Protein 3OBE (pdb70)

Foldseek 3Di:
DDQPQDPDPPDDQFEEAECVLQPVVPVVDLVLLLLLVVLRYAEYEYEAQDQVVRFGDGVPDTHALVVVQCSVVSNHAHAHYEDDDPDQDLDPVCVVLLVSLLSNLVRVLSNVYQEEYADDHDDAALVSLLSVLVSQLSSQVNNVVSNHGYEYEYALQLQDFHYHVVDDPDVDGDRSVVSSLVNHDLNRYYAYECARCVVVHHVLVCVVRLSHHQEYEQEDQFAGPPDDPVLSVLVSCVVSHHPYYHYHGDDDPPPDHSSVSSSNNSVCLSNPPSRD/DDPPDDAFEEAACVLQPVVPVVDLVSLLLLVVLRYAEYAYEAQDQVPLWGDDPPDPDTHALLRVQVSVVSNHAHAHYEDDDPDQDLDPVCVVLLVSLLSNLVRVLSNVYQEEYADDHDDAALVSLLSVLVSQLSSLVNNVVSNHAYEYEYALQLQDFHYHPPDDDDPDDDPPDDDDGDRSVVSSLVNHDLNRYYAYECARCVVVHHVLVCVVRLSHHQEYEQEDQFAGPPDDDVLSVLVSCVVSHRNYYHYHGDDDPVPDRSSVSSSNNSVCLSPDPSGD

Sequence (556 aa):
IPATDAVSSSATAGKKGLQTYSLGQELLQDPNGLNNRLAKAGYTDLEIFGYREDTGKFGDYTTFIASKDYKKVDDAGLLRISSSHLTPSSSLREEYTKENPKFDEFWKKATDIHAELGVSCVQPSLPRIENEEDDAKVVSEIFNRAGEEITKKAGILWGYHNHSNEFKRRVLKAGEKPEPKGTYIEELFLKNTDPDKVFELDVYWAVGQQQDPVEWENNYPNRFKKLLHIKDRRWIIGDDSGNFPNIFKKAYEIGILGYYVELEEGDKKGRTQFEGVEKSAAYLQAAPFVKVSSSATAGKKGLQTYSLGQELLQDPNNGLNRLAKAGYTDLEIFGYREDTGKFGDYNNTTFIASKDYKKKVDDAGLRISSSHLTPSLREYTKENPKFDEEFWKKATDIHAEELGVSCVQPSLPRIENEDDAKVVSEIFNRAGEEITKKAGILWGYHNHSSNEFKRRVLKAGEEKPEQNPNPWAPPKGTYIEELFLKNTDDPDKVFELDVYWAVGQQQDPVEWENYPNRFKKLLHIKDRRWIIGDDSGNFPNIFKKAYEIGILGYYVELEGDKKGRTQFEGVEKSAAYLQAAPFVK

Solvent-accessible surface area: 26553 Å² total

InterPro domains:
  IPR013022 Xylose isomerase-like, TIM barrel domain [PF01261] (68-324)
  IPR036237 Xylose isomerase-like superfamily [SSF51658] (40-325)
  IPR050312 IolE/XylA/MocC-like [PTHR12110] (46-324)

B-factor: mean 24.01, std 10.83, range [9.94, 76.0]

Secondary structure (DSSP, 8-state):
---SS---TTPPPP--EEGGGGTHHHHT--HHHHHHHHHT--EEEE--B-TTT--B------B-HHHHH--TTTT-EEEEE----S-----TT--HHHHHHHHHHHHHHHHT----B--PPP-SSHHHHHHHHHHHHHHHHHHHTTT----BB--SGGGSEEPPTTPPP---SEEHHHHHHHHS-TTT--EEEHHHH-----TTT---STTT--EEEE--SSSTT----HHHHHHHHHHHT--EEEE--PPPSSS--HHHHHHHHHHHHHH-TT--/--TTSPPP--EEGGGGTHHHHT--HHHHHHHHTT--EEEE--B-TTTS-B--------B-HHHHH--GGGT-EEEEE----S-----TT--HHHHHHHHHHHHHHHHT----B--PPP-SSHHHHHHHHHHHHHHHHHHHTTT----BB--SGGGSEEPPTTPPPPSS--SSSPPPSEEHHHHHHHHS-TTT--EEEHHHH-----TTT---STTT--EEEE--SSSTT----HHHHHHHHHHHT--EEEE-----TT---HHHHHHHHHHHHHH-TT--

Nearest PDB structures (foldseek):
  3obe-assembly1_A  TM=1.004E+00  e=2.234E-53  Parabacteroides distasonis ATCC 8503
  3obe-assembly2_B  TM=9.961E-01  e=3.592E-49  Parabacteroides distasonis ATCC 8503
  3l23-assembly1_A  TM=9.224E-01  e=1.368E-28  Parabacteroides distasonis ATCC 8503
  8tcs-assembly1_A  TM=8.722E-01  e=1.666E-21  Alistipes
  3ru8-assembly1_X  TM=3.475E-01  e=4.742E-02  unclassified

Radius of gyration: 27.21 Å; Cα contacts (8 Å, |Δi|>4): 1031; chains: 2; bounding box: 60×56×78 Å

CATH classification: 3.20.20.150

Organism: Parabacteroides distasonis (strain ATCC 8503 / DSM 20701 / CIP 104284 / JCM 5825 / NCTC 11152) (NCBI:txid435591)

Structure (mmCIF, N/CA/C/O backbone):
data_3OBE
#
_entry.id   3OBE
#
_cell.length_a   45.745
_cell.length_b   48.690
_cell.length_c   79.880
_cell.angle_alpha   77.800
_cell.angle_beta   74.670
_cell.angle_gamma   68.900
#
_symmetry.space_group_name_H-M   'P 1'
#
loop_
_entity.id
_entity.type
_entity.pdbx_description
1 polymer 'Sugar phosphate isomerase/epimerase'
2 non-polymer 'PHOSPHATE ION'
3 non-polymer ETHANOL
4 water water
#
loop_
_atom_site.group_PDB
_atom_site.id
_atom_site.type_symbol
_atom_site.label_atom_id
_atom_site.label_alt_id
_atom_site.label_comp_id
_atom_site.label_asym_id
_atom_site.label_entity_id
_atom_site.label_seq_id
_atom_site.pdbx_PDB_ins_code
_atom_site.Cartn_x
_atom_site.Cartn_y
_atom_site.Cartn_z
_atom_site.occupancy
_atom_site.B_iso_or_equiv
_atom_site.auth_seq_id
_atom_site.auth_comp_id
_atom_site.auth_asym_id
_atom_site.auth_atom_id
_atom_site.pdbx_PDB_model_num
ATOM 1 N N . ILE A 1 8 ? 35.755 32.099 0.477 1.00 61.49 33 ILE A N 1
ATOM 2 C CA . ILE A 1 8 ? 36.909 31.478 1.199 1.00 60.28 33 ILE A CA 1
ATOM 3 C C . ILE A 1 8 ? 36.640 31.407 2.715 1.00 59.82 33 ILE A C 1
ATOM 4 O O . ILE A 1 8 ? 37.116 32.270 3.472 1.00 59.07 33 ILE A O 1
ATOM 6 N N . PRO A 1 9 ? 35.898 30.361 3.160 1.00 60.02 34 PRO A N 1
ATOM 7 C CA . PRO A 1 9 ? 35.465 30.129 4.562 1.00 59.75 34 PRO A CA 1
ATOM 8 C C . PRO A 1 9 ? 36.545 30.249 5.643 1.00 58.43 34 PRO A C 1
ATOM 9 O O . PRO A 1 9 ? 37.668 29.757 5.456 1.00 57.52 34 PRO A O 1
ATOM 13 N N . ALA A 1 10 ? 36.204 30.902 6.758 1.00 57.77 35 ALA A N 1
ATOM 14 C CA . ALA A 1 10 ? 37.041 30.852 7.952 1.00 56.50 35 ALA A CA 1
ATOM 15 C C . ALA A 1 10 ? 36.854 29.463 8.547 1.00 56.21 35 ALA A C 1
ATOM 16 O O . ALA A 1 10 ? 35.756 28.895 8.503 1.00 57.51 35 ALA A O 1
ATOM 18 N N . THR A 1 11 ? 37.927 28.905 9.091 1.00 54.80 36 THR A N 1
ATOM 19 C CA . THR A 1 11 ? 37.889 27.539 9.604 1.00 53.91 36 THR A CA 1
ATOM 20 C C . THR A 1 11 ? 37.387 27.487 11.074 1.00 53.16 36 THR A C 1
ATOM 21 O O . THR A 1 11 ? 36.845 26.456 11.513 1.00 54.35 36 THR A O 1
ATOM 25 N N . ASP A 1 12 ? 37.517 28.600 11.811 1.00 50.87 37 ASP A N 1
ATOM 26 C CA . ASP A 1 12 ? 37.042 28.699 13.227 1.00 49.45 37 ASP A CA 1
ATOM 27 C C . ASP A 1 12 ? 35.611 29.257 13.432 1.00 48.96 37 ASP A C 1
ATOM 28 O O . ASP A 1 12 ? 35.152 29.363 14.579 1.00 49.48 37 ASP A O 1
ATOM 33 N N . ALA A 1 13 ? 34.919 29.611 12.342 1.00 46.63 38 ALA A N 1
ATOM 34 C CA . ALA A 1 13 ? 33.523 30.059 12.414 1.00 45.64 38 ALA A CA 1
ATOM 35 C C . ALA A 1 13 ? 32.787 29.690 11.130 1.00 43.71 38 ALA A C 1
ATOM 36 O O . ALA A 1 13 ? 33.360 29.791 10.028 1.00 42.59 38 ALA A O 1
ATOM 38 N N . VAL A 1 14 ? 31.525 29.262 11.278 1.00 41.75 39 VAL A N 1
ATOM 39 C CA . VAL A 1 14 ? 30.711 28.826 10.139 1.00 39.44 39 VAL A CA 1
ATOM 40 C C . VAL A 1 14 ? 30.151 30.002 9.317 1.00 36.89 39 VAL A C 1
ATOM 41 O O . VAL A 1 14 ? 29.833 29.832 8.114 1.00 38.40 39 VAL A O 1
ATOM 45 N N . SER A 1 15 ? 30.050 31.191 9.927 1.00 31.64 40 SER A N 1
ATOM 46 C CA . SER A 1 15 ? 29.402 32.349 9.260 1.00 27.96 40 SER A CA 1
ATOM 47 C C . SER A 1 15 ? 30.062 32.742 7.932 1.00 24.87 40 SER A C 1
ATOM 48 O O . SER A 1 15 ? 31.297 32.833 7.883 1.00 22.36 40 SER A O 1
ATOM 51 N N . SER A 1 16 ? 29.234 33.037 6.928 1.00 25.29 41 SER A N 1
ATOM 52 C CA A SER A 1 16 ? 29.778 33.436 5.629 0.70 25.35 41 SER A CA 1
ATOM 53 C CA B SER A 1 16 ? 29.697 33.478 5.599 0.30 25.55 41 SER A CA 1
ATOM 54 C C . SER A 1 16 ? 30.306 34.894 5.609 1.00 25.93 41 SER A C 1
ATOM 55 O O . SER A 1 16 ? 30.855 35.360 4.588 1.00 25.79 41 SER A O 1
ATOM 60 N N . ALA A 1 17 ? 30.174 35.590 6.744 1.00 24.11 42 ALA A N 1
ATOM 61 C CA . ALA A 1 17 ? 30.750 36.908 6.896 1.00 22.12 42 ALA A CA 1
ATOM 62 C C . ALA A 1 17 ? 32.036 36.958 7.645 1.00 21.59 42 ALA A C 1
ATOM 63 O O . ALA A 1 17 ? 32.629 38.015 7.700 1.00 21.71 42 ALA A O 1
ATOM 65 N N . THR A 1 18 ? 32.548 35.831 8.165 1.00 20.93 43 THR A N 1
ATOM 66 C CA . THR A 1 18 ? 33.740 35.835 8.973 1.00 21.02 43 THR A CA 1
ATOM 67 C C . THR A 1 18 ? 34.966 35.753 8.111 1.00 22.19 43 THR A C 1
ATOM 68 O O . THR A 1 18 ? 35.109 34.766 7.410 1.00 23.84 43 THR A O 1
ATOM 72 N N . ALA A 1 19 ? 35.804 36.792 8.156 1.00 21.18 44 ALA A N 1
ATOM 73 C CA . ALA A 1 19 ? 37.122 36.815 7.492 1.00 22.14 44 ALA A CA 1
ATOM 74 C C . ALA A 1 19 ? 38.024 35.769 8.075 1.00 22.49 44 ALA A C 1
ATOM 75 O O . ALA A 1 19 ? 38.040 35.518 9.308 1.00 21.69 44 ALA A O 1
ATOM 77 N N . GLY A 1 20 ? 38.833 35.154 7.208 1.00 23.33 45 GLY A N 1
ATOM 78 C CA . GLY A 1 20 ? 39.903 34.305 7.732 1.00 22.00 45 GLY A CA 1
ATOM 79 C C . GLY A 1 20 ? 40.828 35.127 8.576 1.00 21.36 45 GLY A C 1
ATOM 80 O O . GLY A 1 20 ? 41.056 36.302 8.298 1.00 21.45 45 GLY A O 1
ATOM 81 N N . LYS A 1 21 ? 41.422 34.512 9.588 1.00 20.68 46 LYS A N 1
ATOM 82 C CA . LYS A 1 21 ? 42.499 35.136 10.340 1.00 21.64 46 LYS A CA 1
ATOM 83 C C . LYS A 1 21 ? 43.693 35.342 9.428 1.00 21.42 46 LYS A C 1
ATOM 84 O O . LYS A 1 21 ? 44.001 34.491 8.599 1.00 22.94 46 LYS A O 1
ATOM 90 N N . LYS A 1 22 ? 44.368 36.466 9.588 1.00 20.89 47 LYS A N 1
ATOM 91 C CA . LYS A 1 22 ? 45.536 36.743 8.776 1.00 21.03 47 LYS A CA 1
ATOM 92 C C . LYS A 1 22 ? 46.696 35.958 9.384 1.00 19.46 47 LYS A C 1
ATOM 93 O O . LYS A 1 22 ? 46.948 35.980 10.607 1.00 18.51 47 LYS A O 1
ATOM 107 N N . GLY A 1 24 ? 50.676 34.242 8.286 1.00 14.66 49 GLY A N 1
ATOM 108 C CA . GLY A 1 24 ? 51.741 34.040 7.328 1.00 13.57 49 GLY A CA 1
ATOM 109 C C . GLY A 1 24 ? 52.546 32.769 7.489 1.00 12.89 49 GLY A C 1
ATOM 110 O O . GLY A 1 24 ? 52.553 32.123 8.559 1.00 13.02 49 GLY A O 1
ATOM 111 N N . LEU A 1 25 ? 53.252 32.445 6.415 1.00 12.49 50 LEU A N 1
ATOM 112 C CA . LEU A 1 25 ? 54.156 31.289 6.381 1.00 12.53 50 LEU A CA 1
ATOM 113 C C . LEU A 1 25 ? 55.437 31.686 5.702 1.00 12.76 50 LEU A C 1
ATOM 114 O O . LEU A 1 25 ? 55.398 32.242 4.589 1.00 13.55 50 LEU A O 1
ATOM 119 N N . GLN A 1 26 ? 56.574 31.339 6.312 1.00 11.74 51 GLN A N 1
ATOM 120 C CA . GLN A 1 26 ? 57.863 31.392 5.622 1.00 11.99 51 GLN A CA 1
ATOM 121 C C . GLN A 1 26 ? 58.006 30.147 4.760 1.00 12.38 51 GLN A C 1
ATOM 122 O O . GLN A 1 26 ? 58.024 29.029 5.248 1.00 13.26 51 GLN A O 1
ATOM 128 N N . THR A 1 27 ? 58.055 30.327 3.445 1.00 14.29 52 THR A N 1
ATOM 129 C CA . THR A 1 27 ? 57.944 29.224 2.551 1.00 13.64 52 THR A CA 1
ATOM 130 C C . THR A 1 27 ? 59.162 28.272 2.489 1.00 12.91 52 THR A C 1
ATOM 131 O O . THR A 1 27 ? 59.075 27.134 1.946 1.00 13.98 52 THR A O 1
ATOM 135 N N . TYR A 1 28 ? 60.276 28.727 3.047 1.00 13.89 53 TYR A N 1
ATOM 136 C CA . TYR A 1 28 ? 61.415 27.868 3.242 1.00 14.40 53 TYR A CA 1
ATOM 137 C C . TYR A 1 28 ? 61.023 26.617 4.064 1.00 14.73 53 TYR A C 1
ATOM 138 O O . TYR A 1 28 ? 61.614 25.556 3.884 1.00 14.58 53 TYR A O 1
ATOM 147 N N . SER A 1 29 ? 59.965 26.736 4.868 1.00 14.28 54 SER A N 1
ATOM 148 C CA . SER A 1 29 ? 59.428 25.599 5.633 1.00 15.11 54 SER A CA 1
ATOM 149 C C . SER A 1 29 ? 59.075 24.393 4.788 1.00 16.36 54 SER A C 1
ATOM 150 O O . SER A 1 29 ? 59.103 23.288 5.302 1.00 16.52 54 SER A O 1
ATOM 153 N N . LEU A 1 30 ? 58.700 24.600 3.524 1.00 16.22 55 LEU A N 1
ATOM 154 C CA . LEU A 1 30 ? 58.129 23.537 2.722 1.00 18.10 55 LEU A CA 1
ATOM 155 C C . LEU A 1 30 ? 59.184 22.934 1.804 1.00 21.66 55 LEU A C 1
ATOM 156 O O . LEU A 1 30 ? 58.978 21.862 1.250 1.00 21.51 55 LEU A O 1
ATOM 161 N N . GLY A 1 31 ? 60.314 23.646 1.683 1.00 24.94 56 GLY A N 1
ATOM 162 C CA . GLY A 1 31 ? 61.322 23.443 0.632 1.00 27.63 56 GLY A CA 1
ATOM 163 C C . GLY A 1 31 ? 60.767 23.003 -0.690 1.00 27.66 56 GLY A C 1
ATOM 164 O O . GLY A 1 31 ? 59.897 23.672 -1.326 1.00 28.94 56 GLY A O 1
ATOM 165 N N . GLN A 1 32 ? 61.184 21.800 -1.066 1.00 30.67 57 GLN A N 1
ATOM 166 C CA . GLN A 1 32 ? 60.888 21.272 -2.382 1.00 30.90 57 GLN A CA 1
ATOM 167 C C . GLN A 1 32 ? 59.438 20.843 -2.486 1.00 29.06 57 GLN A C 1
ATOM 168 O O . GLN A 1 32 ? 58.936 20.691 -3.586 1.00 28.15 57 GLN A O 1
ATOM 174 N N . GLU A 1 33 ? 58.743 20.665 -1.350 1.00 25.37 58 GLU A N 1
ATOM 175 C CA . GLU A 1 33 ? 57.363 20.168 -1.443 1.00 25.63 58 GLU A CA 1
ATOM 176 C C . GLU A 1 33 ? 56.465 21.189 -2.126 1.00 25.33 58 GLU A C 1
ATOM 177 O O . GLU A 1 33 ? 55.529 20.799 -2.831 1.00 25.20 58 GLU A O 1
ATOM 183 N N . LEU A 1 34 ? 56.773 22.468 -1.945 1.00 25.20 59 LEU A N 1
ATOM 184 C CA . LEU A 1 34 ? 56.015 23.553 -2.587 1.00 27.75 59 LEU A CA 1
ATOM 185 C C . LEU A 1 34 ? 56.533 23.778 -4.017 1.00 30.77 59 LEU A C 1
ATOM 186 O O . LEU A 1 34 ? 55.753 23.793 -4.954 1.00 31.37 59 LEU A O 1
ATOM 191 N N . LEU A 1 35 ? 57.851 23.891 -4.157 1.00 33.25 60 LEU A N 1
ATOM 192 C CA . LEU A 1 35 ? 58.489 24.232 -5.431 1.00 37.02 60 LEU A CA 1
ATOM 193 C C . LEU A 1 35 ? 58.154 23.263 -6.545 1.00 39.60 60 LEU A C 1
ATOM 194 O O . LEU A 1 35 ? 58.011 23.677 -7.695 1.00 41.80 60 LEU A O 1
ATOM 199 N N . GLN A 1 36 ? 57.974 21.988 -6.209 1.00 41.13 61 GLN A N 1
ATOM 200 C CA . GLN A 1 36 ? 57.687 20.953 -7.201 1.00 43.31 61 GLN A CA 1
ATOM 201 C C . GLN A 1 36 ? 56.255 20.988 -7.751 1.00 43.77 61 GLN A C 1
ATOM 202 O O . GLN A 1 36 ? 55.973 20.338 -8.767 1.00 44.38 61 GLN A O 1
ATOM 208 N N . ASP A 1 37 ? 55.335 21.674 -7.078 1.00 42.11 62 ASP A N 1
ATOM 209 C CA . ASP A 1 37 ? 53.954 21.811 -7.598 1.00 42.95 62 ASP A CA 1
ATOM 210 C C . ASP A 1 37 ? 53.306 23.041 -6.994 1.00 41.36 62 ASP A C 1
ATOM 211 O O . ASP A 1 37 ? 52.494 22.945 -6.056 1.00 39.63 62 ASP A O 1
ATOM 224 N N . PRO A 1 39 ? 51.264 25.759 -8.036 1.00 40.35 64 PRO A N 1
ATOM 225 C CA . PRO A 1 39 ? 49.823 26.052 -8.049 1.00 39.17 64 PRO A CA 1
ATOM 226 C C . PRO A 1 39 ? 49.040 25.235 -7.048 1.00 37.80 64 PRO A C 1
ATOM 227 O O . PRO A 1 39 ? 48.222 25.767 -6.280 1.00 36.88 64 PRO A O 1
ATOM 231 N N . ASN A 1 40 ? 49.258 23.928 -7.048 1.00 36.14 65 ASN A N 1
ATOM 232 C CA . ASN A 1 40 ? 48.505 23.095 -6.144 1.00 34.83 65 ASN A CA 1
ATOM 233 C C . ASN A 1 40 ? 48.930 23.311 -4.697 1.00 30.60 65 ASN A C 1
ATOM 234 O O . ASN A 1 40 ? 48.099 23.322 -3.802 1.00 29.36 65 ASN A O 1
ATOM 239 N N . GLY A 1 41 ? 50.220 23.519 -4.492 1.00 28.78 66 GLY A N 1
ATOM 240 C CA . GLY A 1 41 ? 50.746 23.744 -3.132 1.00 26.77 66 GLY A CA 1
ATOM 241 C C . GLY A 1 41 ? 50.192 25.029 -2.537 1.00 25.47 66 GLY A C 1
ATOM 242 O O . GLY A 1 41 ? 49.821 25.097 -1.349 1.00 23.46 66 GLY A O 1
ATOM 243 N N . LEU A 1 42 ? 50.181 26.075 -3.353 1.00 25.10 67 LEU A N 1
ATOM 244 C CA . LEU A 1 42 ? 49.603 27.357 -2.943 1.00 24.41 67 LEU A CA 1
ATOM 245 C C . LEU A 1 42 ? 48.128 27.255 -2.608 1.00 24.79 67 LEU A C 1
ATOM 246 O O . LEU A 1 42 ? 47.652 27.869 -1.655 1.00 23.19 67 LEU A O 1
ATOM 251 N N A ASN A 1 43 ? 47.398 26.464 -3.377 0.50 26.21 68 ASN A N 1
ATOM 252 N N B ASN A 1 43 ? 47.380 26.475 -3.377 0.50 26.22 68 ASN A N 1
ATOM 253 C CA A ASN A 1 43 ? 45.997 26.228 -3.083 0.50 27.01 68 ASN A CA 1
ATOM 254 C CA B ASN A 1 43 ? 45.967 26.266 -3.068 0.50 27.04 68 ASN A CA 1
ATOM 255 C C A ASN A 1 43 ? 45.826 25.532 -1.736 0.50 26.42 68 ASN A C 1
ATOM 256 C C B ASN A 1 43 ? 45.805 25.520 -1.736 0.50 26.45 68 ASN A C 1
ATOM 257 O O A ASN A 1 43 ? 44.958 25.866 -0.926 0.50 26.43 68 ASN A O 1
ATOM 258 O O B ASN A 1 43 ? 44.918 25.814 -0.929 0.50 26.52 68 ASN A O 1
ATOM 267 N N . ARG A 1 44 ? 46.674 24.550 -1.493 1.00 26.24 69 ARG A N 1
ATOM 268 C CA . ARG A 1 44 ? 46.684 23.864 -0.202 1.00 25.93 69 ARG A CA 1
ATOM 269 C C . ARG A 1 44 ? 46.907 24.826 0.980 1.00 23.03 69 ARG A C 1
ATOM 270 O O . ARG A 1 44 ? 46.227 24.743 2.031 1.00 23.25 69 ARG A O 1
ATOM 278 N N . LEU A 1 45 ? 47.883 25.713 0.821 1.00 21.16 70 LEU A N 1
ATOM 279 C CA . LEU A 1 45 ? 48.164 26.701 1.857 1.00 19.93 70 LEU A CA 1
ATOM 280 C C . LEU A 1 45 ? 46.936 27.609 2.090 1.00 20.73 70 LEU A C 1
ATOM 281 O O . LEU A 1 45 ? 46.547 27.868 3.250 1.00 20.74 70 LEU A O 1
ATOM 286 N N . ALA A 1 46 ? 46.332 28.061 0.992 1.00 22.11 71 ALA A N 1
ATOM 287 C CA . ALA A 1 46 ? 45.114 28.885 1.085 1.00 22.79 71 ALA A CA 1
ATOM 288 C C . ALA A 1 46 ? 43.996 28.138 1.778 1.00 23.76 71 ALA A C 1
ATOM 289 O O . ALA A 1 46 ? 43.340 28.695 2.670 1.00 22.34 71 ALA A O 1
ATOM 291 N N . LYS A 1 47 ? 43.809 26.868 1.427 1.00 24.64 72 LYS A N 1
ATOM 292 C CA . LYS A 1 47 ? 42.768 26.035 2.069 1.00 25.73 72 LYS A CA 1
ATOM 293 C C . LYS A 1 47 ? 43.002 25.876 3.592 1.00 25.17 72 LYS A C 1
ATOM 294 O O . LYS A 1 47 ? 42.072 25.837 4.411 1.00 25.60 72 LYS A O 1
ATOM 296 N N . ALA A 1 48 ? 44.259 25.832 4.000 1.00 23.36 73 ALA A N 1
ATOM 297 C CA . ALA A 1 48 ? 44.589 25.729 5.442 1.00 22.60 73 ALA A CA 1
ATOM 298 C C . ALA A 1 48 ? 44.420 27.021 6.220 1.00 22.12 73 ALA A C 1
ATOM 299 O O . ALA A 1 48 ? 44.450 27.020 7.462 1.00 22.07 73 ALA A O 1
ATOM 301 N N . GLY A 1 49 ? 44.259 28.133 5.508 1.00 21.00 74 GLY A N 1
ATOM 302 C CA . GLY A 1 49 ? 44.046 29.412 6.148 1.00 20.41 74 GLY A CA 1
ATOM 303 C C . GLY A 1 49 ? 45.168 30.410 6.062 1.00 19.09 74 GLY A C 1
ATOM 304 O O . GLY A 1 49 ? 45.038 31.528 6.572 1.00 20.35 74 GLY A O 1
ATOM 305 N N . TYR A 1 50 ? 46.297 30.028 5.438 1.00 17.77 75 TYR A N 1
ATOM 306 C CA . TYR A 1 50 ? 47.349 31.005 5.221 1.00 15.92 75 TYR A CA 1
ATOM 307 C C . TYR A 1 50 ? 46.888 32.089 4.275 1.00 16.41 75 TYR A C 1
ATOM 308 O O . TYR A 1 50 ? 46.219 31.816 3.275 1.00 16.30 75 TYR A O 1
ATOM 317 N N . THR A 1 51 ? 47.237 33.326 4.610 1.00 16.52 76 THR A N 1
ATOM 318 C CA . THR A 1 51 ? 46.907 34.516 3.821 1.00 16.97 76 THR A CA 1
ATOM 319 C C . THR A 1 51 ? 48.173 35.195 3.225 1.00 17.16 76 THR A C 1
ATOM 320 O O . THR A 1 51 ? 48.092 35.855 2.178 1.00 16.45 76 THR A O 1
ATOM 324 N N . ASP A 1 52 ? 49.316 35.005 3.869 1.00 16.45 77 ASP A N 1
ATOM 325 C CA . ASP A 1 52 ? 50.502 35.751 3.601 1.00 16.36 77 ASP A CA 1
ATOM 326 C C . ASP A 1 52 ? 51.710 34.821 3.513 1.00 15.02 77 ASP A C 1
ATOM 327 O O . ASP A 1 52 ? 51.780 33.851 4.248 1.00 15.46 77 ASP A O 1
ATOM 332 N N . LEU A 1 53 ? 52.628 35.149 2.623 1.00 14.92 78 LEU A N 1
ATOM 333 C CA . LEU A 1 53 ? 53.899 34.437 2.495 1.00 13.97 78 LEU A CA 1
ATOM 334 C C . LEU A 1 53 ? 55.067 35.351 2.750 1.00 13.79 78 LEU A C 1
ATOM 335 O O . LEU A 1 53 ? 55.084 36.505 2.303 1.00 14.34 78 LEU A O 1
ATOM 340 N N . GLU A 1 54 ? 56.075 34.782 3.405 1.00 13.77 79 GLU A N 1
ATOM 341 C CA . GLU A 1 54 ? 57.403 35.382 3.462 1.00 13.04 79 GLU A CA 1
ATOM 342 C C . GLU A 1 54 ? 58.328 34.452 2.704 1.00 12.56 79 GLU A C 1
ATOM 343 O O . GLU A 1 54 ? 58.391 33.248 2.996 1.00 12.71 79 GLU A O 1
ATOM 349 N N . ILE A 1 55 ? 58.932 34.972 1.639 1.00 12.90 80 ILE A N 1
ATOM 350 C CA . ILE A 1 55 ? 59.712 34.125 0.736 1.00 13.35 80 ILE A CA 1
ATOM 351 C C . ILE A 1 55 ? 61.220 34.212 1.064 1.00 14.03 80 ILE A C 1
ATOM 352 O O . ILE A 1 55 ? 61.613 34.741 2.110 1.00 13.93 80 ILE A O 1
ATOM 357 N N . PHE A 1 56 ? 62.017 33.634 0.181 1.00 14.47 81 PHE A N 1
ATOM 358 C CA . PHE A 1 56 ? 63.443 33.526 0.325 1.00 14.34 81 PHE A CA 1
ATOM 359 C C . PHE A 1 56 ? 64.015 33.379 -1.079 1.00 16.85 81 PHE A C 1
ATOM 360 O O . PHE A 1 56 ? 63.294 33.184 -2.034 1.00 17.55 81 PHE A O 1
ATOM 368 N N . GLY A 1 57 ? 65.338 33.417 -1.189 1.00 17.61 82 GLY A N 1
ATOM 369 C CA . GLY A 1 57 ? 65.990 32.953 -2.410 1.00 19.79 82 GLY A CA 1
ATOM 370 C C . GLY A 1 57 ? 66.433 34.049 -3.367 1.00 20.27 82 GLY A C 1
ATOM 371 O O . GLY A 1 57 ? 66.867 33.769 -4.479 1.00 22.29 82 GLY A O 1
ATOM 372 N N . TYR A 1 58 ? 66.258 35.295 -2.978 1.00 19.42 83 TYR A N 1
ATOM 373 C CA . TYR A 1 58 ? 66.649 36.424 -3.820 1.00 19.38 83 TYR A CA 1
ATOM 374 C C . TYR A 1 58 ? 68.095 36.281 -4.235 1.00 21.50 83 TYR A C 1
ATOM 375 O O . TYR A 1 58 ? 68.924 35.982 -3.418 1.00 21.66 83 TYR A O 1
ATOM 384 N N . ARG A 1 59 ? 68.395 36.504 -5.509 1.00 23.52 84 ARG A N 1
ATOM 385 C CA . ARG A 1 59 ? 69.794 36.423 -5.982 1.00 25.06 84 ARG A CA 1
ATOM 386 C C . ARG A 1 59 ? 70.195 37.796 -6.464 1.00 24.66 84 ARG A C 1
ATOM 387 O O . ARG A 1 59 ? 69.550 38.333 -7.351 1.00 24.56 84 ARG A O 1
ATOM 391 N N . GLU A 1 60 ? 71.242 38.374 -5.880 1.00 23.73 85 GLU A N 1
ATOM 392 C CA . GLU A 1 60 ? 71.594 39.747 -6.185 1.00 25.31 85 GLU A CA 1
ATOM 393 C C . GLU A 1 60 ? 72.191 39.925 -7.576 1.00 26.98 85 GLU A C 1
ATOM 394 O O . GLU A 1 60 ? 72.157 41.013 -8.107 1.00 27.91 85 GLU A O 1
ATOM 400 N N . ASP A 1 61 ? 72.721 38.878 -8.194 1.00 30.20 86 ASP A N 1
ATOM 401 C CA . ASP A 1 61 ? 73.328 39.062 -9.535 1.00 33.29 86 ASP A CA 1
ATOM 402 C C . ASP A 1 61 ? 72.239 39.190 -10.594 1.00 34.04 86 ASP A C 1
ATOM 403 O O . ASP A 1 61 ? 72.324 40.082 -11.447 1.00 34.51 86 ASP A O 1
ATOM 408 N N . THR A 1 62 ? 71.207 38.337 -10.501 1.00 33.68 87 THR A N 1
ATOM 409 C CA . THR A 1 62 ? 70.130 38.301 -11.495 1.00 34.31 87 THR A CA 1
ATOM 410 C C . THR A 1 62 ? 68.871 39.031 -11.074 1.00 32.90 87 THR A C 1
ATOM 411 O O . THR A 1 62 ? 68.029 39.322 -11.902 1.00 32.74 87 THR A O 1
ATOM 415 N N . GLY A 1 63 ? 68.707 39.285 -9.777 1.00 30.78 88 GLY A N 1
ATOM 416 C CA . GLY A 1 63 ? 67.471 39.853 -9.296 1.00 30.53 88 GLY A CA 1
ATOM 417 C C . GLY A 1 63 ? 66.269 38.917 -9.285 1.00 30.65 88 GLY A C 1
ATOM 418 O O . GLY A 1 63 ? 65.147 39.368 -9.060 1.00 31.35 88 GLY A O 1
ATOM 419 N N . LYS A 1 64 ? 66.503 37.620 -9.483 1.00 30.49 89 LYS A N 1
ATOM 420 C CA . LYS A 1 64 ? 65.424 36.629 -9.485 1.00 30.37 89 LYS A CA 1
ATOM 421 C C . LYS A 1 64 ? 65.474 35.818 -8.191 1.00 28.52 89 LYS A C 1
ATOM 422 O O . LYS A 1 64 ? 66.368 36.031 -7.348 1.00 25.69 89 LYS A O 1
ATOM 428 N N . PHE A 1 65 ? 64.488 34.937 -8.013 1.00 27.12 90 PHE A N 1
ATOM 429 C CA . PHE A 1 65 ? 64.351 34.144 -6.806 1.00 27.02 90 PHE A CA 1
ATOM 430 C C . PHE A 1 65 ? 64.448 32.692 -7.206 1.00 29.04 90 PHE A C 1
ATOM 431 O O . PHE A 1 65 ? 63.847 32.283 -8.204 1.00 29.27 90 PHE A O 1
ATOM 439 N N . GLY A 1 66 ? 65.209 31.924 -6.458 1.00 31.31 91 GLY A N 1
ATOM 440 C CA . GLY A 1 66 ? 65.280 30.491 -6.715 1.00 34.79 91 GLY A CA 1
ATOM 441 C C . GLY A 1 66 ? 65.594 29.771 -5.432 1.00 36.42 91 GLY A C 1
ATOM 442 O O . GLY A 1 66 ? 65.955 30.380 -4.451 1.00 36.07 91 GLY A O 1
ATOM 443 N N . ASP A 1 67 ? 65.464 28.453 -5.438 1.00 40.54 92 ASP A N 1
ATOM 444 C CA . ASP A 1 67 ? 65.854 27.665 -4.267 1.00 42.75 92 ASP A CA 1
ATOM 445 C C . ASP A 1 67 ? 67.372 27.553 -4.236 1.00 45.02 92 ASP A C 1
ATOM 446 O O . ASP A 1 67 ? 68.079 28.190 -5.033 1.00 46.09 92 ASP A O 1
ATOM 451 N N . TYR A 1 68 ? 67.870 26.699 -3.351 1.00 46.94 93 TYR A N 1
ATOM 452 C CA . TYR A 1 68 ? 69.294 26.363 -3.332 1.00 48.88 93 TYR A CA 1
ATOM 453 C C . TYR A 1 68 ? 69.521 24.936 -3.843 1.00 49.82 93 TYR A C 1
ATOM 454 O O . TYR A 1 68 ? 70.569 24.343 -3.600 1.00 50.51 93 TYR A O 1
ATOM 463 N N . THR A 1 73 ? 67.862 24.976 -10.907 1.00 56.55 98 THR A N 1
ATOM 464 C CA . THR A 1 73 ? 68.307 25.516 -12.197 1.00 57.59 98 THR A CA 1
ATOM 465 C C . THR A 1 73 ? 67.528 26.769 -12.613 1.00 56.70 98 THR A C 1
ATOM 466 O O . THR A 1 73 ? 68.105 27.735 -13.125 1.00 56.62 98 THR A O 1
ATOM 470 N N . THR A 1 74 ? 66.212 26.733 -12.387 1.00 55.67 99 THR A N 1
ATOM 471 C CA . THR A 1 74 ? 65.297 27.786 -12.827 1.00 54.79 99 THR A CA 1
ATOM 472 C C . THR A 1 74 ? 65.030 28.821 -11.722 1.00 51.98 99 THR A C 1
ATOM 473 O O . THR A 1 74 ? 65.021 28.521 -10.521 1.00 50.38 99 THR A O 1
ATOM 477 N N . PHE A 1 75 ? 64.804 30.046 -12.167 1.00 50.42 100 PHE A N 1
ATOM 478 C CA . PHE A 1 75 ? 64.599 31.175 -11.286 1.00 47.94 100 PHE A CA 1
ATOM 479 C C . PHE A 1 75 ? 63.343 31.886 -11.749 1.00 46.70 100 PHE A C 1
ATOM 480 O O . PHE A 1 75 ? 62.983 31.813 -12.948 1.00 47.75 100 PHE A O 1
ATOM 488 N N . ILE A 1 76 ? 62.635 32.514 -10.814 1.00 43.15 101 ILE A N 1
ATOM 489 C CA . ILE A 1 76 ? 61.393 33.214 -11.165 1.00 41.79 101 ILE A CA 1
ATOM 490 C C . ILE A 1 76 ? 61.529 34.727 -10.929 1.00 39.37 101 ILE A C 1
ATOM 491 O O . ILE A 1 76 ? 62.107 35.157 -9.902 1.00 36.60 101 ILE A O 1
ATOM 496 N N . ALA A 1 77 ? 61.038 35.499 -11.903 1.00 37.21 102 ALA A N 1
ATOM 497 C CA . ALA A 1 77 ? 60.943 36.952 -11.822 1.00 36.32 102 ALA A CA 1
ATOM 498 C C . ALA A 1 77 ? 59.818 37.329 -10.859 1.00 34.51 102 ALA A C 1
ATOM 499 O O . ALA A 1 77 ? 58.869 36.570 -10.690 1.00 34.05 102 ALA A O 1
ATOM 501 N N . SER A 1 78 ? 59.921 38.531 -10.294 1.00 33.52 103 SER A N 1
ATOM 502 C CA . SER A 1 78 ? 58.921 39.079 -9.378 1.00 32.63 103 SER A CA 1
ATOM 503 C C . SER A 1 78 ? 57.508 39.064 -9.928 1.00 33.21 103 SER A C 1
ATOM 504 O O . SER A 1 78 ? 56.580 38.674 -9.246 1.00 32.69 103 SER A O 1
ATOM 507 N N . LYS A 1 79 ? 57.335 39.546 -11.148 1.00 33.91 104 LYS A N 1
ATOM 508 C CA . LYS A 1 79 ? 55.994 39.590 -11.739 1.00 34.86 104 LYS A CA 1
ATOM 509 C C . LYS A 1 79 ? 55.342 38.194 -11.788 1.00 34.75 104 LYS A C 1
ATOM 510 O O . LYS A 1 79 ? 54.143 38.040 -11.478 1.00 34.70 104 LYS A O 1
ATOM 516 N N . ASP A 1 80 ? 56.107 37.184 -12.203 1.00 34.54 105 ASP A N 1
ATOM 517 C CA . ASP A 1 80 ? 55.553 35.819 -12.312 1.00 34.78 105 ASP A CA 1
ATOM 518 C C . ASP A 1 80 ? 55.308 35.246 -10.928 1.00 33.36 105 ASP A C 1
ATOM 519 O O . ASP A 1 80 ? 54.352 34.495 -10.718 1.00 34.23 105 ASP A O 1
ATOM 524 N N . TYR A 1 81 ? 56.192 35.578 -9.991 1.00 31.71 106 TYR A N 1
ATOM 525 C CA . TYR A 1 81 ? 56.020 35.087 -8.633 1.00 30.82 106 TYR A CA 1
ATOM 526 C C . TYR A 1 81 ? 54.723 35.675 -8.066 1.00 29.57 106 TYR A C 1
ATOM 527 O O . TYR A 1 81 ? 53.862 34.950 -7.582 1.00 29.95 106 TYR A O 1
ATOM 536 N N . LYS A 1 82 ? 54.610 37.004 -8.124 1.00 28.68 107 LYS A N 1
ATOM 537 C CA . LYS A 1 82 ? 53.436 37.701 -7.589 1.00 27.99 107 LYS A CA 1
ATOM 538 C C . LYS A 1 82 ? 52.147 37.141 -8.219 1.00 28.91 107 LYS A C 1
ATOM 539 O O . LYS A 1 82 ? 51.174 36.881 -7.523 1.00 26.80 107 LYS A O 1
ATOM 545 N N . LYS A 1 83 ? 52.162 36.916 -9.528 1.00 30.03 108 LYS A N 1
ATOM 546 C CA . LYS A 1 83 ? 50.967 36.382 -10.219 1.00 31.90 108 LYS A CA 1
ATOM 547 C C . LYS A 1 83 ? 50.490 35.035 -9.674 1.00 30.41 108 LYS A C 1
ATOM 548 O O . LYS A 1 83 ? 49.293 34.834 -9.409 1.00 29.83 108 LYS A O 1
ATOM 567 N N . VAL A 1 85 ? 51.119 33.569 -6.740 1.00 26.19 110 VAL A N 1
ATOM 568 C CA . VAL A 1 85 ? 50.621 33.688 -5.354 1.00 24.13 110 VAL A CA 1
ATOM 569 C C . VAL A 1 85 ? 49.265 34.430 -5.304 1.00 24.52 110 VAL A C 1
ATOM 570 O O . VAL A 1 85 ? 48.327 33.994 -4.663 1.00 23.86 110 VAL A O 1
ATOM 574 N N . ASP A 1 86 ? 49.164 35.557 -5.996 1.00 24.81 111 ASP A N 1
ATOM 575 C CA . ASP A 1 86 ? 47.905 36.321 -6.054 1.00 26.26 111 ASP A CA 1
ATOM 576 C C . ASP A 1 86 ? 46.741 35.468 -6.573 1.00 27.17 111 ASP A C 1
ATOM 577 O O . ASP A 1 86 ? 45.626 35.496 -6.026 1.00 27.22 111 ASP A O 1
ATOM 582 N N . ASP A 1 87 ? 46.991 34.684 -7.613 1.00 28.25 112 ASP A N 1
ATOM 583 C CA . ASP A 1 87 ? 45.955 33.811 -8.191 1.00 29.69 112 ASP A CA 1
ATOM 584 C C . ASP A 1 87 ? 45.439 32.768 -7.180 1.00 28.99 112 ASP A C 1
ATOM 585 O O . ASP A 1 87 ? 44.262 32.368 -7.217 1.00 28.58 112 ASP A O 1
ATOM 590 N N . ALA A 1 88 ? 46.321 32.325 -6.283 1.00 27.63 113 ALA A N 1
ATOM 591 C CA . ALA A 1 88 ? 45.958 31.394 -5.230 1.00 27.34 113 ALA A CA 1
ATOM 592 C C . ALA A 1 88 ? 45.218 32.047 -4.030 1.00 26.85 113 ALA A C 1
ATOM 593 O O . ALA A 1 88 ? 44.788 31.343 -3.107 1.00 27.53 113 ALA A O 1
ATOM 595 N N . GLY A 1 89 ? 45.033 33.364 -4.053 1.00 26.19 114 GLY A N 1
ATOM 596 C CA . GLY A 1 89 ? 44.437 34.094 -2.919 1.00 25.76 114 GLY A CA 1
ATOM 597 C C . GLY A 1 89 ? 45.370 34.372 -1.750 1.00 25.07 114 GLY A C 1
ATOM 598 O O . GLY A 1 89 ? 44.920 34.528 -0.605 1.00 26.52 114 GLY A O 1
ATOM 599 N N A LEU A 1 90 ? 46.659 34.443 -2.049 0.50 23.12 115 LEU A N 1
ATOM 600 N N B LEU A 1 90 ? 46.671 34.402 -2.012 0.50 23.21 115 LEU A N 1
ATOM 601 C CA A LEU A 1 90 ? 47.674 34.704 -1.050 0.50 21.55 115 LEU A CA 1
ATOM 602 C CA B LEU A 1 90 ? 47.635 34.772 -0.983 0.50 21.71 115 LEU A CA 1
ATOM 603 C C A LEU A 1 90 ? 48.341 36.029 -1.423 0.50 20.61 115 LEU A C 1
ATOM 604 C C B LEU A 1 90 ? 48.430 35.975 -1.462 0.50 20.74 115 LEU A C 1
ATOM 605 O O A LEU A 1 90 ? 48.043 36.590 -2.462 0.50 21.80 115 LEU A O 1
ATOM 606 O O B LEU A 1 90 ? 48.364 36.363 -2.618 0.50 21.96 115 LEU A O 1
ATOM 615 N N . ARG A 1 91 ? 49.216 36.535 -0.557 1.00 19.57 116 ARG A N 1
ATOM 616 C CA . ARG A 1 91 ? 50.003 37.680 -0.859 1.00 18.89 116 ARG A CA 1
ATOM 617 C C . ARG A 1 91 ? 51.411 37.435 -0.354 1.00 16.73 116 ARG A C 1
ATOM 618 O O . ARG A 1 91 ? 51.573 37.012 0.802 1.00 16.49 116 ARG A O 1
ATOM 626 N N . ILE A 1 92 ? 52.402 37.739 -1.188 1.00 17.62 117 ILE A N 1
ATOM 627 C CA . ILE A 1 92 ? 53.812 37.806 -0.736 1.00 15.84 117 ILE A CA 1
ATOM 628 C C . ILE A 1 92 ? 54.010 39.150 -0.026 1.00 15.64 117 ILE A C 1
ATOM 629 O O . ILE A 1 92 ? 54.075 40.198 -0.698 1.00 16.86 117 ILE A O 1
ATOM 634 N N . SER A 1 93 ? 54.095 39.108 1.293 1.00 15.81 118 SER A N 1
ATOM 635 C CA . SER A 1 93 ? 54.203 40.294 2.115 1.00 14.89 118 SER A CA 1
ATOM 636 C C . SER A 1 93 ? 55.544 40.536 2.735 1.00 14.56 118 SER A C 1
ATOM 637 O O . SER A 1 93 ? 55.818 41.680 3.147 1.00 15.84 118 SER A O 1
ATOM 640 N N . SER A 1 94 ? 56.414 39.515 2.748 1.00 14.39 119 SER A N 1
ATOM 641 C CA . SER A 1 94 ? 57.745 39.655 3.225 1.00 14.56 119 SER A CA 1
ATOM 642 C C . SER A 1 94 ? 58.725 38.776 2.450 1.00 13.64 119 SER A C 1
ATOM 643 O O . SER A 1 94 ? 58.309 37.918 1.680 1.00 14.17 119 SER A O 1
ATOM 646 N N . SER A 1 95 ? 60.003 38.977 2.697 1.00 13.11 120 SER A N 1
ATOM 647 C CA . SER A 1 95 ? 61.053 38.279 2.011 1.00 13.82 120 SER A CA 1
ATOM 648 C C . SER A 1 95 ? 62.293 38.298 2.875 1.00 13.77 120 SER A C 1
ATOM 649 O O . SER A 1 95 ? 62.639 39.322 3.433 1.00 14.89 120 SER A O 1
ATOM 652 N N . HIS A 1 96 ? 62.907 37.138 3.017 1.00 13.09 121 HIS A N 1
ATOM 653 C CA . HIS A 1 96 ? 64.199 37.007 3.699 1.00 12.88 121 HIS A CA 1
ATOM 654 C C . HIS A 1 96 ? 65.345 37.070 2.681 1.00 13.31 121 HIS A C 1
ATOM 655 O O . HIS A 1 96 ? 65.368 36.278 1.688 1.00 13.73 121 HIS A O 1
ATOM 662 N N . LEU A 1 97 ? 66.315 37.964 2.913 1.00 13.67 122 LEU A N 1
ATOM 663 C CA . LEU A 1 97 ? 67.473 38.082 2.049 1.00 13.91 122 LEU A CA 1
ATOM 664 C C . LEU A 1 97 ? 68.657 38.586 2.830 1.00 13.42 122 LEU A C 1
ATOM 665 O O . LEU A 1 97 ? 68.535 39.395 3.763 1.00 12.78 122 LEU A O 1
ATOM 670 N N . THR A 1 98 ? 69.826 38.126 2.402 1.00 14.12 123 THR A N 1
ATOM 671 C CA . THR A 1 98 ? 71.097 38.464 3.038 1.00 15.26 123 THR A CA 1
ATOM 672 C C . THR A 1 98 ? 72.102 38.821 1.938 1.00 16.09 123 THR A C 1
ATOM 673 O O . THR A 1 98 ? 72.214 38.086 0.952 1.00 16.54 123 THR A O 1
ATOM 677 N N . PRO A 1 99 ? 72.831 39.963 2.071 1.00 16.18 124 PRO A N 1
ATOM 678 C CA . PRO A 1 99 ? 73.867 40.226 1.084 1.00 17.59 124 PRO A CA 1
ATOM 679 C C . PRO A 1 99 ? 74.919 39.122 0.978 1.00 18.02 124 PRO A C 1
ATOM 680 O O . PRO A 1 99 ? 75.238 38.487 1.961 1.00 16.24 124 PRO A O 1
ATOM 684 N N . SER A 1 100 ? 75.441 38.903 -0.209 1.00 17.89 125 SER A N 1
ATOM 685 C CA A SER A 1 100 ? 76.590 38.020 -0.374 0.34 19.06 125 SER A CA 1
ATOM 686 C CA B SER A 1 100 ? 76.606 38.035 -0.400 0.33 18.90 125 SER A CA 1
ATOM 687 C CA C SER A 1 100 ? 76.602 38.028 -0.387 0.33 19.03 125 SER A CA 1
ATOM 688 C C . SER A 1 100 ? 77.827 38.604 0.304 1.00 19.49 125 SER A C 1
ATOM 689 O O . SER A 1 100 ? 78.679 37.847 0.751 1.00 21.41 125 SER A O 1
ATOM 696 N N . LEU A 1 101 ? 77.917 39.930 0.377 1.00 18.57 126 LEU A N 1
ATOM 697 C CA . LEU A 1 101 ? 79.074 40.582 0.992 1.00 19.27 126 LEU A CA 1
ATOM 698 C C . LEU A 1 101 ? 79.032 40.300 2.457 1.00 18.66 126 LEU A C 1
ATOM 699 O O . LEU A 1 101 ? 78.030 40.648 3.112 1.00 17.51 126 LEU A O 1
ATOM 704 N N . ARG A 1 102 ? 80.088 39.664 2.974 1.00 18.52 127 ARG A N 1
ATOM 705 C CA . ARG A 1 102 ? 80.098 39.291 4.409 1.00 17.97 127 ARG A CA 1
ATOM 706 C C . ARG A 1 102 ? 80.893 40.221 5.340 1.00 18.24 127 ARG A C 1
ATOM 707 O O . ARG A 1 102 ? 80.852 40.077 6.576 1.00 16.51 127 ARG A O 1
ATOM 715 N N A GLU A 1 103 ? 81.576 41.192 4.747 0.50 18.80 128 GLU A N 1
ATOM 716 N N B GLU A 1 103 ? 81.599 41.177 4.773 0.50 18.87 128 GLU A N 1
ATOM 717 C CA A GLU A 1 103 ? 82.474 42.090 5.488 0.50 19.76 128 GLU A CA 1
ATOM 718 C CA B GLU A 1 103 ? 82.465 42.000 5.604 0.50 19.80 128 GLU A CA 1
ATOM 719 C C A GLU A 1 103 ? 81.753 43.345 5.939 0.50 18.65 128 GLU A C 1
ATOM 720 C C B GLU A 1 103 ? 81.786 43.303 5.951 0.50 18.63 128 GLU A C 1
ATOM 721 O O A GLU A 1 103 ? 81.629 44.307 5.167 0.50 19.64 128 GLU A O 1
ATOM 722 O O B GLU A 1 103 ? 81.691 44.216 5.121 0.50 19.76 128 GLU A O 1
ATOM 733 N N . TYR A 1 104 ? 81.254 43.350 7.173 1.00 17.53 129 TYR A N 1
ATOM 734 C CA . TYR A 1 104 ? 80.502 44.471 7.675 1.00 17.30 129 TYR A CA 1
ATOM 735 C C . TYR A 1 104 ? 81.415 45.567 8.259 1.00 18.77 129 TYR A C 1
ATOM 736 O O . TYR A 1 104 ? 81.651 45.644 9.475 1.00 19.44 129 TYR A O 1
ATOM 745 N N . THR A 1 105 ? 81.951 46.378 7.360 1.00 18.91 130 THR A N 1
ATOM 746 C CA . THR A 1 105 ? 82.902 47.443 7.696 1.00 20.11 130 THR A CA 1
ATOM 747 C C . THR A 1 105 ? 82.391 48.785 7.235 1.00 21.46 130 THR A C 1
ATOM 748 O O . THR A 1 105 ? 81.581 48.892 6.313 1.00 21.93 130 THR A O 1
ATOM 752 N N . LYS A 1 106 ? 82.865 49.844 7.875 1.00 23.40 131 LYS A N 1
ATOM 753 C CA . LYS A 1 106 ? 82.496 51.210 7.456 1.00 24.03 131 LYS A CA 1
ATOM 754 C C . LYS A 1 106 ? 82.834 51.440 5.978 1.00 24.24 131 LYS A C 1
ATOM 755 O O . LYS A 1 106 ? 82.078 52.061 5.224 1.00 24.44 131 LYS A O 1
ATOM 760 N N . GLU A 1 107 ? 83.969 50.919 5.552 1.00 24.37 132 GLU A N 1
ATOM 761 C CA . GLU A 1 107 ? 84.427 51.113 4.190 1.00 26.38 132 GLU A CA 1
ATOM 762 C C . GLU A 1 107 ? 83.479 50.515 3.149 1.00 24.86 132 GLU A C 1
ATOM 763 O O . GLU A 1 107 ? 83.438 51.007 1.999 1.00 24.81 132 GLU A O 1
ATOM 769 N N . ASN A 1 108 ? 82.800 49.423 3.541 1.00 22.60 133 ASN A N 1
ATOM 770 C CA . ASN A 1 108 ? 81.898 48.680 2.670 1.00 21.83 133 ASN A CA 1
ATOM 771 C C . ASN A 1 108 ? 80.480 49.203 2.695 1.00 20.91 133 ASN A C 1
ATOM 772 O O . ASN A 1 108 ? 79.641 48.652 2.023 1.00 21.12 133 ASN A O 1
ATOM 790 N N . PRO A 1 110 ? 78.970 51.711 1.286 1.00 23.83 135 PRO A N 1
ATOM 791 C CA . PRO A 1 110 ? 78.384 51.941 -0.050 1.00 24.83 135 PRO A CA 1
ATOM 792 C C . PRO A 1 110 ? 78.035 50.654 -0.821 1.00 25.03 135 PRO A C 1
ATOM 793 O O . PRO A 1 110 ? 77.054 50.653 -1.575 1.00 24.82 135 PRO A O 1
ATOM 797 N N . LYS A 1 111 ? 78.831 49.594 -0.679 1.00 24.03 136 LYS A N 1
ATOM 798 C CA . LYS A 1 111 ? 78.515 48.317 -1.333 1.00 24.10 136 LYS A CA 1
ATOM 799 C C . LYS A 1 111 ? 77.202 47.699 -0.795 1.00 21.82 136 LYS A C 1
ATOM 800 O O . LYS A 1 111 ? 76.397 47.131 -1.549 1.00 21.03 136 LYS A O 1
ATOM 806 N N . PHE A 1 112 ? 77.001 47.765 0.522 1.00 19.35 137 PHE A N 1
ATOM 807 C CA . PHE A 1 112 ? 75.775 47.272 1.099 1.00 18.53 137 PHE A CA 1
ATOM 808 C C . PHE A 1 112 ? 74.601 48.106 0.607 1.00 18.99 137 PHE A C 1
ATOM 809 O O . PHE A 1 112 ? 73.508 47.568 0.338 1.00 18.20 137 PHE A O 1
ATOM 817 N N . ASP A 1 113 ? 74.814 49.426 0.485 1.00 19.11 138 ASP A N 1
ATOM 818 C CA . ASP A 1 113 ? 73.760 50.271 -0.061 1.00 19.67 138 ASP A CA 1
ATOM 819 C C . ASP A 1 113 ? 73.375 49.777 -1.450 1.00 20.91 138 ASP A C 1
ATOM 820 O O . ASP A 1 113 ? 72.184 49.756 -1.795 1.00 20.14 138 ASP A O 1
ATOM 825 N N . GLU A 1 114 ? 74.361 49.424 -2.284 1.00 21.15 139 GLU A N 1
ATOM 826 C CA . GLU A 1 114 ? 74.037 48.976 -3.670 1.00 23.09 139 GLU A CA 1
ATOM 827 C C . GLU A 1 114 ? 73.197 47.716 -3.665 1.00 21.41 139 GLU A C 1
ATOM 828 O O . GLU A 1 114 ? 72.218 47.623 -4.412 1.00 22.46 139 GLU A O 1
ATOM 834 N N . PHE A 1 115 ? 73.533 46.780 -2.778 1.00 20.18 140 PHE A N 1
ATOM 835 C CA . PHE A 1 115 ? 72.754 45.566 -2.611 1.00 18.01 140 PHE A CA 1
ATOM 836 C C . PHE A 1 115 ? 71.320 45.930 -2.274 1.00 17.75 140 PHE A C 1
ATOM 837 O O . PHE A 1 115 ? 70.367 45.420 -2.886 1.00 17.75 140 PHE A O 1
ATOM 845 N N . TRP A 1 116 ? 71.162 46.762 -1.248 1.00 16.49 141 TRP A N 1
ATOM 846 C CA . TRP A 1 116 ? 69.805 47.056 -0.751 1.00 16.18 141 TRP A CA 1
ATOM 847 C C . TRP A 1 116 ? 68.988 47.888 -1.735 1.00 17.14 141 TRP A C 1
ATOM 848 O O . TRP A 1 116 ? 67.777 47.725 -1.814 1.00 19.43 141 TRP A O 1
ATOM 859 N N . LYS A 1 117 ? 69.650 48.785 -2.480 1.00 19.22 142 LYS A N 1
ATOM 860 C CA . LYS A 1 117 ? 68.944 49.593 -3.491 1.00 19.69 142 LYS A CA 1
ATOM 861 C C . LYS A 1 117 ? 68.373 48.669 -4.580 1.00 20.67 142 LYS A C 1
ATOM 862 O O . LYS A 1 117 ? 67.185 48.746 -4.953 1.00 18.47 142 LYS A O 1
ATOM 868 N N . LYS A 1 118 ? 69.203 47.785 -5.110 1.00 20.04 143 LYS A N 1
ATOM 869 C CA . LYS A 1 118 ? 68.727 46.916 -6.166 1.00 21.11 143 LYS A CA 1
ATOM 870 C C . LYS A 1 118 ? 67.652 45.975 -5.666 1.00 19.44 143 LYS A C 1
ATOM 871 O O . LYS A 1 118 ? 66.592 45.773 -6.333 1.00 19.22 143 LYS A O 1
ATOM 877 N N . ALA A 1 119 ? 67.880 45.416 -4.471 1.00 18.04 144 ALA A N 1
ATOM 878 C CA . ALA A 1 119 ? 66.912 44.507 -3.890 1.00 16.70 144 ALA A CA 1
ATOM 879 C C . ALA A 1 119 ? 65.573 45.211 -3.669 1.00 17.39 144 ALA A C 1
ATOM 880 O O . ALA A 1 119 ? 64.538 44.598 -3.895 1.00 17.39 144 ALA A O 1
ATOM 882 N N . THR A 1 120 ? 65.600 46.487 -3.264 1.00 16.27 145 THR A N 1
ATOM 883 C CA . THR A 1 120 ? 64.356 47.229 -3.008 1.00 17.68 145 THR A CA 1
ATOM 884 C C . THR A 1 120 ? 63.580 47.409 -4.315 1.00 18.40 145 THR A C 1
ATOM 885 O O . THR A 1 120 ? 62.361 47.202 -4.346 1.00 19.60 145 THR A O 1
ATOM 889 N N . ASP A 1 121 ? 64.287 47.747 -5.390 1.00 19.55 146 ASP A N 1
ATOM 890 C CA . ASP A 1 121 ? 63.632 47.939 -6.697 1.00 20.73 146 ASP A CA 1
ATOM 891 C C . ASP A 1 121 ? 62.872 46.652 -7.095 1.00 20.08 146 ASP A C 1
ATOM 892 O O . ASP A 1 121 ? 61.730 46.678 -7.583 1.00 21.11 146 ASP A O 1
ATOM 897 N N . ILE A 1 122 ? 63.518 45.512 -6.891 1.00 18.30 147 ILE A N 1
ATOM 898 C CA . ILE A 1 122 ? 62.930 44.203 -7.254 1.00 18.56 147 ILE A CA 1
ATOM 899 C C . ILE A 1 122 ? 61.770 43.875 -6.337 1.00 17.07 147 ILE A C 1
ATOM 900 O O . ILE A 1 122 ? 60.736 43.405 -6.784 1.00 18.77 147 ILE A O 1
ATOM 905 N N . HIS A 1 123 ? 61.911 44.177 -5.051 1.00 17.42 148 HIS A N 1
ATOM 906 C CA . HIS A 1 123 ? 60.879 43.820 -4.094 1.00 16.75 148 HIS A CA 1
ATOM 907 C C . HIS A 1 123 ? 59.699 44.783 -4.174 1.00 17.96 148 HIS A C 1
ATOM 908 O O . HIS A 1 123 ? 58.561 44.397 -3.822 1.00 19.54 148 HIS A O 1
ATOM 915 N N . ALA A 1 124 ? 59.917 45.999 -4.672 1.00 17.78 149 ALA A N 1
ATOM 916 C CA . ALA A 1 124 ? 58.776 46.915 -4.929 1.00 19.02 149 ALA A CA 1
ATOM 917 C C . ALA A 1 124 ? 57.912 46.315 -6.040 1.00 21.15 149 ALA A C 1
ATOM 918 O O . ALA A 1 124 ? 56.656 46.294 -5.978 1.00 20.93 149 ALA A O 1
ATOM 920 N N . GLU A 1 125 ? 58.561 45.773 -7.060 1.00 22.61 150 GLU A N 1
ATOM 921 C CA . GLU A 1 125 ? 57.838 45.070 -8.120 1.00 25.22 150 GLU A CA 1
ATOM 922 C C . GLU A 1 125 ? 57.038 43.889 -7.560 1.00 23.93 150 GLU A C 1
ATOM 923 O O . GLU A 1 125 ? 55.903 43.635 -7.996 1.00 25.26 150 GLU A O 1
ATOM 929 N N . LEU A 1 126 ? 57.641 43.159 -6.625 1.00 23.11 151 LEU A N 1
ATOM 930 C CA . LEU A 1 126 ? 57.053 41.970 -6.017 1.00 23.02 151 LEU A CA 1
ATOM 931 C C . LEU A 1 126 ? 55.848 42.356 -5.134 1.00 23.18 151 LEU A C 1
ATOM 932 O O . LEU A 1 126 ? 54.940 41.551 -4.976 1.00 22.87 151 LEU A O 1
ATOM 937 N N . GLY A 1 127 ? 55.845 43.597 -4.613 1.00 22.62 152 GLY A N 1
ATOM 938 C CA . GLY A 1 127 ? 54.733 44.161 -3.840 1.00 21.50 152 GLY A CA 1
ATOM 939 C C . GLY A 1 127 ? 54.762 43.804 -2.371 1.00 19.88 152 GLY A C 1
ATOM 940 O O . GLY A 1 127 ? 53.734 43.863 -1.696 1.00 20.49 152 GLY A O 1
ATOM 941 N N . VAL A 1 128 ? 55.941 43.470 -1.853 1.00 18.65 153 VAL A N 1
ATOM 942 C CA . VAL A 1 128 ? 56.061 43.158 -0.415 1.00 17.79 153 VAL A CA 1
ATOM 943 C C . VAL A 1 128 ? 55.904 44.386 0.457 1.00 17.92 153 VAL A C 1
ATOM 944 O O . VAL A 1 128 ? 56.128 45.526 0.018 1.00 19.91 153 VAL A O 1
ATOM 948 N N . SER A 1 129 ? 55.517 44.164 1.698 1.00 16.71 154 SER A N 1
ATOM 949 C CA . SER A 1 129 ? 55.529 45.172 2.732 1.00 17.54 154 SER A CA 1
ATOM 950 C C . SER A 1 129 ? 56.833 45.234 3.528 1.00 16.64 154 SER A C 1
ATOM 951 O O . SER A 1 129 ? 57.155 46.292 4.068 1.00 17.68 154 SER A O 1
ATOM 954 N N . CYS A 1 130 ? 57.515 44.107 3.650 1.00 15.13 155 CYS A N 1
ATOM 955 C CA . CYS A 1 130 ? 58.690 44.000 4.467 1.00 14.47 155 CYS A CA 1
ATOM 956 C C . CYS A 1 130 ? 59.846 43.298 3.734 1.00 13.61 155 CYS A C 1
ATOM 957 O O . CYS A 1 130 ? 59.633 42.376 2.960 1.00 14.64 155 CYS A O 1
ATOM 968 N N . VAL A 1 132 ? 63.545 41.506 5.071 1.00 12.12 157 VAL A N 1
ATOM 969 C CA . VAL A 1 132 ? 64.123 41.129 6.353 1.00 10.87 157 VAL A CA 1
ATOM 970 C C . VAL A 1 132 ? 65.423 40.369 6.129 1.00 11.35 157 VAL A C 1
ATOM 971 O O . VAL A 1 132 ? 65.457 39.412 5.331 1.00 12.67 157 VAL A O 1
ATOM 975 N N . GLN A 1 133 ? 66.472 40.784 6.834 1.00 11.04 158 GLN A N 1
ATOM 976 C CA . GLN A 1 133 ? 67.709 40.051 6.897 1.00 11.13 158 GLN A CA 1
ATOM 977 C C . GLN A 1 133 ? 67.683 39.085 8.059 1.00 12.34 158 GLN A C 1
ATOM 978 O O . GLN A 1 133 ? 67.509 39.520 9.184 1.00 12.11 158 GLN A O 1
ATOM 984 N N . PRO A 1 134 ? 67.927 37.780 7.787 1.00 12.83 159 PRO A N 1
ATOM 985 C CA . PRO A 1 134 ? 67.823 36.783 8.878 1.00 12.64 159 PRO A CA 1
ATOM 986 C C . PRO A 1 134 ? 69.168 36.193 9.272 1.00 12.59 159 PRO A C 1
ATOM 987 O O . PRO A 1 134 ? 69.237 35.107 9.857 1.00 13.55 159 PRO A O 1
ATOM 991 N N . SER A 1 135 ? 70.232 36.902 8.965 1.00 11.76 160 SER A N 1
ATOM 992 C CA . SER A 1 135 ? 71.603 36.362 9.052 1.00 12.37 160 SER A CA 1
ATOM 993 C C . SER A 1 135 ? 72.460 37.320 9.872 1.00 12.31 160 SER A C 1
ATOM 994 O O . SER A 1 135 ? 72.587 38.505 9.553 1.00 12.54 160 SER A O 1
ATOM 997 N N . LEU A 1 136 ? 73.011 36.781 10.951 1.00 12.61 161 LEU A N 1
ATOM 998 C CA . LEU A 1 136 ? 73.856 37.508 11.901 1.00 12.56 161 LEU A CA 1
ATOM 999 C C . LEU A 1 136 ? 75.273 37.648 11.404 1.00 12.36 161 LEU A C 1
ATOM 1000 O O . LEU A 1 136 ? 75.930 36.632 11.154 1.00 13.59 161 LEU A O 1
ATOM 1005 N N . PRO A 1 137 ? 75.772 38.889 11.274 1.00 11.94 162 PRO A N 1
ATOM 1006 C CA . PRO A 1 137 ? 77.200 39.051 10.970 1.00 13.13 162 PRO A CA 1
ATOM 1007 C C . PRO A 1 137 ? 78.108 38.628 12.119 1.00 13.68 162 PRO A C 1
ATOM 1008 O O . PRO A 1 137 ? 77.647 38.358 13.241 1.00 15.05 162 PRO A O 1
ATOM 1012 N N . ARG A 1 138 ? 79.402 38.565 11.833 1.00 14.83 163 ARG A N 1
ATOM 1013 C CA . ARG A 1 138 ? 80.353 38.348 12.882 1.00 15.71 163 ARG A CA 1
ATOM 1014 C C . ARG A 1 138 ? 80.335 39.469 13.897 1.00 14.78 163 ARG A C 1
ATOM 1015 O O . ARG A 1 138 ? 80.656 40.591 13.567 1.00 16.81 163 ARG A O 1
ATOM 1023 N N . ILE A 1 139 ? 79.999 39.146 15.142 1.00 15.53 164 ILE A N 1
ATOM 1024 C CA . ILE A 1 139 ? 79.988 40.152 16.195 1.00 15.49 164 ILE A CA 1
ATOM 1025 C C . ILE A 1 139 ? 80.796 39.670 17.354 1.00 16.08 164 ILE A C 1
ATOM 1026 O O . ILE A 1 139 ? 80.387 38.721 18.026 1.00 16.76 164 ILE A O 1
ATOM 1031 N N . GLU A 1 140 ? 81.963 40.269 17.544 1.00 17.12 165 GLU A N 1
ATOM 1032 C CA . GLU A 1 140 ? 82.845 39.837 18.622 1.00 19.96 165 GLU A CA 1
ATOM 1033 C C . GLU A 1 140 ? 82.978 40.843 19.726 1.00 19.09 165 GLU A C 1
ATOM 1034 O O . GLU A 1 140 ? 83.412 40.496 20.824 1.00 19.84 165 GLU A O 1
ATOM 1040 N N . ASN A 1 141 ? 82.582 42.078 19.447 1.00 19.50 166 ASN A N 1
ATOM 1041 C CA . ASN A 1 141 ? 82.547 43.122 20.467 1.00 17.95 166 ASN A CA 1
ATOM 1042 C C . ASN A 1 141 ? 81.470 44.141 20.095 1.00 18.27 166 ASN A C 1
ATOM 1043 O O . ASN A 1 141 ? 80.837 44.052 19.018 1.00 16.80 166 ASN A O 1
ATOM 1048 N N A GLU A 1 142 ? 81.258 45.111 20.977 0.50 18.17 167 GLU A N 1
ATOM 1049 N N B GLU A 1 142 ? 81.284 45.117 20.958 0.50 18.00 167 GLU A N 1
ATOM 1050 C CA A GLU A 1 142 ? 80.260 46.160 20.760 0.50 18.38 167 GLU A CA 1
ATOM 1051 C CA B GLU A 1 142 ? 80.251 46.104 20.760 0.50 17.99 167 GLU A CA 1
ATOM 1052 C C A GLU A 1 142 ? 80.470 46.916 19.465 0.50 18.34 167 GLU A C 1
ATOM 1053 C C B GLU A 1 142 ? 80.470 47.011 19.539 0.50 18.24 167 GLU A C 1
ATOM 1054 O O A GLU A 1 142 ? 79.499 47.163 18.755 0.50 18.70 167 GLU A O 1
ATOM 1055 O O B GLU A 1 142 ? 79.499 47.477 18.960 0.50 18.97 167 GLU A O 1
ATOM 1066 N N . ASP A 1 143 ? 81.720 47.257 19.150 1.00 19.14 168 ASP A N 1
ATOM 1067 C CA . ASP A 1 143 ? 82.003 48.066 17.957 1.00 20.06 168 ASP A CA 1
ATOM 1068 C C . ASP A 1 143 ? 81.503 47.357 16.698 1.00 18.39 168 ASP A C 1
ATOM 1069 O O . ASP A 1 143 ? 80.922 48.001 15.831 1.00 18.19 168 ASP A O 1
ATOM 1074 N N . ASP A 1 144 ? 81.659 46.023 16.640 1.00 17.09 169 ASP A N 1
ATOM 1075 C CA . ASP A 1 144 ? 81.167 45.264 15.493 1.00 16.60 169 ASP A CA 1
ATOM 1076 C C . ASP A 1 144 ? 79.661 45.404 15.371 1.00 15.49 169 ASP A C 1
ATOM 1077 O O . ASP A 1 144 ? 79.144 45.543 14.270 1.00 15.62 169 ASP A O 1
ATOM 1082 N N . ALA A 1 145 ? 78.949 45.314 16.503 1.00 14.77 170 ALA A N 1
ATOM 1083 C CA . ALA A 1 145 ? 77.517 45.489 16.537 1.00 14.88 170 ALA A CA 1
ATOM 1084 C C . ALA A 1 145 ? 77.078 46.897 16.101 1.00 16.11 170 ALA A C 1
ATOM 1085 O O . ALA A 1 145 ? 76.075 47.042 15.448 1.00 15.82 170 ALA A O 1
ATOM 1087 N N . LYS A 1 146 ? 77.818 47.921 16.514 1.00 15.99 171 LYS A N 1
ATOM 1088 C CA . LYS A 1 146 ? 77.523 49.284 16.079 1.00 16.61 171 LYS A CA 1
ATOM 1089 C C . LYS A 1 146 ? 77.696 49.513 14.583 1.00 17.19 171 LYS A C 1
ATOM 1090 O O . LYS A 1 146 ? 76.827 50.096 13.953 1.00 18.05 171 LYS A O 1
ATOM 1096 N N . VAL A 1 147 ? 78.749 48.975 13.991 1.00 15.95 172 VAL A N 1
ATOM 1097 C CA . VAL A 1 147 ? 78.964 49.128 12.565 1.00 16.65 172 VAL A CA 1
ATOM 1098 C C . VAL A 1 147 ? 77.867 48.381 11.785 1.00 15.75 172 VAL A C 1
ATOM 1099 O O . VAL A 1 147 ? 77.338 48.901 10.764 1.00 16.55 172 VAL A O 1
ATOM 1103 N N . VAL A 1 148 ? 77.539 47.188 12.244 1.00 14.89 173 VAL A N 1
ATOM 1104 C CA . VAL A 1 148 ? 76.447 46.449 11.669 1.00 13.52 173 VAL A CA 1
ATOM 1105 C C . VAL A 1 148 ? 75.149 47.245 11.772 1.00 14.23 173 VAL A C 1
ATOM 1106 O O . VAL A 1 148 ? 74.396 47.334 10.800 1.00 14.47 173 VAL A O 1
ATOM 1110 N N . SER A 1 149 ? 74.891 47.836 12.933 1.00 14.97 174 SER A N 1
ATOM 1111 C CA . SER A 1 149 ? 73.671 48.624 13.096 1.00 14.08 174 SER A CA 1
ATOM 1112 C C . SER A 1 149 ? 73.618 49.803 12.114 1.00 15.35 174 SER A C 1
ATOM 1113 O O . SER A 1 149 ? 72.539 50.125 11.607 1.00 14.81 174 SER A O 1
ATOM 1116 N N . GLU A 1 150 ? 74.760 50.443 11.862 1.00 15.14 175 GLU A N 1
ATOM 1117 C CA . GLU A 1 150 ? 74.821 51.564 10.932 1.00 17.04 175 GLU A CA 1
ATOM 1118 C C . GLU A 1 150 ? 74.469 51.135 9.518 1.00 16.52 175 GLU A C 1
ATOM 1119 O O . GLU A 1 150 ? 73.775 51.849 8.810 1.00 16.94 175 GLU A O 1
ATOM 1125 N N . ILE A 1 151 ? 74.939 49.961 9.121 1.00 15.86 176 ILE A N 1
ATOM 1126 C CA . ILE A 1 151 ? 74.628 49.364 7.823 1.00 15.89 176 ILE A CA 1
ATOM 1127 C C . ILE A 1 151 ? 73.126 49.002 7.729 1.00 15.42 176 ILE A C 1
ATOM 1128 O O . ILE A 1 151 ? 72.485 49.261 6.717 1.00 14.93 176 ILE A O 1
ATOM 1133 N N . PHE A 1 152 ? 72.579 48.441 8.788 1.00 14.66 177 PHE A N 1
ATOM 1134 C CA . PHE A 1 152 ? 71.118 48.171 8.878 1.00 14.28 177 PHE A CA 1
ATOM 1135 C C . PHE A 1 152 ? 70.280 49.440 8.752 1.00 14.77 177 PHE A C 1
ATOM 1136 O O . PHE A 1 152 ? 69.313 49.443 8.028 1.00 15.08 177 PHE A O 1
ATOM 1144 N N . ASN A 1 153 ? 70.670 50.521 9.450 1.00 15.70 178 ASN A N 1
ATOM 1145 C CA . ASN A 1 153 ? 70.036 51.828 9.295 1.00 16.14 178 ASN A CA 1
ATOM 1146 C C . ASN A 1 153 ? 70.007 52.290 7.840 1.00 15.73 178 ASN A C 1
ATOM 1147 O O . ASN A 1 153 ? 68.964 52.678 7.335 1.00 16.03 178 ASN A O 1
ATOM 1152 N N . ARG A 1 154 ? 71.141 52.186 7.166 1.00 16.66 179 ARG A N 1
ATOM 1153 C CA . ARG A 1 154 ? 71.237 52.602 5.787 1.00 17.38 179 ARG A CA 1
ATOM 1154 C C . ARG A 1 154 ? 70.354 51.758 4.912 1.00 16.74 179 ARG A C 1
ATOM 1155 O O . ARG A 1 154 ? 69.744 52.258 4.014 1.00 18.33 179 ARG A O 1
ATOM 1163 N N . ALA A 1 155 ? 70.297 50.463 5.175 1.00 16.60 180 ALA A N 1
ATOM 1164 C CA . ALA A 1 155 ? 69.398 49.580 4.421 1.00 15.31 180 ALA A CA 1
ATOM 1165 C C . ALA A 1 155 ? 67.947 50.000 4.595 1.00 15.63 180 ALA A C 1
ATOM 1166 O O . ALA A 1 155 ? 67.169 50.058 3.620 1.00 17.25 180 ALA A O 1
ATOM 1168 N N . GLY A 1 156 ? 67.564 50.282 5.836 1.00 14.24 181 GLY A N 1
ATOM 1169 C CA . GLY A 1 156 ? 66.185 50.654 6.122 1.00 14.83 181 GLY A CA 1
ATOM 1170 C C . GLY A 1 156 ? 65.778 51.980 5.527 1.00 16.04 181 GLY A C 1
ATOM 1171 O O . GLY A 1 156 ? 64.630 52.165 5.135 1.00 16.08 181 GLY A O 1
ATOM 1172 N N A GLU A 1 157 ? 66.703 52.920 5.462 0.60 16.92 182 GLU A N 1
ATOM 1173 N N B GLU A 1 157 ? 66.709 52.911 5.458 0.40 16.89 182 GLU A N 1
ATOM 1174 C CA A GLU A 1 157 ? 66.376 54.194 4.847 0.60 17.81 182 GLU A CA 1
ATOM 1175 C CA B GLU A 1 157 ? 66.408 54.211 4.893 0.40 17.93 182 GLU A CA 1
ATOM 1176 C C A GLU A 1 157 ? 66.075 53.953 3.377 0.60 17.46 182 GLU A C 1
ATOM 1177 C C B GLU A 1 157 ? 66.226 54.090 3.364 0.40 17.70 182 GLU A C 1
ATOM 1178 O O A GLU A 1 157 ? 65.129 54.494 2.816 0.60 18.47 182 GLU A O 1
ATOM 1179 O O B GLU A 1 157 ? 65.520 54.878 2.743 0.40 18.57 182 GLU A O 1
ATOM 1190 N N . ILE A 1 158 ? 66.861 53.088 2.773 1.00 17.15 183 ILE A N 1
ATOM 1191 C CA . ILE A 1 158 ? 66.719 52.769 1.363 1.00 17.08 183 ILE A CA 1
ATOM 1192 C C . ILE A 1 158 ? 65.376 52.086 1.078 1.00 16.57 183 ILE A C 1
ATOM 1193 O O . ILE A 1 158 ? 64.699 52.463 0.126 1.00 18.50 183 ILE A O 1
ATOM 1198 N N . THR A 1 159 ? 65.002 51.088 1.894 1.00 15.38 184 THR A N 1
ATOM 1199 C CA . THR A 1 159 ? 63.772 50.388 1.653 1.00 16.30 184 THR A CA 1
ATOM 1200 C C . THR A 1 159 ? 62.573 51.325 1.869 1.00 16.79 184 THR A C 1
ATOM 1201 O O . THR A 1 159 ? 61.556 51.213 1.158 1.00 18.54 184 THR A O 1
ATOM 1205 N N . LYS A 1 160 ? 62.688 52.216 2.846 1.00 17.40 185 LYS A N 1
ATOM 1206 C CA . LYS A 1 160 ? 61.577 53.111 3.219 1.00 19.51 185 LYS A CA 1
ATOM 1207 C C . LYS A 1 160 ? 61.193 54.067 2.097 1.00 20.60 185 LYS A C 1
ATOM 1208 O O . LYS A 1 160 ? 60.049 54.514 2.017 1.00 20.86 185 LYS A O 1
ATOM 1214 N N . LYS A 1 161 ? 62.135 54.357 1.210 1.00 21.61 186 LYS A N 1
ATOM 1215 C CA . LYS A 1 161 ? 61.888 55.153 0.006 1.00 23.35 186 LYS A CA 1
ATOM 1216 C C . LYS A 1 161 ? 60.828 54.554 -0.890 1.00 23.32 186 LYS A C 1
ATOM 1217 O O . LYS A 1 161 ? 60.149 55.260 -1.596 1.00 21.79 186 LYS A O 1
ATOM 1223 N N . ALA A 1 162 ? 60.740 53.225 -0.882 1.00 21.81 187 ALA A N 1
ATOM 1224 C CA . ALA A 1 162 ? 59.755 52.467 -1.625 1.00 21.86 187 ALA A CA 1
ATOM 1225 C C . ALA A 1 162 ? 58.565 52.113 -0.757 1.00 21.77 187 ALA A C 1
ATOM 1226 O O . ALA A 1 162 ? 57.713 51.338 -1.192 1.00 22.69 187 ALA A O 1
ATOM 1228 N N . GLY A 1 163 ? 58.508 52.613 0.480 1.00 20.93 188 GLY A N 1
ATOM 1229 C CA . GLY A 1 163 ? 57.411 52.261 1.376 1.00 20.13 188 GLY A CA 1
ATOM 1230 C C . GLY A 1 163 ? 57.457 50.853 1.941 1.00 19.17 188 GLY A C 1
ATOM 1231 O O . GLY A 1 163 ? 56.433 50.315 2.308 1.00 20.44 188 GLY A O 1
ATOM 1232 N N . ILE A 1 164 ? 58.647 50.275 2.006 1.00 17.01 189 ILE A N 1
ATOM 1233 C CA . ILE A 1 164 ? 58.875 48.941 2.497 1.00 16.17 189 ILE A CA 1
ATOM 1234 C C . ILE A 1 164 ? 59.674 49.017 3.813 1.00 15.42 189 ILE A C 1
ATOM 1235 O O . ILE A 1 164 ? 60.662 49.752 3.933 1.00 16.57 189 ILE A O 1
ATOM 1240 N N . LEU A 1 165 ? 59.270 48.191 4.767 1.00 15.70 190 LEU A N 1
ATOM 1241 C CA . LEU A 1 165 ? 59.897 48.147 6.097 1.00 15.47 190 LEU A CA 1
ATOM 1242 C C . LEU A 1 165 ? 61.060 47.182 6.079 1.00 14.83 190 LEU A C 1
ATOM 1243 O O . LEU A 1 165 ? 60.870 46.001 5.790 1.00 15.59 190 LEU A O 1
ATOM 1248 N N . TRP A 1 166 ? 62.233 47.658 6.435 1.00 14.35 191 TRP A N 1
ATOM 1249 C CA . TRP A 1 166 ? 63.388 46.780 6.629 1.00 13.23 191 TRP A CA 1
ATOM 1250 C C . TRP A 1 166 ? 63.361 46.239 8.038 1.00 12.63 191 TRP A C 1
ATOM 1251 O O . TRP A 1 166 ? 63.171 46.994 8.987 1.00 14.94 191 TRP A O 1
ATOM 1262 N N . GLY A 1 167 ? 63.655 44.936 8.187 1.00 13.01 192 GLY A N 1
ATOM 1263 C CA . GLY A 1 167 ? 63.720 44.294 9.485 1.00 12.25 192 GLY A CA 1
ATOM 1264 C C . GLY A 1 167 ? 64.843 43.267 9.602 1.00 11.91 192 GLY A C 1
ATOM 1265 O O . GLY A 1 167 ? 65.416 42.863 8.599 1.00 11.98 192 GLY A O 1
ATOM 1266 N N . TYR A 1 168 ? 65.068 42.837 10.835 1.00 12.18 193 TYR A N 1
ATOM 1267 C CA . TYR A 1 168 ? 66.121 41.890 11.200 1.00 12.02 193 TYR A CA 1
ATOM 1268 C C . TYR A 1 168 ? 65.518 40.726 11.986 1.00 12.07 193 TYR A C 1
ATOM 1269 O O . TYR A 1 168 ? 64.806 40.941 12.970 1.00 11.63 193 TYR A O 1
ATOM 1278 N N . HIS A 1 169 ? 65.804 39.508 11.535 1.00 12.68 194 HIS A N 1
ATOM 1279 C CA . HIS A 1 169 ? 65.282 38.268 12.122 1.00 11.93 194 HIS A CA 1
ATOM 1280 C C . HIS A 1 169 ? 66.385 37.564 12.865 1.00 12.12 194 HIS A C 1
ATOM 1281 O O . HIS A 1 169 ? 67.436 37.228 12.276 1.00 12.91 194 HIS A O 1
ATOM 1288 N N . ASN A 1 170 ? 66.180 37.385 14.160 1.00 11.75 195 ASN A N 1
ATOM 1289 C CA . ASN A 1 170 ? 67.120 36.751 15.032 1.00 11.65 195 ASN A CA 1
ATOM 1290 C C . ASN A 1 170 ? 67.007 35.214 15.027 1.00 11.10 195 ASN A C 1
ATOM 1291 O O . ASN A 1 170 ? 65.957 34.646 14.712 1.00 12.12 195 ASN A O 1
ATOM 1296 N N . HIS A 1 171 ? 68.079 34.550 15.476 1.00 11.06 196 HIS A N 1
ATOM 1297 C CA . HIS A 1 171 ? 67.999 33.160 15.942 1.00 12.10 196 HIS A CA 1
ATOM 1298 C C . HIS A 1 171 ? 68.422 33.205 17.414 1.00 12.73 196 HIS A C 1
ATOM 1299 O O . HIS A 1 171 ? 67.878 34.029 18.131 1.00 12.23 196 HIS A O 1
ATOM 1306 N N . SER A 1 172 ? 69.356 32.376 17.867 1.00 12.98 197 SER A N 1
ATOM 1307 C CA . SER A 1 172 ? 69.686 32.346 19.307 1.00 12.41 197 SER A CA 1
ATOM 1308 C C . SER A 1 172 ? 70.953 33.110 19.637 1.00 13.73 197 SER A C 1
ATOM 1309 O O . SER A 1 172 ? 71.115 33.545 20.779 1.00 13.60 197 SER A O 1
ATOM 1312 N N . ASN A 1 173 ? 71.842 33.257 18.664 1.00 14.23 198 ASN A N 1
ATOM 1313 C CA . ASN A 1 173 ? 73.191 33.797 18.967 1.00 15.06 198 ASN A CA 1
ATOM 1314 C C . ASN A 1 173 ? 73.128 35.297 19.253 1.00 14.53 198 ASN A C 1
ATOM 1315 O O . ASN A 1 173 ? 74.070 35.850 19.841 1.00 15.79 198 ASN A O 1
ATOM 1320 N N . GLU A 1 174 ? 72.023 35.946 18.912 1.00 13.63 199 GLU A N 1
ATOM 1321 C CA . GLU A 1 174 ? 71.822 37.347 19.244 1.00 13.84 199 GLU A CA 1
ATOM 1322 C C . GLU A 1 174 ? 71.655 37.503 20.760 1.00 13.91 199 GLU A C 1
ATOM 1323 O O . GLU A 1 174 ? 71.705 38.621 21.285 1.00 13.52 199 GLU A O 1
ATOM 1329 N N . PHE A 1 175 ? 71.475 36.386 21.454 1.00 14.45 200 PHE A N 1
ATOM 1330 C CA . PHE A 1 175 ? 71.317 36.452 22.925 1.00 13.91 200 PHE A CA 1
ATOM 1331 C C . PHE A 1 175 ? 72.571 36.040 23.641 1.00 15.78 200 PHE A C 1
ATOM 1332 O O . PHE A 1 175 ? 72.583 35.815 24.873 1.00 17.65 200 PHE A O 1
ATOM 1340 N N . LYS A 1 176 ? 73.672 35.981 22.901 1.00 15.73 201 LYS A N 1
ATOM 1341 C CA . LYS A 1 176 ? 74.992 36.016 23.499 1.00 17.09 201 LYS A CA 1
ATOM 1342 C C . LYS A 1 176 ? 75.295 37.471 23.854 1.00 17.49 201 LYS A C 1
ATOM 1343 O O . LYS A 1 176 ? 74.780 38.376 23.212 1.00 16.63 201 LYS A O 1
ATOM 1348 N N A ARG A 1 177 ? 76.155 37.626 24.860 0.50 17.71 202 ARG A N 1
ATOM 1349 N N B ARG A 1 177 ? 76.126 37.659 24.876 0.50 18.05 202 ARG A N 1
ATOM 1350 C CA A ARG A 1 177 ? 76.699 38.909 25.278 0.50 17.53 202 ARG A CA 1
ATOM 1351 C CA B ARG A 1 177 ? 76.617 38.975 25.274 0.50 18.13 202 ARG A CA 1
ATOM 1352 C C A ARG A 1 177 ? 78.061 39.164 24.648 0.50 17.51 202 ARG A C 1
ATOM 1353 C C B ARG A 1 177 ? 78.035 39.198 24.767 0.50 17.86 202 ARG A C 1
ATOM 1354 O O A ARG A 1 177 ? 78.890 38.246 24.460 0.50 17.37 202 ARG A O 1
ATOM 1355 O O B ARG A 1 177 ? 78.876 38.290 24.827 0.50 17.75 202 ARG A O 1
ATOM 1370 N N . VAL A 1 178 ? 78.311 40.429 24.321 1.00 16.91 203 VAL A N 1
ATOM 1371 C CA . VAL A 1 178 ? 79.622 40.845 23.880 1.00 17.48 203 VAL A CA 1
ATOM 1372 C C . VAL A 1 178 ? 80.075 42.046 24.717 1.00 18.27 203 VAL A C 1
ATOM 1373 O O . VAL A 1 178 ? 79.271 42.804 25.202 1.00 18.25 203 VAL A O 1
ATOM 1377 N N . LEU A 1 179 ? 81.364 42.109 24.936 1.00 18.24 204 LEU A N 1
ATOM 1378 C CA . LEU A 1 179 ? 82.010 43.167 25.656 1.00 19.18 204 LEU A CA 1
ATOM 1379 C C . LEU A 1 179 ? 82.354 44.322 24.722 1.00 18.59 204 LEU A C 1
ATOM 1380 O O . LEU A 1 179 ? 82.332 44.167 23.494 1.00 19.45 204 LEU A O 1
ATOM 1385 N N . LYS A 1 180 ? 82.740 45.463 25.277 1.00 18.95 205 LYS A N 1
ATOM 1386 C CA . LYS A 1 180 ? 83.369 46.517 24.474 1.00 19.07 205 LYS A CA 1
ATOM 1387 C C . LYS A 1 180 ? 84.778 46.131 24.087 1.00 20.29 205 LYS A C 1
ATOM 1388 O O . LYS A 1 180 ? 85.415 45.357 24.764 1.00 19.69 205 LYS A O 1
ATOM 1394 N N . ALA A 1 181 ? 85.260 46.668 22.975 1.00 21.60 206 ALA A N 1
ATOM 1395 C CA . ALA A 1 181 ? 86.692 46.598 22.676 1.00 23.80 206 ALA A CA 1
ATOM 1396 C C . ALA A 1 181 ? 87.444 47.172 23.860 1.00 25.52 206 ALA A C 1
ATOM 1397 O O . ALA A 1 181 ? 87.049 48.217 24.392 1.00 26.68 206 ALA A O 1
ATOM 1399 N N . GLY A 1 182 ? 88.524 46.505 24.258 1.00 25.80 207 GLY A N 1
ATOM 1400 C CA . GLY A 1 182 ? 89.369 46.893 25.350 1.00 27.31 207 GLY A CA 1
ATOM 1401 C C . GLY A 1 182 ? 88.854 46.566 26.733 1.00 26.48 207 GLY A C 1
ATOM 1402 O O . GLY A 1 182 ? 89.518 46.848 27.703 1.00 27.02 207 GLY A O 1
ATOM 1403 N N . GLU A 1 183 ? 87.661 45.990 26.833 1.00 26.23 208 GLU A N 1
ATOM 1404 C CA . GLU A 1 183 ? 87.044 45.762 28.129 1.00 27.10 208 GLU A CA 1
ATOM 1405 C C . GLU A 1 183 ? 87.663 44.571 28.776 1.00 29.45 208 GLU A C 1
ATOM 1406 O O . GLU A 1 183 ? 87.760 43.518 28.153 1.00 29.65 208 GLU A O 1
ATOM 1412 N N . LYS A 1 184 ? 88.074 44.725 30.029 1.00 31.26 209 LYS A N 1
ATOM 1413 C CA . LYS A 1 184 ? 88.701 43.645 30.780 1.00 34.97 209 LYS A CA 1
ATOM 1414 C C . LYS A 1 184 ? 87.682 42.473 30.903 1.00 36.01 209 LYS A C 1
ATOM 1415 O O . LYS A 1 184 ? 86.568 42.672 31.353 1.00 35.39 209 LYS A O 1
ATOM 1419 N N . PRO A 1 185 ? 88.026 41.255 30.418 1.00 38.61 210 PRO A N 1
ATOM 1420 C CA . PRO A 1 185 ? 87.076 40.140 30.644 1.00 39.65 210 PRO A CA 1
ATOM 1421 C C . PRO A 1 185 ? 87.075 39.702 32.125 1.00 42.38 210 PRO A C 1
ATOM 1422 O O . PRO A 1 185 ? 87.960 40.100 32.876 1.00 43.12 210 PRO A O 1
ATOM 1426 N N . GLU A 1 186 ? 86.084 38.918 32.533 1.00 44.91 211 GLU A N 1
ATOM 1427 C CA . GLU A 1 186 ? 86.055 38.329 33.889 1.00 47.67 211 GLU A CA 1
ATOM 1428 C C . GLU A 1 186 ? 87.344 37.537 34.174 1.00 50.04 211 GLU A C 1
ATOM 1429 O O . GLU A 1 186 ? 87.810 36.775 33.308 1.00 51.26 211 GLU A O 1
ATOM 1433 N N . PRO A 1 195 ? 76.732 38.297 34.683 1.00 45.32 220 PRO A N 1
ATOM 1434 C CA . PRO A 1 195 ? 77.691 38.141 33.561 1.00 44.06 220 PRO A CA 1
ATOM 1435 C C . PRO A 1 195 ? 77.945 39.469 32.839 1.00 41.92 220 PRO A C 1
ATOM 1436 O O . PRO A 1 195 ? 77.048 40.312 32.781 1.00 43.07 220 PRO A O 1
ATOM 1440 N N . LYS A 1 196 ? 79.136 39.629 32.264 1.00 39.38 221 LYS A N 1
ATOM 1441 C CA . LYS A 1 196 ? 79.531 40.890 31.644 1.00 36.99 221 LYS A CA 1
ATOM 1442 C C . LYS A 1 196 ? 79.069 40.985 30.193 1.00 32.67 221 LYS A C 1
ATOM 1443 O O . LYS A 1 196 ? 78.927 39.982 29.488 1.00 30.35 221 LYS A O 1
ATOM 1449 N N . GLY A 1 197 ? 78.908 42.219 29.755 1.00 29.56 222 GLY A N 1
ATOM 1450 C CA . GLY A 1 197 ? 78.647 42.480 28.356 1.00 26.70 222 GLY A CA 1
ATOM 1451 C C . GLY A 1 197 ? 77.167 42.695 28.109 1.00 23.61 222 GLY A C 1
ATOM 1452 O O . GLY A 1 197 ? 76.330 42.663 29.021 1.00 24.57 222 GLY A O 1
ATOM 1453 N N . THR A 1 198 ? 76.857 42.922 26.848 1.00 20.20 223 THR A N 1
ATOM 1454 C CA . THR A 1 198 ? 75.518 43.297 26.443 1.00 18.18 223 THR A CA 1
ATOM 1455 C C . THR A 1 198 ? 75.023 42.340 25.400 1.00 16.53 223 THR A C 1
ATOM 1456 O O . THR A 1 198 ? 75.745 42.023 24.463 1.00 16.28 223 THR A O 1
ATOM 1460 N N . TYR A 1 199 ? 73.750 41.952 25.481 1.00 16.05 224 TYR A N 1
ATOM 1461 C CA . TYR A 1 199 ? 73.183 41.110 24.455 1.00 14.02 224 TYR A CA 1
ATOM 1462 C C . TYR A 1 199 ? 73.340 41.743 23.086 1.00 14.26 224 TYR A C 1
ATOM 1463 O O . TYR A 1 199 ? 73.099 42.944 22.901 1.00 14.86 224 TYR A O 1
ATOM 1472 N N . ILE A 1 200 ? 73.721 40.932 22.113 1.00 12.57 225 ILE A N 1
ATOM 1473 C CA . ILE A 1 200 ? 73.791 41.409 20.736 1.00 12.75 225 ILE A CA 1
ATOM 1474 C C . ILE A 1 200 ? 72.465 42.030 20.265 1.00 12.18 225 ILE A C 1
ATOM 1475 O O . ILE A 1 200 ? 72.433 43.109 19.650 1.00 13.52 225 ILE A O 1
ATOM 1480 N N . GLU A 1 201 ? 71.359 41.342 20.506 1.00 13.04 226 GLU A N 1
ATOM 1481 C CA . GLU A 1 201 ? 70.052 41.845 20.112 1.00 13.92 226 GLU A CA 1
ATOM 1482 C C . GLU A 1 201 ? 69.817 43.250 20.688 1.00 13.30 226 GLU A C 1
ATOM 1483 O O . GLU A 1 201 ? 69.304 44.138 20.000 1.00 15.64 226 GLU A O 1
ATOM 1489 N N . GLU A 1 202 ? 70.156 43.433 21.971 1.00 14.21 227 GLU A N 1
ATOM 1490 C CA . GLU A 1 202 ? 70.022 44.721 22.626 1.00 14.29 227 GLU A CA 1
ATOM 1491 C C . GLU A 1 202 ? 70.833 45.804 21.953 1.00 14.14 227 GLU A C 1
ATOM 1492 O O . GLU A 1 202 ? 70.378 46.935 21.780 1.00 14.34 227 GLU A O 1
ATOM 1498 N N . LEU A 1 203 ? 72.075 45.491 21.584 1.00 14.77 228 LEU A N 1
ATOM 1499 C CA . LEU A 1 203 ? 72.896 46.419 20.885 1.00 14.10 228 LEU A CA 1
ATOM 1500 C C . LEU A 1 203 ? 72.283 46.823 19.527 1.00 14.53 228 LEU A C 1
ATOM 1501 O O . LEU A 1 203 ? 72.333 47.999 19.159 1.00 14.44 228 LEU A O 1
ATOM 1506 N N . PHE A 1 204 ? 71.728 45.867 18.798 1.00 13.60 229 PHE A N 1
ATOM 1507 C CA . PHE A 1 204 ? 71.090 46.176 17.526 1.00 13.60 229 PHE A CA 1
ATOM 1508 C C . PHE A 1 204 ? 69.873 47.071 17.745 1.00 14.27 229 PHE A C 1
ATOM 1509 O O . PHE A 1 204 ? 69.695 48.072 17.039 1.00 14.64 229 PHE A O 1
ATOM 1517 N N . LEU A 1 205 ? 69.064 46.761 18.733 1.00 14.44 230 LEU A N 1
ATOM 1518 C CA . LEU A 1 205 ? 67.940 47.638 19.080 1.00 14.65 230 LEU A CA 1
ATOM 1519 C C . LEU A 1 205 ? 68.350 49.059 19.403 1.00 16.27 230 LEU A C 1
ATOM 1520 O O . LEU A 1 205 ? 67.761 50.039 18.895 1.00 16.22 230 LEU A O 1
ATOM 1525 N N . LYS A 1 206 ? 69.316 49.173 20.289 1.00 17.05 231 LYS A N 1
ATOM 1526 C CA . LYS A 1 206 ? 69.728 50.493 20.783 1.00 18.30 231 LYS A CA 1
ATOM 1527 C C . LYS A 1 206 ? 70.471 51.316 19.772 1.00 19.13 231 LYS A C 1
ATOM 1528 O O . LYS A 1 206 ? 70.481 52.562 19.864 1.00 19.71 231 LYS A O 1
ATOM 1534 N N . ASN A 1 207 ? 71.063 50.668 18.771 1.00 16.99 232 ASN A N 1
ATOM 1535 C CA . ASN A 1 207 ? 71.856 51.381 17.778 1.00 17.58 232 ASN A CA 1
ATOM 1536 C C . ASN A 1 207 ? 71.195 51.503 16.399 1.00 17.74 232 ASN A C 1
ATOM 1537 O O . ASN A 1 207 ? 71.823 51.977 15.466 1.00 18.35 232 ASN A O 1
ATOM 1542 N N . THR A 1 208 ? 69.922 51.118 16.305 1.00 18.23 233 THR A N 1
ATOM 1543 C CA . THR A 1 208 ? 69.135 51.311 15.072 1.00 17.30 233 THR A CA 1
ATOM 1544 C C . THR A 1 208 ? 67.968 52.252 15.335 1.00 18.26 233 THR A C 1
ATOM 1545 O O . THR A 1 208 ? 67.481 52.362 16.446 1.00 18.06 233 THR A O 1
ATOM 1549 N N . ASP A 1 209 ? 67.611 52.975 14.293 1.00 17.55 234 ASP A N 1
ATOM 1550 C CA . ASP A 1 209 ? 66.533 53.961 14.341 1.00 19.09 234 ASP A CA 1
ATOM 1551 C C . ASP A 1 209 ? 65.212 53.281 14.145 1.00 17.59 234 ASP A C 1
ATOM 1552 O O . ASP A 1 209 ? 65.031 52.634 13.096 1.00 17.99 234 ASP A O 1
ATOM 1557 N N . PRO A 1 210 ? 64.228 53.494 15.063 1.00 19.45 235 PRO A N 1
ATOM 1558 C CA . PRO A 1 210 ? 62.914 52.848 14.904 1.00 19.86 235 PRO A CA 1
ATOM 1559 C C . PRO A 1 210 ? 62.218 53.176 13.585 1.00 19.98 235 PRO A C 1
ATOM 1560 O O . PRO A 1 210 ? 61.444 52.373 13.112 1.00 20.57 235 PRO A O 1
ATOM 1564 N N . ASP A 1 211 ? 62.488 54.337 13.010 1.00 21.09 236 ASP A N 1
ATOM 1565 C CA . ASP A 1 211 ? 61.876 54.717 11.731 1.00 23.08 236 ASP A CA 1
ATOM 1566 C C . ASP A 1 211 ? 62.556 54.066 10.526 1.00 22.08 236 ASP A C 1
ATOM 1567 O O . ASP A 1 211 ? 62.012 54.083 9.415 1.00 24.40 236 ASP A O 1
ATOM 1572 N N . LYS A 1 212 ? 63.739 53.484 10.711 1.00 19.59 237 LYS A N 1
ATOM 1573 C CA . LYS A 1 212 ? 64.459 52.813 9.622 1.00 17.64 237 LYS A CA 1
ATOM 1574 C C . LYS A 1 212 ? 64.447 51.273 9.750 1.00 16.56 237 LYS A C 1
ATOM 1575 O O . LYS A 1 212 ? 64.497 50.609 8.768 1.00 15.79 237 LYS A O 1
ATOM 1581 N N . VAL A 1 213 ? 64.481 50.761 10.977 1.00 14.77 238 VAL A N 1
ATOM 1582 C CA . VAL A 1 213 ? 64.702 49.368 11.247 1.00 14.92 238 VAL A CA 1
ATOM 1583 C C . VAL A 1 213 ? 63.686 48.833 12.235 1.00 15.08 238 VAL A C 1
ATOM 1584 O O . VAL A 1 213 ? 63.493 49.418 13.306 1.00 15.02 238 VAL A O 1
ATOM 1596 N N . PHE A 1 215 ? 62.257 44.731 13.851 1.00 12.94 240 PHE A N 1
ATOM 1597 C CA . PHE A 1 215 ? 62.747 43.427 14.202 1.00 12.48 240 PHE A CA 1
ATOM 1598 C C . PHE A 1 215 ? 61.632 42.407 14.013 1.00 11.63 240 PHE A C 1
ATOM 1599 O O . PHE A 1 215 ? 60.455 42.656 14.390 1.00 13.65 240 PHE A O 1
ATOM 1607 N N . GLU A 1 216 ? 62.030 41.278 13.445 1.00 12.59 241 GLU A N 1
ATOM 1608 C CA . GLU A 1 216 ? 61.156 40.093 13.309 1.00 11.66 241 GLU A CA 1
ATOM 1609 C C . GLU A 1 216 ? 61.593 39.159 14.394 1.00 12.58 241 GLU A C 1
ATOM 1610 O O . GLU A 1 216 ? 62.589 38.433 14.258 1.00 11.82 241 GLU A O 1
ATOM 1616 N N . LEU A 1 217 ? 60.869 39.189 15.495 1.00 13.11 242 LEU A N 1
ATOM 1617 C CA . LEU A 1 217 ? 61.262 38.453 16.686 1.00 12.41 242 LEU A CA 1
ATOM 1618 C C . LEU A 1 217 ? 60.959 36.988 16.500 1.00 12.94 242 LEU A C 1
ATOM 1619 O O . LEU A 1 217 ? 59.814 36.612 16.329 1.00 13.36 242 LEU A O 1
ATOM 1624 N N . ASP A 1 218 ? 62.018 36.198 16.525 1.00 12.25 243 ASP A N 1
ATOM 1625 C CA . ASP A 1 218 ? 61.858 34.719 16.537 1.00 11.51 243 ASP A CA 1
ATOM 1626 C C . ASP A 1 218 ? 61.642 34.246 17.959 1.00 12.93 243 ASP A C 1
ATOM 1627 O O . ASP A 1 218 ? 62.566 34.206 18.758 1.00 13.94 243 ASP A O 1
ATOM 1632 N N . VAL A 1 219 ? 60.377 33.973 18.297 1.00 13.03 244 VAL A N 1
ATOM 1633 C CA . VAL A 1 219 ? 60.056 33.663 19.673 1.00 14.03 244 VAL A CA 1
ATOM 1634 C C . VAL A 1 219 ? 60.693 32.337 20.089 1.00 14.51 244 VAL A C 1
ATOM 1635 O O . VAL A 1 219 ? 61.101 32.159 21.250 1.00 14.27 244 VAL A O 1
ATOM 1639 N N . TYR A 1 220 ? 60.790 31.393 19.156 1.00 14.75 245 TYR A N 1
ATOM 1640 C CA . TYR A 1 220 ? 61.370 30.075 19.467 1.00 14.96 245 TYR A CA 1
ATOM 1641 C C . TYR A 1 220 ? 62.865 30.178 19.690 1.00 14.41 245 TYR A C 1
ATOM 1642 O O . TYR A 1 220 ? 63.369 29.663 20.664 1.00 14.69 245 TYR A O 1
ATOM 1651 N N . TRP A 1 221 ? 63.580 30.835 18.783 1.00 12.71 246 TRP A N 1
ATOM 1652 C CA . TRP A 1 221 ? 65.036 30.873 18.941 1.00 12.94 246 TRP A CA 1
ATOM 1653 C C . TRP A 1 221 ? 65.406 31.774 20.138 1.00 12.88 246 TRP A C 1
ATOM 1654 O O . TRP A 1 221 ? 66.463 31.575 20.746 1.00 13.02 246 TRP A O 1
ATOM 1665 N N . ALA A 1 222 ? 64.517 32.678 20.535 1.00 13.38 247 ALA A N 1
ATOM 1666 C CA . ALA A 1 222 ? 64.707 33.427 21.780 1.00 12.70 247 ALA A CA 1
ATOM 1667 C C . ALA A 1 222 ? 64.620 32.478 22.996 1.00 13.33 247 ALA A C 1
ATOM 1668 O O . ALA A 1 222 ? 65.537 32.438 23.831 1.00 12.13 247 ALA A O 1
ATOM 1670 N N . VAL A 1 223 ? 63.572 31.644 23.046 1.00 12.46 248 VAL A N 1
ATOM 1671 C CA . VAL A 1 223 ? 63.495 30.605 24.120 1.00 12.79 248 VAL A CA 1
ATOM 1672 C C . VAL A 1 223 ? 64.706 29.652 24.118 1.00 12.14 248 VAL A C 1
ATOM 1673 O O . VAL A 1 223 ? 65.251 29.331 25.194 1.00 13.01 248 VAL A O 1
ATOM 1685 N N . GLY A 1 225 ? 67.595 30.462 23.230 1.00 14.01 250 GLY A N 1
ATOM 1686 C CA . GLY A 1 225 ? 68.670 31.278 23.789 1.00 14.98 250 GLY A CA 1
ATOM 1687 C C . GLY A 1 225 ? 68.442 31.669 25.238 1.00 14.89 250 GLY A C 1
ATOM 1688 O O . GLY A 1 225 ? 69.081 32.609 25.721 1.00 15.18 250 GLY A O 1
ATOM 1689 N N . GLN A 1 226 ? 67.520 30.963 25.897 1.00 14.49 251 GLN A N 1
ATOM 1690 C CA A GLN A 1 226 ? 67.204 31.122 27.319 0.50 14.90 251 GLN A CA 1
ATOM 1691 C CA B GLN A 1 226 ? 67.217 31.120 27.318 0.50 15.48 251 GLN A CA 1
ATOM 1692 C C . GLN A 1 226 ? 66.491 32.433 27.666 1.00 14.98 251 GLN A C 1
ATOM 1693 O O . GLN A 1 226 ? 66.538 32.885 28.810 1.00 15.62 251 GLN A O 1
ATOM 1704 N N . GLN A 1 227 ? 65.848 33.021 26.687 1.00 13.36 252 GLN A N 1
ATOM 1705 C CA . GLN A 1 227 ? 65.156 34.298 26.858 1.00 15.91 252 GLN A CA 1
ATOM 1706 C C . GLN A 1 227 ? 63.637 34.115 26.904 1.00 17.10 252 GLN A C 1
ATOM 1707 O O . GLN A 1 227 ? 63.077 33.236 26.241 1.00 17.24 252 GLN A O 1
ATOM 1713 N N . ASP A 1 228 ? 62.978 34.997 27.643 1.00 17.02 253 ASP A N 1
ATOM 1714 C CA . ASP A 1 228 ? 61.519 35.122 27.598 1.00 16.56 253 ASP A CA 1
ATOM 1715 C C . ASP A 1 228 ? 61.167 36.115 26.462 1.00 16.97 253 ASP A C 1
ATOM 1716 O O . ASP A 1 228 ? 61.404 37.338 26.589 1.00 16.49 253 ASP A O 1
ATOM 1721 N N . PRO A 1 229 ? 60.574 35.617 25.368 1.00 16.75 254 PRO A N 1
ATOM 1722 C CA . PRO A 1 229 ? 60.257 36.555 24.294 1.00 16.78 254 PRO A CA 1
ATOM 1723 C C . PRO A 1 229 ? 59.246 37.636 24.692 1.00 16.52 254 PRO A C 1
ATOM 1724 O O . PRO A 1 229 ? 59.308 38.772 24.168 1.00 16.50 254 PRO A O 1
ATOM 1728 N N . VAL A 1 230 ? 58.389 37.339 25.655 1.00 18.09 255 VAL A N 1
ATOM 1729 C CA . VAL A 1 230 ? 57.416 38.322 26.124 1.00 17.77 255 VAL A CA 1
ATOM 1730 C C . VAL A 1 230 ? 58.139 39.499 26.789 1.00 18.88 255 VAL A C 1
ATOM 1731 O O . VAL A 1 230 ? 57.744 40.655 26.631 1.00 19.26 255 VAL A O 1
ATOM 1735 N N . GLU A 1 231 ? 59.231 39.193 27.489 1.00 18.74 256 GLU A N 1
ATOM 1736 C CA . GLU A 1 231 ? 60.033 40.216 28.150 1.00 19.40 256 GLU A CA 1
ATOM 1737 C C . GLU A 1 231 ? 60.675 41.148 27.114 1.00 18.13 256 GLU A C 1
ATOM 1738 O O . GLU A 1 231 ? 60.698 42.372 27.306 1.00 17.69 256 GLU A O 1
ATOM 1744 N N . TRP A 1 232 ? 61.221 40.570 26.053 1.00 17.21 257 TRP A N 1
ATOM 1745 C CA . TRP A 1 232 ? 61.784 41.371 24.966 1.00 16.83 257 TRP A CA 1
ATOM 1746 C C . TRP A 1 232 ? 60.728 42.283 24.315 1.00 17.80 257 TRP A C 1
ATOM 1747 O O . TRP A 1 232 ? 60.988 43.464 24.100 1.00 18.38 257 TRP A O 1
ATOM 1774 N N . GLU A 1 234 ? 57.927 43.355 25.673 1.00 20.21 259 GLU A N 1
ATOM 1775 C CA . GLU A 1 234 ? 57.570 44.365 26.642 1.00 21.66 259 GLU A CA 1
ATOM 1776 C C . GLU A 1 234 ? 58.617 45.479 26.737 1.00 20.38 259 GLU A C 1
ATOM 1777 O O . GLU A 1 234 ? 58.274 46.638 26.961 1.00 22.56 259 GLU A O 1
ATOM 1783 N N A ASN A 1 235 ? 59.890 45.149 26.534 0.50 18.97 260 ASN A N 1
ATOM 1784 N N B ASN A 1 235 ? 59.894 45.138 26.548 0.50 18.85 260 ASN A N 1
ATOM 1785 C CA A ASN A 1 235 ? 60.917 46.162 26.691 0.50 18.78 260 ASN A CA 1
ATOM 1786 C CA B ASN A 1 235 ? 60.942 46.139 26.693 0.50 18.58 260 ASN A CA 1
ATOM 1787 C C A ASN A 1 235 ? 61.147 47.010 25.443 0.50 17.45 260 ASN A C 1
ATOM 1788 C C B ASN A 1 235 ? 61.146 47.006 25.447 0.50 17.33 260 ASN A C 1
ATOM 1789 O O A ASN A 1 235 ? 61.686 48.106 25.547 0.50 18.42 260 ASN A O 1
ATOM 1790 O O B ASN A 1 235 ? 61.667 48.109 25.558 0.50 18.34 260 ASN A O 1
ATOM 1799 N N . TYR A 1 236 ? 60.750 46.499 24.285 1.00 17.01 261 TYR A N 1
ATOM 1800 C CA . TYR A 1 236 ? 60.971 47.178 22.990 1.00 14.96 261 TYR A CA 1
ATOM 1801 C C . TYR A 1 236 ? 59.703 47.096 22.153 1.00 16.14 261 TYR A C 1
ATOM 1802 O O . TYR A 1 236 ? 59.685 46.577 21.037 1.00 15.78 261 TYR A O 1
ATOM 1811 N N . PRO A 1 237 ? 58.598 47.689 22.683 1.00 16.52 262 PRO A N 1
ATOM 1812 C CA . PRO A 1 237 ? 57.288 47.370 22.128 1.00 18.33 262 PRO A CA 1
ATOM 1813 C C . PRO A 1 237 ? 57.064 47.896 20.713 1.00 18.98 262 PRO A C 1
ATOM 1814 O O . PRO A 1 237 ? 56.302 47.296 19.957 1.00 21.02 262 PRO A O 1
ATOM 1818 N N . ASN A 1 238 ? 57.756 48.984 20.370 1.00 19.24 263 ASN A N 1
ATOM 1819 C CA . ASN A 1 238 ? 57.596 49.595 19.054 1.00 19.03 263 ASN A CA 1
ATOM 1820 C C . ASN A 1 238 ? 58.591 49.062 18.051 1.00 19.28 263 ASN A C 1
ATOM 1821 O O . ASN A 1 238 ? 58.535 49.435 16.880 1.00 20.67 263 ASN A O 1
ATOM 1826 N N . ARG A 1 239 ? 59.476 48.171 18.467 1.00 15.91 264 ARG A N 1
ATOM 1827 C CA . ARG A 1 239 ? 60.542 47.677 17.566 1.00 14.98 264 ARG A CA 1
ATOM 1828 C C . ARG A 1 239 ? 60.269 46.302 16.937 1.00 15.50 264 ARG A C 1
ATOM 1829 O O . ARG A 1 239 ? 60.677 46.030 15.816 1.00 14.56 264 ARG A O 1
ATOM 1837 N N . PHE A 1 240 ? 59.555 45.444 17.671 1.00 16.48 265 PHE A N 1
ATOM 1838 C CA . PHE A 1 240 ? 59.206 44.124 17.197 1.00 15.98 265 PHE A CA 1
ATOM 1839 C C . PHE A 1 240 ? 57.908 44.202 16.436 1.00 17.16 265 PHE A C 1
ATOM 1840 O O . PHE A 1 240 ? 56.830 44.117 17.029 1.00 20.17 265 PHE A O 1
ATOM 1848 N N A LYS A 1 241 ? 57.999 44.406 15.120 0.50 16.40 266 LYS A N 1
ATOM 1849 N N B LYS A 1 241 ? 57.991 44.382 15.119 0.50 16.41 266 LYS A N 1
ATOM 1850 C CA A LYS A 1 241 ? 56.821 44.636 14.296 0.50 16.00 266 LYS A CA 1
ATOM 1851 C CA B LYS A 1 241 ? 56.804 44.614 14.311 0.50 16.04 266 LYS A CA 1
ATOM 1852 C C A LYS A 1 241 ? 56.292 43.347 13.632 0.50 15.59 266 LYS A C 1
ATOM 1853 C C B LYS A 1 241 ? 56.296 43.347 13.601 0.50 15.62 266 LYS A C 1
ATOM 1854 O O A LYS A 1 241 ? 55.136 43.314 13.203 0.50 16.20 266 LYS A O 1
ATOM 1855 O O B LYS A 1 241 ? 55.167 43.328 13.105 0.50 16.28 266 LYS A O 1
ATOM 1866 N N . LEU A 1 242 ? 57.138 42.331 13.551 1.00 13.56 267 LEU A N 1
ATOM 1867 C CA . LEU A 1 242 ? 56.770 40.999 13.070 1.00 13.84 267 LEU A CA 1
ATOM 1868 C C . LEU A 1 242 ? 57.225 39.967 14.094 1.00 13.20 267 LEU A C 1
ATOM 1869 O O . LEU A 1 242 ? 58.203 40.161 14.846 1.00 13.56 267 LEU A O 1
ATOM 1874 N N . LEU A 1 243 ? 56.558 38.811 14.100 1.00 13.84 268 LEU A N 1
ATOM 1875 C CA . LEU A 1 243 ? 57.101 37.642 14.742 1.00 14.31 268 LEU A CA 1
ATOM 1876 C C . LEU A 1 243 ? 57.345 36.559 13.709 1.00 14.31 268 LEU A C 1
ATOM 1877 O O . LEU A 1 243 ? 56.609 36.461 12.702 1.00 13.73 268 LEU A O 1
ATOM 1882 N N . HIS A 1 244 ? 58.310 35.700 14.026 1.00 12.66 269 HIS A N 1
ATOM 1883 C CA . HIS A 1 244 ? 58.286 34.332 13.532 1.00 13.07 269 HIS A CA 1
ATOM 1884 C C . HIS A 1 244 ? 57.684 33.450 14.607 1.00 13.21 269 HIS A C 1
ATOM 1885 O O . HIS A 1 244 ? 58.096 33.519 15.786 1.00 13.85 269 HIS A O 1
ATOM 1892 N N . ILE A 1 245 ? 56.691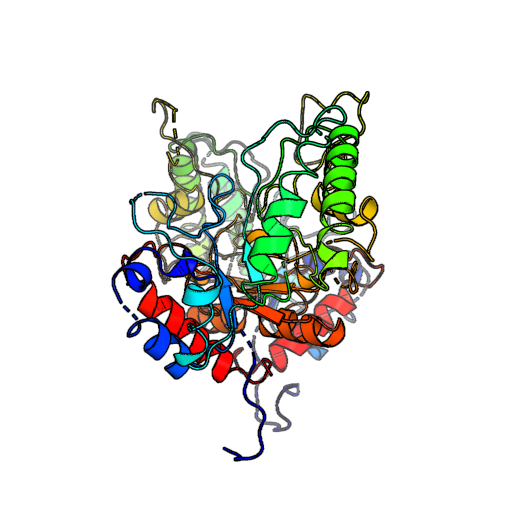 32.661 14.201 1.00 12.90 270 ILE A N 1
ATOM 1893 C CA . ILE A 1 245 ? 56.030 31.703 15.065 1.00 13.15 270 ILE A CA 1
ATOM 1894 C C . ILE A 1 245 ? 56.570 30.331 14.691 1.00 14.41 270 ILE A C 1
ATOM 1895 O O . ILE A 1 245 ? 56.351 29.830 13.566 1.00 14.84 270 ILE A O 1
ATOM 1900 N N . LYS A 1 246 ? 57.333 29.775 15.630 1.00 13.57 271 LYS A N 1
ATOM 1901 C CA . LYS A 1 246 ? 58.075 28.552 15.463 1.00 13.17 271 LYS A CA 1
ATOM 1902 C C . LYS A 1 246 ? 58.019 27.770 16.773 1.00 13.08 271 LYS A C 1
ATOM 1903 O O . LYS A 1 246 ? 57.885 28.353 17.857 1.00 13.12 271 LYS A O 1
ATOM 1909 N N . ASP A 1 247 ? 58.052 26.453 16.663 1.00 12.85 272 ASP A N 1
ATOM 1910 C CA . ASP A 1 247 ? 58.024 25.557 17.817 1.00 13.99 272 ASP A CA 1
ATOM 1911 C C . ASP A 1 247 ? 58.997 24.428 17.486 1.00 15.02 272 ASP A C 1
ATOM 1912 O O . ASP A 1 247 ? 59.760 24.545 16.533 1.00 14.08 272 ASP A O 1
ATOM 1917 N N . ARG A 1 248 ? 58.980 23.321 18.226 1.00 15.20 273 ARG A N 1
ATOM 1918 C CA A ARG A 1 248 ? 59.841 22.186 17.874 0.70 15.53 273 ARG A CA 1
ATOM 1919 C CA B ARG A 1 248 ? 59.880 22.217 17.856 0.30 15.73 273 ARG A CA 1
ATOM 1920 C C . ARG A 1 248 ? 59.512 21.731 16.443 1.00 15.02 273 ARG A C 1
ATOM 1921 O O . ARG A 1 248 ? 60.389 21.542 15.609 1.00 15.55 273 ARG A O 1
ATOM 1936 N N . TRP A 1 249 ? 58.227 21.585 16.191 1.00 15.65 274 TRP A N 1
ATOM 1937 C CA . TRP A 1 249 ? 57.745 21.268 14.823 1.00 13.77 274 TRP A CA 1
ATOM 1938 C C . TRP A 1 249 ? 56.365 21.908 14.675 1.00 13.83 274 TRP A C 1
ATOM 1939 O O . TRP A 1 249 ? 56.244 23.117 14.429 1.00 14.04 274 TRP A O 1
ATOM 1950 N N . ILE A 1 250 ? 55.313 21.149 14.892 1.00 14.09 275 ILE A N 1
ATOM 1951 C CA . ILE A 1 250 ? 53.967 21.712 14.771 1.00 14.37 275 ILE A CA 1
ATOM 1952 C C . ILE A 1 250 ? 53.736 22.772 15.836 1.00 13.51 275 ILE A C 1
ATOM 1953 O O . ILE A 1 250 ? 54.026 22.570 17.012 1.00 14.94 275 ILE A O 1
ATOM 1958 N N . ILE A 1 251 ? 53.249 23.930 15.406 1.00 14.43 276 ILE A N 1
ATOM 1959 C CA . ILE A 1 251 ? 52.999 25.013 16.340 1.00 14.50 276 ILE A CA 1
ATOM 1960 C C . ILE A 1 251 ? 52.005 24.595 17.414 1.00 14.74 276 ILE A C 1
ATOM 1961 O O . ILE A 1 251 ? 50.881 24.110 17.122 1.00 16.32 276 ILE A O 1
ATOM 1966 N N . GLY A 1 252 ? 52.443 24.751 18.674 1.00 15.33 277 GLY A N 1
ATOM 1967 C CA . GLY A 1 252 ? 51.627 24.432 19.839 1.00 16.38 277 GLY A CA 1
ATOM 1968 C C . GLY A 1 252 ? 51.586 22.973 20.283 1.00 17.27 277 GLY A C 1
ATOM 1969 O O . GLY A 1 252 ? 50.754 22.597 21.140 1.00 18.93 277 GLY A O 1
ATOM 1970 N N A ASP A 1 253 ? 52.483 22.147 19.737 0.50 15.99 278 ASP A N 1
ATOM 1971 N N B ASP A 1 253 ? 52.503 22.185 19.729 0.50 16.68 278 ASP A N 1
ATOM 1972 C CA A ASP A 1 253 ? 52.490 20.694 19.956 0.50 16.61 278 ASP A CA 1
ATOM 1973 C CA B ASP A 1 253 ? 52.576 20.749 19.910 0.50 17.79 278 ASP A CA 1
ATOM 1974 C C A ASP A 1 253 ? 53.550 20.231 20.995 0.50 17.34 278 ASP A C 1
ATOM 1975 C C B ASP A 1 253 ? 53.779 20.290 20.713 0.50 17.75 278 ASP A C 1
ATOM 1976 O O A ASP A 1 253 ? 53.567 19.062 21.368 0.50 18.47 278 ASP A O 1
ATOM 1977 O O B ASP A 1 253 ? 54.249 19.194 20.497 0.50 18.69 278 ASP A O 1
ATOM 1986 N N . SER A 1 254 ? 54.346 21.154 21.545 1.00 16.97 279 SER A N 1
ATOM 1987 C CA . SER A 1 254 ? 55.483 20.775 22.418 1.00 18.17 279 SER A CA 1
ATOM 1988 C C . SER A 1 254 ? 55.225 21.255 23.853 1.00 17.66 279 SER A C 1
ATOM 1989 O O . SER A 1 254 ? 54.174 21.835 24.127 1.00 19.14 279 SER A O 1
ATOM 1992 N N . GLY A 1 255 ? 56.145 20.928 24.754 1.00 17.17 280 GLY A N 1
ATOM 1993 C CA . GLY A 1 255 ? 56.143 21.476 26.099 1.00 17.54 280 GLY A CA 1
ATOM 1994 C C . GLY A 1 255 ? 56.764 22.856 26.238 1.00 17.69 280 GLY A C 1
ATOM 1995 O O . GLY A 1 255 ? 56.789 23.384 27.338 1.00 18.21 280 GLY A O 1
ATOM 2020 N N . ASN A 1 258 ? 54.741 29.419 25.218 1.00 16.39 283 ASN A N 1
ATOM 2021 C CA . ASN A 1 258 ? 53.451 29.862 25.732 1.00 16.46 283 ASN A CA 1
ATOM 2022 C C . ASN A 1 258 ? 52.841 30.816 24.702 1.00 16.48 283 ASN A C 1
ATOM 2023 O O . ASN A 1 258 ? 52.976 32.038 24.795 1.00 16.39 283 ASN A O 1
ATOM 2028 N N . PHE A 1 259 ? 52.221 30.243 23.685 1.00 17.06 284 PHE A N 1
ATOM 2029 C CA . PHE A 1 259 ? 51.633 31.026 22.609 1.00 16.55 284 PHE A CA 1
ATOM 2030 C C . PHE A 1 259 ? 50.499 31.912 23.111 1.00 17.30 284 PHE A C 1
ATOM 2031 O O . PHE A 1 259 ? 50.379 33.033 22.644 1.00 17.95 284 PHE A O 1
ATOM 2039 N N . PRO A 1 260 ? 49.711 31.462 24.111 1.00 18.28 285 PRO A N 1
ATOM 2040 C CA . PRO A 1 260 ? 48.680 32.399 24.598 1.00 18.73 285 PRO A CA 1
ATOM 2041 C C . PRO A 1 260 ? 49.294 33.698 25.093 1.00 19.11 285 PRO A C 1
ATOM 2042 O O . PRO A 1 260 ? 48.827 34.769 24.760 1.00 18.44 285 PRO A O 1
ATOM 2046 N N . ASN A 1 261 ? 50.407 33.617 25.826 1.00 18.76 286 ASN A N 1
ATOM 2047 C CA . ASN A 1 261 ? 51.065 34.846 26.289 1.00 18.42 286 ASN A CA 1
ATOM 2048 C C . ASN A 1 261 ? 51.793 35.629 25.230 1.00 17.62 286 ASN A C 1
ATOM 2049 O O . ASN A 1 261 ? 51.810 36.851 25.294 1.00 18.12 286 ASN A O 1
ATOM 2054 N N . ILE A 1 262 ? 52.436 34.932 24.288 1.00 16.53 287 ILE A N 1
ATOM 2055 C CA . ILE A 1 262 ? 53.124 35.574 23.171 1.00 16.28 287 ILE A CA 1
ATOM 2056 C C . ILE A 1 262 ? 52.149 36.378 22.324 1.00 16.56 287 ILE A C 1
ATOM 2057 O O . ILE A 1 262 ? 52.394 37.565 22.039 1.00 15.42 287 ILE A O 1
ATOM 2062 N N . PHE A 1 263 ? 51.023 35.763 21.997 1.00 16.68 288 PHE A N 1
ATOM 2063 C CA . PHE A 1 263 ? 50.001 36.456 21.210 1.00 16.89 288 PHE A CA 1
ATOM 2064 C C . PHE A 1 263 ? 49.325 37.584 21.978 1.00 18.60 288 PHE A C 1
ATOM 2065 O O . PHE A 1 263 ? 49.157 38.657 21.433 1.00 19.73 288 PHE A O 1
ATOM 2073 N N . LYS A 1 264 ? 49.024 37.389 23.255 1.00 18.20 289 LYS A N 1
ATOM 2074 C CA . LYS A 1 264 ? 48.498 38.472 24.080 1.00 20.50 289 LYS A CA 1
ATOM 2075 C C . LYS A 1 264 ? 49.426 39.688 24.052 1.00 19.87 289 LYS A C 1
ATOM 2076 O O . LYS A 1 264 ? 48.959 40.802 23.822 1.00 20.10 289 LYS A O 1
ATOM 2080 N N . LYS A 1 265 ? 50.735 39.474 24.225 1.00 19.87 290 LYS A N 1
ATOM 2081 C CA . LYS A 1 265 ? 51.662 40.588 24.237 1.00 19.28 290 LYS A CA 1
ATOM 2082 C C . LYS A 1 265 ? 51.793 41.196 22.832 1.00 18.70 290 LYS A C 1
ATOM 2083 O O . LYS A 1 265 ? 51.916 42.416 22.690 1.00 18.71 290 LYS A O 1
ATOM 2089 N N . ALA A 1 266 ? 51.753 40.339 21.809 1.00 17.01 291 ALA A N 1
ATOM 2090 C CA . ALA A 1 266 ? 51.870 40.795 20.417 1.00 16.95 291 ALA A CA 1
ATOM 2091 C C . ALA A 1 266 ? 50.792 41.802 20.098 1.00 19.17 291 ALA A C 1
ATOM 2092 O O . ALA A 1 266 ? 51.065 42.842 19.467 1.00 20.51 291 ALA A O 1
ATOM 2094 N N . TYR A 1 267 ? 49.562 41.492 20.496 1.00 20.47 292 TYR A N 1
ATOM 2095 C CA . TYR A 1 267 ? 48.466 42.430 20.235 1.00 21.80 292 TYR A CA 1
ATOM 2096 C C . TYR A 1 267 ? 48.554 43.684 21.063 1.00 23.28 292 TYR A C 1
ATOM 2097 O O . TYR A 1 267 ? 48.134 44.752 20.589 1.00 26.38 292 TYR A O 1
ATOM 2106 N N . GLU A 1 268 ? 49.061 43.570 22.288 1.00 23.05 293 GLU A N 1
ATOM 2107 C CA . GLU A 1 268 ? 49.316 44.739 23.112 1.00 25.04 293 GLU A CA 1
ATOM 2108 C C . GLU A 1 268 ? 50.289 45.688 22.474 1.00 24.40 293 GLU A C 1
ATOM 2109 O O . GLU A 1 268 ? 50.055 46.890 22.485 1.00 25.76 293 GLU A O 1
ATOM 2115 N N . ILE A 1 269 ? 51.392 45.169 21.936 1.00 22.71 294 ILE A N 1
ATOM 2116 C CA . ILE A 1 269 ? 52.424 46.017 21.369 1.00 22.29 294 ILE A CA 1
ATOM 2117 C C . ILE A 1 269 ? 52.118 46.413 19.937 1.00 22.68 294 ILE A C 1
ATOM 2118 O O . ILE A 1 269 ? 52.740 47.311 19.446 1.00 25.54 294 ILE A O 1
ATOM 2123 N N . GLY A 1 270 ? 51.145 45.764 19.308 1.00 22.59 295 GLY A N 1
ATOM 2124 C CA . GLY A 1 270 ? 50.706 46.156 17.978 1.00 22.59 295 GLY A CA 1
ATOM 2125 C C . GLY A 1 270 ? 51.474 45.570 16.823 1.00 21.67 295 GLY A C 1
ATOM 2126 O O . GLY A 1 270 ? 51.733 46.263 15.846 1.00 22.06 295 GLY A O 1
ATOM 2127 N N . ILE A 1 271 ? 51.829 44.296 16.891 1.00 19.93 296 ILE A N 1
ATOM 2128 C CA . ILE A 1 271 ? 52.589 43.689 15.784 1.00 19.25 296 ILE A CA 1
ATOM 2129 C C . ILE A 1 271 ? 51.785 43.812 14.497 1.00 18.52 296 ILE A C 1
ATOM 2130 O O . ILE A 1 271 ? 50.546 43.810 14.530 1.00 18.74 296 ILE A O 1
ATOM 2135 N N . LEU A 1 272 ? 52.486 43.913 13.378 1.00 17.89 297 LEU A N 1
ATOM 2136 C CA . LEU A 1 272 ? 51.864 44.001 12.075 1.00 18.09 297 LEU A CA 1
ATOM 2137 C C . LEU A 1 272 ? 51.449 42.645 11.483 1.00 18.10 297 LEU A C 1
ATOM 2138 O O . LEU A 1 272 ? 50.499 42.543 10.673 1.00 18.86 297 LEU A O 1
ATOM 2143 N N . GLY A 1 273 ? 52.125 41.613 11.920 1.00 16.37 298 GLY A N 1
ATOM 2144 C CA . GLY A 1 273 ? 51.826 40.268 11.476 1.00 17.30 298 GLY A CA 1
ATOM 2145 C C . GLY A 1 273 ? 52.889 39.296 11.895 1.00 14.94 298 GLY A C 1
ATOM 2146 O O . GLY A 1 273 ? 53.847 39.628 12.641 1.00 14.63 298 GLY A O 1
ATOM 2147 N N . TYR A 1 274 ? 52.679 38.057 11.473 1.00 15.13 299 TYR A N 1
ATOM 2148 C CA . TYR A 1 274 ? 53.593 36.993 11.788 1.00 14.93 299 TYR A CA 1
ATOM 2149 C C . TYR A 1 274 ? 53.699 35.929 10.703 1.00 14.71 299 TYR A C 1
ATOM 2150 O O . TYR A 1 274 ? 52.773 35.726 9.899 1.00 15.81 299 TYR A O 1
ATOM 2159 N N . TYR A 1 275 ? 54.827 35.251 10.694 1.00 13.27 300 TYR A N 1
ATOM 2160 C CA . TYR A 1 275 ? 55.046 34.148 9.786 1.00 13.61 300 TYR A CA 1
ATOM 2161 C C . TYR A 1 275 ? 55.444 32.917 10.559 1.00 13.91 300 TYR A C 1
ATOM 2162 O O . TYR A 1 275 ? 56.362 32.948 11.402 1.00 13.81 300 TYR A O 1
ATOM 2171 N N . VAL A 1 276 ? 54.734 31.825 10.255 1.00 12.21 301 VAL A N 1
ATOM 2172 C CA . VAL A 1 276 ? 55.076 30.504 10.732 1.00 12.69 301 VAL A CA 1
ATOM 2173 C C . VAL A 1 276 ? 56.315 29.952 10.023 1.00 12.32 301 VAL A C 1
ATOM 2174 O O . VAL A 1 276 ? 56.465 30.100 8.796 1.00 13.20 301 VAL A O 1
ATOM 2178 N N . GLU A 1 277 ? 57.159 29.268 10.776 1.00 12.24 302 GLU A N 1
ATOM 2179 C CA . GLU A 1 277 ? 58.245 28.494 10.189 1.00 12.89 302 GLU A CA 1
ATOM 2180 C C . GLU A 1 277 ? 58.373 27.159 10.887 1.00 12.77 302 GLU A C 1
ATOM 2181 O O . GLU A 1 277 ? 58.223 27.072 12.108 1.00 13.88 302 GLU A O 1
ATOM 2187 N N . LEU A 1 278 ? 58.680 26.130 10.113 1.00 12.78 303 LEU A N 1
ATOM 2188 C CA . LEU A 1 278 ? 59.028 24.810 10.613 1.00 12.70 303 LEU A CA 1
ATOM 2189 C C . LEU A 1 278 ? 60.349 24.359 10.006 1.00 14.21 303 LEU A C 1
ATOM 2190 O O . LEU A 1 278 ? 60.607 24.588 8.832 1.00 15.17 303 LEU A O 1
ATOM 2195 N N . GLU A 1 279 ? 61.162 23.765 10.863 1.00 14.24 304 GLU A N 1
ATOM 2196 C CA A GLU A 1 279 ? 62.345 23.052 10.419 0.50 14.69 304 GLU A CA 1
ATOM 2197 C CA B GLU A 1 279 ? 62.358 22.974 10.528 0.50 14.83 304 GLU A CA 1
ATOM 2198 C C . GLU A 1 279 ? 61.930 21.663 9.925 1.00 15.72 304 GLU A C 1
ATOM 2199 O O . GLU A 1 279 ? 60.761 21.288 10.008 1.00 15.13 304 GLU A O 1
ATOM 2210 N N . GLY A 1 280 ? 62.871 20.941 9.343 1.00 15.91 305 GLY A N 1
ATOM 2211 C CA . GLY A 1 280 ? 62.627 19.589 8.797 1.00 16.83 305 GLY A CA 1
ATOM 2212 C C . GLY A 1 280 ? 62.232 18.629 9.899 1.00 17.80 305 GLY A C 1
ATOM 2213 O O . GLY A 1 280 ? 62.752 18.682 11.012 1.00 18.94 305 GLY A O 1
ATOM 2214 N N . ASP A 1 281 ? 61.230 17.792 9.620 1.00 18.62 306 ASP A N 1
ATOM 2215 C CA . ASP A 1 281 ? 60.768 16.806 10.586 1.00 19.10 306 ASP A CA 1
ATOM 2216 C C . ASP A 1 281 ? 61.817 15.773 10.837 1.00 20.53 306 ASP A C 1
ATOM 2217 O O . ASP A 1 281 ? 62.560 15.384 9.933 1.00 20.83 306 ASP A O 1
ATOM 2222 N N . LYS A 1 282 ? 61.805 15.245 12.054 1.00 22.14 307 LYS A N 1
ATOM 2223 C CA . LYS A 1 282 ? 62.670 14.178 12.457 1.00 22.77 307 LYS A CA 1
ATOM 2224 C C . LYS A 1 282 ? 61.973 12.818 12.461 1.00 22.96 307 LYS A C 1
ATOM 2225 O O . LYS A 1 282 ? 62.650 11.806 12.604 1.00 24.12 307 LYS A O 1
ATOM 2229 N N . LYS A 1 283 ? 60.651 12.804 12.254 1.00 21.68 308 LYS A N 1
ATOM 2230 C CA . LYS A 1 283 ? 59.872 11.582 12.341 1.00 22.92 308 LYS A CA 1
ATOM 2231 C C . LYS A 1 283 ? 59.197 11.147 11.041 1.00 22.67 308 LYS A C 1
ATOM 2232 O O . LYS A 1 283 ? 58.139 10.486 11.073 1.00 22.60 308 LYS A O 1
ATOM 2238 N N . GLY A 1 284 ? 59.787 11.531 9.913 1.00 21.97 309 GLY A N 1
ATOM 2239 C CA . GLY A 1 284 ? 59.414 11.000 8.608 1.00 22.67 309 GLY A CA 1
ATOM 2240 C C . GLY A 1 284 ? 58.202 11.600 7.940 1.00 21.37 309 GLY A C 1
ATOM 2241 O O . GLY A 1 284 ? 57.776 11.069 6.911 1.00 23.90 309 GLY A O 1
ATOM 2242 N N . ARG A 1 285 ? 57.669 12.677 8.503 1.00 20.93 310 ARG A N 1
ATOM 2243 C CA . ARG A 1 285 ? 56.437 13.284 8.014 1.00 20.30 310 ARG A CA 1
ATOM 2244 C C . ARG A 1 285 ? 56.765 14.370 6.985 1.00 19.22 310 ARG A C 1
ATOM 2245 O O . ARG A 1 285 ? 57.907 14.830 6.856 1.00 18.53 310 ARG A O 1
ATOM 2253 N N . THR A 1 286 ? 55.741 14.803 6.270 1.00 18.71 311 THR A N 1
ATOM 2254 C CA . THR A 1 286 ? 55.921 15.888 5.312 1.00 18.09 311 THR A CA 1
ATOM 2255 C C . THR A 1 286 ? 55.902 17.242 5.999 1.00 17.19 311 THR A C 1
ATOM 2256 O O . THR A 1 286 ? 55.211 17.455 7.000 1.00 17.43 311 THR A O 1
ATOM 2260 N N . GLN A 1 287 ? 56.603 18.208 5.402 1.00 16.60 312 GLN A N 1
ATOM 2261 C CA . GLN A 1 287 ? 56.473 19.587 5.852 1.00 15.45 312 GLN A CA 1
ATOM 2262 C C . GLN A 1 287 ? 55.063 20.095 5.668 1.00 15.83 312 GLN A C 1
ATOM 2263 O O . GLN A 1 287 ? 54.577 20.837 6.534 1.00 14.96 312 GLN A O 1
ATOM 2269 N N . PHE A 1 288 ? 54.391 19.690 4.589 1.00 16.25 313 PHE A N 1
ATOM 2270 C CA . PHE A 1 288 ? 52.980 20.134 4.415 1.00 17.23 313 PHE A CA 1
ATOM 2271 C C . PHE A 1 288 ? 52.133 19.764 5.602 1.00 16.76 313 PHE A C 1
ATOM 2272 O O . PHE A 1 288 ? 51.329 20.567 6.048 1.00 17.60 313 PHE A O 1
ATOM 2280 N N . GLU A 1 289 ? 52.282 18.543 6.100 1.00 17.61 314 GLU A N 1
ATOM 2281 C CA . GLU A 1 289 ? 51.523 18.130 7.277 1.00 18.28 314 GLU A CA 1
ATOM 2282 C C . GLU A 1 289 ? 51.733 19.043 8.445 1.00 17.20 314 GLU A C 1
ATOM 2283 O O . GLU A 1 289 ? 50.782 19.490 9.072 1.00 17.27 314 GLU A O 1
ATOM 2289 N N . GLY A 1 290 ? 52.987 19.341 8.737 1.00 14.43 315 GLY A N 1
ATOM 2290 C CA . GLY A 1 290 ? 53.332 20.196 9.894 1.00 14.87 315 GLY A CA 1
ATOM 2291 C C . GLY A 1 290 ? 52.813 21.605 9.719 1.00 14.73 315 GLY A C 1
ATOM 2292 O O . GLY A 1 290 ? 52.264 22.191 10.650 1.00 15.05 315 GLY A O 1
ATOM 2293 N N . VAL A 1 291 ? 52.860 22.072 8.478 1.00 14.34 316 VAL A N 1
ATOM 2294 C CA . VAL A 1 291 ? 52.373 23.409 8.142 1.00 14.62 316 VAL A CA 1
ATOM 2295 C C . VAL A 1 291 ? 50.840 23.470 8.247 1.00 15.41 316 VAL A C 1
ATOM 2296 O O . VAL A 1 291 ? 50.282 24.415 8.775 1.00 16.02 316 VAL A O 1
ATOM 2300 N N . GLU A 1 292 ? 50.172 22.428 7.788 1.00 15.87 317 GLU A N 1
ATOM 2301 C CA . GLU A 1 292 ? 48.706 22.354 7.874 1.00 16.62 317 GLU A CA 1
ATOM 2302 C C . GLU A 1 292 ? 48.210 22.239 9.321 1.00 17.15 317 GLU A C 1
ATOM 2303 O O . GLU A 1 292 ? 47.267 22.934 9.699 1.00 18.75 317 GLU A O 1
ATOM 2309 N N . LYS A 1 293 ? 48.851 21.393 10.103 1.00 18.02 318 LYS A N 1
ATOM 2310 C CA . LYS A 1 293 ? 48.506 21.194 11.503 1.00 18.34 318 LYS A CA 1
ATOM 2311 C C . LYS A 1 293 ? 48.805 22.439 12.343 1.00 17.23 318 LYS A C 1
ATOM 2312 O O . LYS A 1 293 ? 48.048 22.758 13.269 1.00 17.67 318 LYS A O 1
ATOM 2318 N N . SER A 1 294 ? 49.851 23.169 11.990 1.00 17.14 319 SER A N 1
ATOM 2319 C CA . SER A 1 294 ? 50.187 24.465 12.614 1.00 15.42 319 SER A CA 1
ATOM 2320 C C . SER A 1 294 ? 49.083 25.455 12.350 1.00 16.41 319 SER A C 1
ATOM 2321 O O . SER A 1 294 ? 48.577 26.139 13.281 1.00 15.92 319 SER A O 1
ATOM 2324 N N . ALA A 1 295 ? 48.642 25.490 11.101 1.00 15.95 320 ALA A N 1
ATOM 2325 C CA . ALA A 1 295 ? 47.543 26.377 10.706 1.00 17.80 320 ALA A CA 1
ATOM 2326 C C . ALA A 1 295 ? 46.305 26.017 11.504 1.00 18.75 320 ALA A C 1
ATOM 2327 O O . ALA A 1 295 ? 45.622 26.925 11.971 1.00 20.07 320 ALA A O 1
ATOM 2329 N N . ALA A 1 296 ? 46.011 24.716 11.652 1.00 18.13 321 ALA A N 1
ATOM 2330 C CA . ALA A 1 296 ? 44.800 24.274 12.357 1.00 19.76 321 ALA A CA 1
ATOM 2331 C C . ALA A 1 296 ? 44.806 24.775 13.830 1.00 19.53 321 ALA A C 1
ATOM 2332 O O . ALA A 1 296 ? 43.760 25.228 14.359 1.00 19.34 321 ALA A O 1
ATOM 2334 N N . TYR A 1 297 ? 45.963 24.760 14.458 1.00 18.34 322 TYR A N 1
ATOM 2335 C CA . TYR A 1 297 ? 46.105 25.253 15.837 1.00 17.86 322 TYR A CA 1
ATOM 2336 C C . TYR A 1 297 ? 45.828 26.744 15.919 1.00 17.81 322 TYR A C 1
ATOM 2337 O O . TYR A 1 297 ? 45.086 27.222 16.791 1.00 19.86 322 TYR A O 1
ATOM 2346 N N . LEU A 1 298 ? 46.413 27.489 15.004 1.00 17.46 323 LEU A N 1
ATOM 2347 C CA . LEU A 1 298 ? 46.334 28.950 15.078 1.00 18.04 323 LEU A CA 1
ATOM 2348 C C . LEU A 1 298 ? 44.921 29.403 14.715 1.00 19.76 323 LEU A C 1
ATOM 2349 O O . LEU A 1 298 ? 44.396 30.363 15.292 1.00 19.90 323 LEU A O 1
ATOM 2354 N N . GLN A 1 299 ? 44.318 28.719 13.748 1.00 20.43 324 GLN A N 1
ATOM 2355 C CA . GLN A 1 299 ? 42.993 29.069 13.326 1.00 21.49 324 GLN A CA 1
ATOM 2356 C C . GLN A 1 299 ? 41.996 28.787 14.453 1.00 22.51 324 GLN A C 1
ATOM 2357 O O . GLN A 1 299 ? 41.053 29.562 14.624 1.00 23.61 324 GLN A O 1
ATOM 2363 N N . ALA A 1 300 ? 42.173 27.690 15.204 1.00 21.98 325 ALA A N 1
ATOM 2364 C CA . ALA A 1 300 ? 41.228 27.333 16.287 1.00 23.29 325 ALA A CA 1
ATOM 2365 C C . ALA A 1 300 ? 41.532 28.074 17.598 1.00 23.55 325 ALA A C 1
ATOM 2366 O O . ALA A 1 300 ? 40.690 28.109 18.484 1.00 24.86 325 ALA A O 1
ATOM 2368 N N . ALA A 1 301 ? 42.732 28.625 17.729 1.00 21.01 326 ALA A N 1
ATOM 2369 C CA . ALA A 1 301 ? 43.175 29.207 19.006 1.00 21.39 326 ALA A CA 1
ATOM 2370 C C . ALA A 1 301 ? 42.379 30.496 19.252 1.00 22.99 326 ALA A C 1
ATOM 2371 O O . ALA A 1 301 ? 42.430 31.402 18.453 1.00 21.44 326 ALA A O 1
ATOM 2373 N N . PRO A 1 302 ? 41.684 30.596 20.388 1.00 24.77 327 PRO A N 1
ATOM 2374 C CA . PRO A 1 302 ? 40.968 31.834 20.597 1.00 26.37 327 PRO A CA 1
ATOM 2375 C C . PRO A 1 302 ? 41.840 33.049 20.907 1.00 25.33 327 PRO A C 1
ATOM 2376 O O . PRO A 1 302 ? 41.358 34.185 20.757 1.00 27.04 327 PRO A O 1
ATOM 2380 N N . PHE A 1 303 ? 43.094 32.836 21.322 1.00 23.78 328 PHE A N 1
ATOM 2381 C CA . PHE A 1 303 ? 44.015 33.933 21.577 1.00 22.83 328 PHE A CA 1
ATOM 2382 C C . PHE A 1 303 ? 44.707 34.473 20.335 1.00 22.25 328 PHE A C 1
ATOM 2383 O O . PHE A 1 303 ? 45.464 35.459 20.414 1.00 21.10 328 PHE A O 1
ATOM 2391 N N . VAL A 1 304 ? 44.489 33.810 19.193 1.00 21.09 329 VAL A N 1
ATOM 2392 C CA . VAL A 1 304 ? 45.002 34.269 17.902 1.00 20.87 329 VAL A CA 1
ATOM 2393 C C . VAL A 1 304 ? 43.847 34.962 17.208 1.00 22.30 329 VAL A C 1
ATOM 2394 O O . VAL A 1 304 ? 42.754 34.413 17.126 1.00 22.29 329 VAL A O 1
ATOM 2398 N N . LYS A 1 305 ? 44.099 36.203 16.796 1.00 24.18 330 LYS A N 1
ATOM 2399 C CA . LYS A 1 305 ? 43.062 37.083 16.283 1.00 27.89 330 LYS A CA 1
ATOM 2400 C C . LYS A 1 305 ? 43.033 37.000 14.779 1.00 28.69 330 LYS A C 1
ATOM 2401 O O . LYS A 1 305 ? 44.009 36.564 14.146 1.00 29.25 330 LYS A O 1
ATOM 2408 N N . VAL B 1 14 ? 30.630 26.203 41.763 1.00 38.24 39 VAL B N 1
ATOM 2409 C CA . VAL B 1 14 ? 31.482 24.981 41.654 1.00 37.18 39 VAL B CA 1
ATOM 2410 C C . VAL B 1 14 ? 30.571 23.794 41.907 1.00 36.04 39 VAL B C 1
ATOM 2411 O O . VAL B 1 14 ? 29.340 23.955 42.089 1.00 39.35 39 VAL B O 1
ATOM 2413 N N . SER B 1 15 ? 31.135 22.596 41.870 1.00 32.06 40 SER B N 1
ATOM 2414 C CA . SER B 1 15 ? 30.404 21.483 42.465 1.00 29.65 40 SER B CA 1
ATOM 2415 C C . SER B 1 15 ? 31.103 21.068 43.764 1.00 26.42 40 SER B C 1
ATOM 2416 O O . SER B 1 15 ? 32.345 20.992 43.826 1.00 26.18 40 SER B O 1
ATOM 2419 N N . SER B 1 16 ? 30.285 20.769 44.759 1.00 26.56 41 SER B N 1
ATOM 2420 C CA A SER B 1 16 ? 30.826 20.305 46.036 0.50 25.95 41 SER B CA 1
ATOM 2421 C CA B SER B 1 16 ? 30.753 20.276 46.059 0.50 26.58 41 SER B CA 1
ATOM 2422 C C . SER B 1 16 ? 31.374 18.858 45.973 1.00 25.97 41 SER B C 1
ATOM 2423 O O . SER B 1 16 ? 31.931 18.341 46.972 1.00 26.37 41 SER B O 1
ATOM 2428 N N . ALA B 1 17 ? 31.231 18.203 44.822 1.00 22.60 42 ALA B N 1
ATOM 2429 C CA . ALA B 1 17 ? 31.739 16.847 44.648 1.00 21.34 42 ALA B CA 1
ATOM 2430 C C . ALA B 1 17 ? 33.019 16.819 43.853 1.00 19.81 42 ALA B C 1
ATOM 2431 O O . ALA B 1 17 ? 33.624 15.787 43.713 1.00 20.08 42 ALA B O 1
ATOM 2433 N N . THR B 1 18 ? 33.500 17.973 43.385 1.00 20.98 43 THR B N 1
ATOM 2434 C CA . THR B 1 18 ? 34.699 18.033 42.613 1.00 20.61 43 THR B CA 1
ATOM 2435 C C . THR B 1 18 ? 35.945 17.850 43.474 1.00 22.02 43 THR B C 1
ATOM 2436 O O . THR B 1 18 ? 36.227 18.657 44.347 1.00 23.15 43 THR B O 1
ATOM 2440 N N . ALA B 1 19 ? 36.690 16.790 43.217 1.00 21.00 44 ALA B N 1
ATOM 2441 C CA . ALA B 1 19 ? 37.935 16.550 43.900 1.00 21.15 44 ALA B CA 1
ATOM 2442 C C . ALA B 1 19 ? 38.879 17.752 43.815 1.00 21.21 44 ALA B C 1
ATOM 2443 O O . ALA B 1 19 ? 39.063 18.332 42.744 1.00 20.63 44 ALA B O 1
ATOM 2445 N N . GLY B 1 20 ? 39.485 18.112 44.939 1.00 21.46 45 GLY B N 1
ATOM 2446 C CA . GLY B 1 20 ? 40.486 19.173 44.962 1.00 20.92 45 GLY B CA 1
ATOM 2447 C C . GLY B 1 20 ? 41.712 18.766 44.164 1.00 21.41 45 GLY B C 1
ATOM 2448 O O . GLY B 1 20 ? 41.989 17.572 44.004 1.00 21.42 45 GLY B O 1
ATOM 2449 N N . LYS B 1 21 ? 42.449 19.756 43.700 1.00 20.83 46 LYS B N 1
ATOM 2450 C CA . LYS B 1 21 ? 43.661 19.533 42.906 1.00 21.47 46 LYS B CA 1
ATOM 2451 C C . LYS B 1 21 ? 44.827 19.243 43.856 1.00 22.46 46 LYS B C 1
ATOM 2452 O O . LYS B 1 21 ? 45.095 20.025 44.766 1.00 23.58 46 LYS B O 1
ATOM 2458 N N . LYS B 1 22 ? 45.501 18.125 43.665 1.00 20.50 47 LYS B N 1
ATOM 2459 C CA . LYS B 1 22 ? 46.655 17.791 44.522 1.00 21.77 47 LYS B CA 1
ATOM 2460 C C . LYS B 1 22 ? 47.851 18.555 43.944 1.00 19.64 47 LYS B C 1
ATOM 2461 O O . LYS B 1 22 ? 48.276 18.312 42.797 1.00 20.47 47 LYS B O 1
ATOM 2475 N N . GLY B 1 24 ? 51.614 20.475 44.789 1.00 16.06 49 GLY B N 1
ATOM 2476 C CA . GLY B 1 24 ? 52.738 20.622 45.684 1.00 15.30 49 GLY B CA 1
ATOM 2477 C C . GLY B 1 24 ? 53.550 21.878 45.508 1.00 15.42 49 GLY B C 1
ATOM 2478 O O . GLY B 1 24 ? 53.532 22.519 44.446 1.00 14.35 49 GLY B O 1
ATOM 2479 N N . LEU B 1 25 ? 54.341 22.154 46.540 1.00 15.53 50 LEU B N 1
ATOM 2480 C CA . LEU B 1 25 ? 55.313 23.242 46.543 1.00 15.01 50 LEU B CA 1
ATOM 2481 C C . LEU B 1 25 ? 56.632 22.767 47.132 1.00 14.34 50 LEU B C 1
ATOM 2482 O O . LEU B 1 25 ? 56.660 22.181 48.247 1.00 13.88 50 LEU B O 1
ATOM 2487 N N . GLN B 1 26 ? 57.725 23.074 46.453 1.00 13.83 51 GLN B N 1
ATOM 2488 C CA . GLN B 1 26 ? 59.035 22.969 47.047 1.00 13.71 51 GLN B CA 1
ATOM 2489 C C . GLN B 1 26 ? 59.304 24.219 47.904 1.00 15.72 51 GLN B C 1
ATOM 2490 O O . GLN B 1 26 ? 59.418 25.311 47.402 1.00 16.09 51 GLN B O 1
ATOM 2496 N N . THR B 1 27 ? 59.403 24.036 49.230 1.00 16.54 52 THR B N 1
ATOM 2497 C CA . THR B 1 27 ? 59.375 25.132 50.168 1.00 17.23 52 THR B CA 1
ATOM 2498 C C . THR B 1 27 ? 60.616 26.024 50.155 1.00 17.96 52 THR B C 1
ATOM 2499 O O . THR B 1 27 ? 60.587 27.169 50.642 1.00 18.92 52 THR B O 1
ATOM 2503 N N . TYR B 1 28 ? 61.720 25.505 49.578 1.00 16.96 53 TYR B N 1
ATOM 2504 C CA . TYR B 1 28 ? 62.904 26.338 49.303 1.00 19.04 53 TYR B CA 1
ATOM 2505 C C . TYR B 1 28 ? 62.539 27.631 48.555 1.00 18.55 53 TYR B C 1
ATOM 2506 O O . TYR B 1 28 ? 63.148 28.695 48.772 1.00 19.66 53 TYR B O 1
ATOM 2515 N N . SER B 1 29 ? 61.508 27.538 47.724 1.00 18.44 54 SER B N 1
ATOM 2516 C CA . SER B 1 29 ? 60.941 28.704 47.021 1.00 18.45 54 SER B CA 1
ATOM 2517 C C . SER B 1 29 ? 60.675 29.901 47.910 1.00 20.21 54 SER B C 1
ATOM 2518 O O . SER B 1 29 ? 60.771 31.029 47.445 1.00 19.82 54 SER B O 1
ATOM 2521 N N . LEU B 1 30 ? 60.308 29.671 49.176 1.00 19.62 55 LEU B N 1
ATOM 2522 C CA . LEU B 1 30 ? 59.889 30.749 50.033 1.00 21.81 55 LEU B CA 1
ATOM 2523 C C . LEU B 1 30 ? 61.025 31.340 50.879 1.00 23.79 55 LEU B C 1
ATOM 2524 O O . LEU B 1 30 ? 60.871 32.400 51.430 1.00 24.64 55 LEU B O 1
ATOM 2529 N N . GLY B 1 31 ? 62.142 30.639 50.954 1.00 26.29 56 GLY B N 1
ATOM 2530 C CA . GLY B 1 31 ? 63.291 31.076 51.722 1.00 27.90 56 GLY B CA 1
ATOM 2531 C C . GLY B 1 31 ? 62.904 31.433 53.128 1.00 29.00 56 GLY B C 1
ATOM 2532 O O . GLY B 1 31 ? 62.137 30.703 53.790 1.00 30.04 56 GLY B O 1
ATOM 2533 N N . GLN B 1 32 ? 63.399 32.590 53.561 1.00 29.76 57 GLN B N 1
ATOM 2534 C CA . GLN B 1 32 ? 63.192 33.072 54.906 1.00 31.23 57 GLN B CA 1
ATOM 2535 C C . GLN B 1 32 ? 61.750 33.507 55.121 1.00 30.07 57 GLN B C 1
ATOM 2536 O O . GLN B 1 32 ? 61.298 33.590 56.242 1.00 31.02 57 GLN B O 1
ATOM 2542 N N . GLU B 1 33 ? 61.026 33.778 54.044 1.00 28.58 58 GLU B N 1
ATOM 2543 C CA . GLU B 1 33 ? 59.653 34.246 54.178 1.00 28.41 58 GLU B CA 1
ATOM 2544 C C . GLU B 1 33 ? 58.731 33.268 54.899 1.00 28.74 58 GLU B C 1
ATOM 2545 O O . GLU B 1 33 ? 57.814 33.701 55.622 1.00 30.71 58 GLU B O 1
ATOM 2551 N N . LEU B 1 34 ? 58.968 31.974 54.710 1.00 28.79 59 LEU B N 1
ATOM 2552 C CA . LEU B 1 34 ? 58.227 30.912 55.401 1.00 30.08 59 LEU B CA 1
ATOM 2553 C C . LEU B 1 34 ? 58.907 30.624 56.733 1.00 32.40 59 LEU B C 1
ATOM 2554 O O . LEU B 1 34 ? 58.258 30.629 57.770 1.00 34.62 59 LEU B O 1
ATOM 2559 N N . LEU B 1 35 ? 60.220 30.413 56.703 1.00 34.20 60 LEU B N 1
ATOM 2560 C CA . LEU B 1 35 ? 60.965 30.030 57.903 1.00 37.17 60 LEU B CA 1
ATOM 2561 C C . LEU B 1 35 ? 60.759 30.994 59.069 1.00 39.60 60 LEU B C 1
ATOM 2562 O O . LEU B 1 35 ? 60.852 30.577 60.215 1.00 40.82 60 LEU B O 1
ATOM 2567 N N . GLN B 1 36 ? 60.442 32.258 58.791 1.00 40.55 61 GLN B N 1
ATOM 2568 C CA . GLN B 1 36 ? 60.261 33.269 59.842 1.00 43.17 61 GLN B CA 1
ATOM 2569 C C . GLN B 1 36 ? 58.899 33.230 60.549 1.00 43.68 61 GLN B C 1
ATOM 2570 O O . GLN B 1 36 ? 58.715 33.875 61.582 1.00 44.86 61 GLN B O 1
ATOM 2576 N N . ASP B 1 37 ? 57.923 32.540 59.972 1.00 42.77 62 ASP B N 1
ATOM 2577 C CA . ASP B 1 37 ? 56.627 32.319 60.631 1.00 43.44 62 ASP B CA 1
ATOM 2578 C C . ASP B 1 37 ? 55.953 31.110 59.996 1.00 42.57 62 ASP B C 1
ATOM 2579 O O . ASP B 1 37 ? 55.123 31.251 59.091 1.00 41.89 62 ASP B O 1
ATOM 2592 N N . PRO B 1 39 ? 53.852 28.516 61.193 1.00 41.18 64 PRO B N 1
ATOM 2593 C CA . PRO B 1 39 ? 52.409 28.306 61.298 1.00 40.30 64 PRO B CA 1
ATOM 2594 C C . PRO B 1 39 ? 51.538 29.198 60.385 1.00 38.36 64 PRO B C 1
ATOM 2595 O O . PRO B 1 39 ? 50.643 28.684 59.706 1.00 38.10 64 PRO B O 1
ATOM 2599 N N . ASN B 1 40 ? 51.764 30.508 60.372 1.00 36.43 65 ASN B N 1
ATOM 2600 C CA A ASN B 1 40 ? 51.002 31.405 59.521 0.50 35.33 65 ASN B CA 1
ATOM 2601 C CA B ASN B 1 40 ? 50.960 31.367 59.528 0.50 35.00 65 ASN B CA 1
ATOM 2602 C C . ASN B 1 40 ? 51.305 31.188 58.035 1.00 32.29 65 ASN B C 1
ATOM 2603 O O . ASN B 1 40 ? 50.416 31.243 57.192 1.00 31.12 65 ASN B O 1
ATOM 2612 N N . GLY B 1 41 ? 52.577 30.961 57.715 1.00 30.21 66 GLY B N 1
ATOM 2613 C CA . GLY B 1 41 ? 52.976 30.700 56.325 1.00 28.18 66 GLY B CA 1
ATOM 2614 C C . GLY B 1 41 ? 52.337 29.445 55.767 1.00 26.81 66 GLY B C 1
ATOM 2615 O O . GLY B 1 41 ? 51.898 29.405 54.629 1.00 24.92 66 GLY B O 1
ATOM 2616 N N . LEU B 1 42 ? 52.293 28.390 56.573 1.00 26.70 67 LEU B N 1
ATOM 2617 C CA . LEU B 1 42 ? 51.634 27.161 56.159 1.00 25.93 67 LEU B CA 1
ATOM 2618 C C . LEU B 1 42 ? 50.141 27.363 55.917 1.00 26.60 67 LEU B C 1
ATOM 2619 O O . LEU B 1 42 ? 49.585 26.834 54.930 1.00 24.40 67 LEU B O 1
ATOM 2624 N N . ASN B 1 43 ? 49.499 28.146 56.784 1.00 27.07 68 ASN B N 1
ATOM 2625 C CA . ASN B 1 43 ? 48.088 28.464 56.609 1.00 28.59 68 ASN B CA 1
ATOM 2626 C C . ASN B 1 43 ? 47.865 29.192 55.289 1.00 27.31 68 ASN B C 1
ATOM 2627 O O . ASN B 1 43 ? 46.908 28.904 54.557 1.00 27.76 68 ASN B O 1
ATOM 2632 N N . ARG B 1 44 ? 48.754 30.129 54.962 1.00 27.68 69 ARG B N 1
ATOM 2633 C CA . ARG B 1 44 ? 48.671 30.813 53.665 1.00 26.54 69 ARG B CA 1
ATOM 2634 C C . ARG B 1 44 ? 48.768 29.824 52.507 1.00 24.12 69 ARG B C 1
ATOM 2635 O O . ARG B 1 44 ? 48.050 29.954 51.522 1.00 23.65 69 ARG B O 1
ATOM 2643 N N . LEU B 1 45 ? 49.694 28.870 52.594 1.00 23.09 70 LEU B N 1
ATOM 2644 C CA . LEU B 1 45 ? 49.863 27.896 51.522 1.00 20.98 70 LEU B CA 1
ATOM 2645 C C . LEU B 1 45 ? 48.608 27.056 51.363 1.00 21.18 70 LEU B C 1
ATOM 2646 O O . LEU B 1 45 ? 48.145 26.818 50.250 1.00 20.58 70 LEU B O 1
ATOM 2651 N N . ALA B 1 46 ? 48.041 26.631 52.489 1.00 21.33 71 ALA B N 1
ATOM 2652 C CA . ALA B 1 46 ? 46.832 25.802 52.470 1.00 22.10 71 ALA B CA 1
ATOM 2653 C C . ALA B 1 46 ? 45.665 26.571 51.857 1.00 23.59 71 ALA B C 1
ATOM 2654 O O . ALA B 1 46 ? 44.902 26.014 51.082 1.00 22.90 71 ALA B O 1
ATOM 2656 N N . LYS B 1 47 ? 45.561 27.864 52.180 1.00 23.61 72 LYS B N 1
ATOM 2657 C CA . LYS B 1 47 ? 44.454 28.689 51.699 1.00 26.01 72 LYS B CA 1
ATOM 2658 C C . LYS B 1 47 ? 44.600 28.905 50.197 1.00 24.61 72 LYS B C 1
ATOM 2659 O O . LYS B 1 47 ? 43.610 28.994 49.491 1.00 25.33 72 LYS B O 1
ATOM 2662 N N . ALA B 1 48 ? 45.840 28.934 49.702 1.00 23.09 73 ALA B N 1
ATOM 2663 C CA . ALA B 1 48 ? 46.083 29.029 48.240 1.00 22.58 73 ALA B CA 1
ATOM 2664 C C . ALA B 1 48 ? 45.724 27.738 47.465 1.00 21.83 73 ALA B C 1
ATOM 2665 O O . ALA B 1 48 ? 45.687 27.725 46.250 1.00 22.26 73 ALA B O 1
ATOM 2667 N N . GLY B 1 49 ? 45.514 26.647 48.164 1.00 21.15 74 GLY B N 1
ATOM 2668 C CA . GLY B 1 49 ? 45.251 25.362 47.514 1.00 20.99 74 GLY B CA 1
ATOM 2669 C C . GLY B 1 49 ? 46.404 24.384 47.426 1.00 20.24 74 GLY B C 1
ATOM 2670 O O . GLY B 1 49 ? 46.221 23.269 46.899 1.00 19.28 74 GLY B O 1
ATOM 2671 N N . TYR B 1 50 ? 47.585 24.733 47.950 1.00 19.28 75 TYR B N 1
ATOM 2672 C CA . TYR B 1 50 ? 48.653 23.730 48.056 1.00 18.84 75 TYR B CA 1
ATOM 2673 C C . TYR B 1 50 ? 48.179 22.639 49.020 1.00 18.95 75 TYR B C 1
ATOM 2674 O O . TYR B 1 50 ? 47.548 22.938 50.039 1.00 19.46 75 TYR B O 1
ATOM 2683 N N . THR B 1 51 ? 48.459 21.390 48.672 1.00 19.09 76 THR B N 1
ATOM 2684 C CA . THR B 1 51 ? 48.124 20.265 49.510 1.00 18.80 76 THR B CA 1
ATOM 2685 C C . THR B 1 51 ? 49.380 19.541 50.009 1.00 18.99 76 THR B C 1
ATOM 2686 O O . THR B 1 51 ? 49.339 18.815 50.996 1.00 19.02 76 THR B O 1
ATOM 2690 N N . ASP B 1 52 ? 50.454 19.686 49.262 1.00 18.70 77 ASP B N 1
ATOM 2691 C CA . ASP B 1 52 ? 51.649 18.867 49.426 1.00 18.62 77 ASP B CA 1
ATOM 2692 C C . ASP B 1 52 ? 52.879 19.749 49.445 1.00 18.11 77 ASP B C 1
ATOM 2693 O O . ASP B 1 52 ? 52.961 20.747 48.713 1.00 17.86 77 ASP B O 1
ATOM 2698 N N . LEU B 1 53 ? 53.798 19.401 50.310 1.00 17.04 78 LEU B N 1
ATOM 2699 C CA . LEU B 1 53 ? 55.126 20.027 50.387 1.00 16.72 78 LEU B CA 1
ATOM 2700 C C . LEU B 1 53 ? 56.232 19.063 50.019 1.00 15.31 78 LEU B C 1
ATOM 2701 O O . LEU B 1 53 ? 56.219 17.904 50.426 1.00 16.61 78 LEU B O 1
ATOM 2706 N N . GLU B 1 54 ? 57.226 19.590 49.316 1.00 15.34 79 GLU B N 1
ATOM 2707 C CA . GLU B 1 54 ? 58.550 18.953 49.188 1.00 15.02 79 GLU B CA 1
ATOM 2708 C C . GLU B 1 54 ? 59.522 19.873 49.914 1.00 16.26 79 GLU B C 1
ATOM 2709 O O . GLU B 1 54 ? 59.585 21.075 49.618 1.00 16.85 79 GLU B O 1
ATOM 2715 N N . ILE B 1 55 ? 60.223 19.323 50.907 1.00 16.45 80 ILE B N 1
ATOM 2716 C CA . ILE B 1 55 ? 61.043 20.153 51.785 1.00 15.67 80 ILE B CA 1
ATOM 2717 C C . ILE B 1 55 ? 62.528 19.985 51.422 1.00 15.42 80 ILE B C 1
ATOM 2718 O O . ILE B 1 55 ? 62.867 19.471 50.353 1.00 15.36 80 ILE B O 1
ATOM 2723 N N . PHE B 1 56 ? 63.381 20.498 52.301 1.00 16.22 81 PHE B N 1
ATOM 2724 C CA . PHE B 1 56 ? 64.806 20.521 52.089 1.00 16.21 81 PHE B CA 1
ATOM 2725 C C . PHE B 1 56 ? 65.435 20.653 53.453 1.00 17.73 81 PHE B C 1
ATOM 2726 O O . PHE B 1 56 ? 64.733 20.811 54.459 1.00 17.93 81 PHE B O 1
ATOM 2734 N N . GLY B 1 57 ? 66.762 20.601 53.526 1.00 18.27 82 GLY B N 1
ATOM 2735 C CA . GLY B 1 57 ? 67.400 20.900 54.781 1.00 19.37 82 GLY B CA 1
ATOM 2736 C C . GLY B 1 57 ? 67.783 19.768 55.708 1.00 20.53 82 GLY B C 1
ATOM 2737 O O . GLY B 1 57 ? 68.235 20.021 56.821 1.00 20.90 82 GLY B O 1
ATOM 2738 N N . TYR B 1 58 ? 67.621 18.526 55.270 1.00 19.63 83 TYR B N 1
ATOM 2739 C CA . TYR B 1 58 ? 68.063 17.363 56.056 1.00 20.77 83 TYR B CA 1
ATOM 2740 C C . TYR B 1 58 ? 69.532 17.476 56.413 1.00 21.37 83 TYR B C 1
ATOM 2741 O O . TYR B 1 58 ? 70.343 17.817 55.539 1.00 21.93 83 TYR B O 1
ATOM 2750 N N . ARG B 1 59 ? 69.850 17.251 57.683 1.00 22.23 84 ARG B N 1
ATOM 2751 C CA . ARG B 1 59 ? 71.248 17.222 58.165 1.00 25.38 84 ARG B CA 1
ATOM 2752 C C . ARG B 1 59 ? 71.604 15.799 58.547 1.00 25.36 84 ARG B C 1
ATOM 2753 O O . ARG B 1 59 ? 70.976 15.197 59.430 1.00 25.05 84 ARG B O 1
ATOM 2761 N N . GLU B 1 60 ? 72.644 15.268 57.917 1.00 25.95 85 GLU B N 1
ATOM 2762 C CA . GLU B 1 60 ? 72.997 13.855 58.095 1.00 27.30 85 GLU B CA 1
ATOM 2763 C C . GLU B 1 60 ? 73.650 13.550 59.415 1.00 29.51 85 GLU B C 1
ATOM 2764 O O . GLU B 1 60 ? 73.601 12.412 59.879 1.00 30.96 85 GLU B O 1
ATOM 2770 N N . ASP B 1 61 ? 74.184 14.571 60.067 1.00 30.71 86 ASP B N 1
ATOM 2771 C CA . ASP B 1 61 ? 74.878 14.384 61.326 1.00 33.17 86 ASP B CA 1
ATOM 2772 C C . ASP B 1 61 ? 73.905 14.255 62.497 1.00 33.34 86 ASP B C 1
ATOM 2773 O O . ASP B 1 61 ? 74.188 13.537 63.416 1.00 35.29 86 ASP B O 1
ATOM 2778 N N . THR B 1 62 ? 72.767 14.944 62.449 1.00 31.93 87 THR B N 1
ATOM 2779 C CA . THR B 1 62 ? 71.741 14.835 63.493 1.00 31.60 87 THR B CA 1
ATOM 2780 C C . THR B 1 62 ? 70.443 14.156 63.074 1.00 30.70 87 THR B C 1
ATOM 2781 O O . THR B 1 62 ? 69.680 13.723 63.914 1.00 30.64 87 THR B O 1
ATOM 2785 N N . GLY B 1 63 ? 70.146 14.117 61.780 1.00 26.80 88 GLY B N 1
ATOM 2786 C CA . GLY B 1 63 ? 68.876 13.581 61.342 1.00 26.84 88 GLY B CA 1
ATOM 2787 C C . GLY B 1 63 ? 67.734 14.589 61.433 1.00 26.25 88 GLY B C 1
ATOM 2788 O O . GLY B 1 63 ? 66.596 14.255 61.176 1.00 25.65 88 GLY B O 1
ATOM 2789 N N . LYS B 1 64 ? 68.041 15.847 61.753 1.00 26.64 89 LYS B N 1
ATOM 2790 C CA . LYS B 1 64 ? 67.012 16.890 61.807 1.00 26.15 89 LYS B CA 1
ATOM 2791 C C . LYS B 1 64 ? 67.019 17.759 60.541 1.00 24.83 89 LYS B C 1
ATOM 2792 O O . LYS B 1 64 ? 67.817 17.545 59.646 1.00 25.18 89 LYS B O 1
ATOM 2798 N N . PHE B 1 65 ? 66.079 18.700 60.463 1.00 25.50 90 PHE B N 1
ATOM 2799 C CA . PHE B 1 65 ? 65.934 19.561 59.301 1.00 24.59 90 PHE B CA 1
ATOM 2800 C C . PHE B 1 65 ? 66.131 21.022 59.683 1.00 27.07 90 PHE B C 1
ATOM 2801 O O . PHE B 1 65 ? 65.602 21.506 60.706 1.00 27.18 90 PHE B O 1
ATOM 2809 N N . GLY B 1 66 ? 66.923 21.716 58.869 1.00 28.88 91 GLY B N 1
ATOM 2810 C CA . GLY B 1 66 ? 67.089 23.155 59.039 1.00 32.52 91 GLY B CA 1
ATOM 2811 C C . GLY B 1 66 ? 67.413 23.861 57.751 1.00 34.67 91 GLY B C 1
ATOM 2812 O O . GLY B 1 66 ? 67.653 23.230 56.719 1.00 35.15 91 GLY B O 1
ATOM 2813 N N . ASP B 1 67 ? 67.416 25.180 57.793 1.00 39.29 92 ASP B N 1
ATOM 2814 C CA . ASP B 1 67 ? 67.815 25.933 56.610 1.00 42.42 92 ASP B CA 1
ATOM 2815 C C . ASP B 1 67 ? 69.345 25.878 56.495 1.00 44.70 92 ASP B C 1
ATOM 2816 O O . ASP B 1 67 ? 70.040 25.650 57.479 1.00 46.15 92 ASP B O 1
ATOM 2821 N N . TYR B 1 68 ? 69.842 26.064 55.277 1.00 46.93 93 TYR B N 1
ATOM 2822 C CA . TYR B 1 68 ? 71.256 25.848 54.945 1.00 49.14 93 TYR B CA 1
ATOM 2823 C C . TYR B 1 68 ? 72.208 26.924 55.507 1.00 51.52 93 TYR B C 1
ATOM 2824 O O . TYR B 1 68 ? 73.376 26.629 55.806 1.00 52.25 93 TYR B O 1
ATOM 2833 N N . ASN B 1 69 ? 71.707 28.153 55.630 1.00 52.98 94 ASN B N 1
ATOM 2834 C CA . ASN B 1 69 ? 72.461 29.284 56.189 1.00 55.36 94 ASN B CA 1
ATOM 2835 C C . ASN B 1 69 ? 73.464 28.949 57.321 1.00 56.59 94 ASN B C 1
ATOM 2836 O O . ASN B 1 69 ? 73.152 28.216 58.268 1.00 57.11 94 ASN B O 1
ATOM 2841 N N . ASN B 1 72 ? 72.178 29.836 61.215 1.00 58.07 97 ASN B N 1
ATOM 2842 C CA . ASN B 1 72 ? 71.005 29.078 61.666 1.00 57.09 97 ASN B CA 1
ATOM 2843 C C . ASN B 1 72 ? 71.334 27.922 62.612 1.00 56.46 97 ASN B C 1
ATOM 2844 O O . ASN B 1 72 ? 72.115 27.023 62.255 1.00 56.34 97 ASN B O 1
ATOM 2849 N N . THR B 1 73 ? 70.730 27.960 63.807 1.00 55.49 98 THR B N 1
ATOM 2850 C CA . THR B 1 73 ? 70.826 26.888 64.818 1.00 54.29 98 THR B CA 1
ATOM 2851 C C . THR B 1 73 ? 69.453 26.247 65.109 1.00 52.10 98 THR B C 1
ATOM 2852 O O . THR B 1 73 ? 69.344 25.362 65.945 1.00 52.11 98 THR B O 1
ATOM 2856 N N . THR B 1 74 ? 68.426 26.723 64.406 1.00 49.34 99 THR B N 1
ATOM 2857 C CA . THR B 1 74 ? 67.061 26.182 64.444 1.00 47.53 99 THR B CA 1
ATOM 2858 C C . THR B 1 74 ? 66.947 24.910 63.590 1.00 43.26 99 THR B C 1
ATOM 2859 O O . THR B 1 74 ? 67.026 24.972 62.367 1.00 41.64 99 THR B O 1
ATOM 2863 N N . PHE B 1 75 ? 66.763 23.769 64.250 1.00 41.38 100 PHE B N 1
ATOM 2864 C CA . PHE B 1 75 ? 66.514 22.497 63.560 1.00 38.52 100 PHE B CA 1
ATOM 2865 C C . PHE B 1 75 ? 65.276 21.814 64.112 1.00 37.23 100 PHE B C 1
ATOM 2866 O O . PHE B 1 75 ? 64.992 21.921 65.306 1.00 38.96 100 PHE B O 1
ATOM 2874 N N . ILE B 1 76 ? 64.565 21.092 63.264 1.00 33.73 101 ILE B N 1
ATOM 2875 C CA . ILE B 1 76 ? 63.316 20.440 63.666 1.00 32.78 101 ILE B CA 1
ATOM 2876 C C . ILE B 1 76 ? 63.379 18.935 63.358 1.00 30.72 101 ILE B C 1
ATOM 2877 O O . ILE B 1 76 ? 63.901 18.529 62.335 1.00 28.07 101 ILE B O 1
ATOM 2882 N N . ALA B 1 77 ? 62.849 18.139 64.279 1.00 29.59 102 ALA B N 1
ATOM 2883 C CA . ALA B 1 77 ? 62.824 16.690 64.156 1.00 28.10 102 ALA B CA 1
ATOM 2884 C C . ALA B 1 77 ? 61.641 16.274 63.292 1.00 26.96 102 ALA B C 1
ATOM 2885 O O . ALA B 1 77 ? 60.588 16.950 63.271 1.00 26.60 102 ALA B O 1
ATOM 2887 N N . SER B 1 78 ? 61.775 15.143 62.601 1.00 25.88 103 SER B N 1
ATOM 2888 C CA . SER B 1 78 ? 60.699 14.657 61.744 1.00 25.09 103 SER B CA 1
ATOM 2889 C C . SER B 1 78 ? 59.313 14.699 62.388 1.00 25.48 103 SER B C 1
ATOM 2890 O O . SER B 1 78 ? 58.376 15.267 61.815 1.00 25.17 103 SER B O 1
ATOM 2893 N N . LYS B 1 79 ? 59.147 14.116 63.576 1.00 26.55 104 LYS B N 1
ATOM 2894 C CA . LYS B 1 79 ? 57.778 13.981 64.043 1.00 28.05 104 LYS B CA 1
ATOM 2895 C C . LYS B 1 79 ? 57.135 15.355 64.278 1.00 28.82 104 LYS B C 1
ATOM 2896 O O . LYS B 1 79 ? 55.918 15.506 64.135 1.00 28.50 104 LYS B O 1
ATOM 2902 N N . ASP B 1 80 ? 57.949 16.336 64.667 1.00 28.20 105 ASP B N 1
ATOM 2903 C CA . ASP B 1 80 ? 57.458 17.674 64.958 1.00 28.39 105 ASP B CA 1
ATOM 2904 C C . ASP B 1 80 ? 57.176 18.440 63.671 1.00 26.80 105 ASP B C 1
ATOM 2905 O O . ASP B 1 80 ? 56.229 19.245 63.584 1.00 28.07 105 ASP B O 1
ATOM 2910 N N . TYR B 1 81 ? 57.996 18.179 62.673 1.00 26.26 106 TYR B N 1
ATOM 2911 C CA . TYR B 1 81 ? 57.815 18.815 61.362 1.00 24.64 106 TYR B CA 1
ATOM 2912 C C . TYR B 1 81 ? 56.519 18.276 60.728 1.00 24.82 106 TYR B C 1
ATOM 2913 O O . TYR B 1 81 ? 55.702 19.038 60.233 1.00 23.91 106 TYR B O 1
ATOM 2922 N N . LYS B 1 82 ? 56.335 16.953 60.763 1.00 25.14 107 LYS B N 1
ATOM 2923 C CA . LYS B 1 82 ? 55.132 16.319 60.257 1.00 24.46 107 LYS B CA 1
ATOM 2924 C C . LYS B 1 82 ? 53.875 16.837 60.965 1.00 25.85 107 LYS B C 1
ATOM 2925 O O . LYS B 1 82 ? 52.877 17.109 60.320 1.00 26.29 107 LYS B O 1
ATOM 2931 N N A LYS B 1 83 ? 53.933 16.965 62.286 0.50 27.74 108 LYS B N 1
ATOM 2932 N N B LYS B 1 83 ? 53.921 16.970 62.288 0.50 27.47 108 LYS B N 1
ATOM 2933 C CA A LYS B 1 83 ? 52.787 17.444 63.058 0.50 29.44 108 LYS B CA 1
ATOM 2934 C CA B LYS B 1 83 ? 52.752 17.445 63.035 0.50 28.95 108 LYS B CA 1
ATOM 2935 C C A LYS B 1 83 ? 52.392 18.869 62.658 0.50 29.11 108 LYS B C 1
ATOM 2936 C C B LYS B 1 83 ? 52.381 18.883 62.660 0.50 28.85 108 LYS B C 1
ATOM 2937 O O A LYS B 1 83 ? 51.222 19.158 62.440 0.50 29.28 108 LYS B O 1
ATOM 2938 O O B LYS B 1 83 ? 51.212 19.198 62.473 0.50 29.09 108 LYS B O 1
ATOM 2957 N N . VAL B 1 85 ? 52.991 20.493 59.869 1.00 24.73 110 VAL B N 1
ATOM 2958 C CA . VAL B 1 85 ? 52.460 20.534 58.508 1.00 22.98 110 VAL B CA 1
ATOM 2959 C C . VAL B 1 85 ? 51.077 19.888 58.442 1.00 24.00 110 VAL B C 1
ATOM 2960 O O . VAL B 1 85 ? 50.146 20.475 57.901 1.00 24.10 110 VAL B O 1
ATOM 2964 N N . ASP B 1 86 ? 50.930 18.708 59.034 1.00 25.04 111 ASP B N 1
ATOM 2965 C CA . ASP B 1 86 ? 49.622 18.034 59.129 1.00 26.75 111 ASP B CA 1
ATOM 2966 C C . ASP B 1 86 ? 48.560 18.956 59.739 1.00 28.27 111 ASP B C 1
ATOM 2967 O O . ASP B 1 86 ? 47.435 18.993 59.269 1.00 28.97 111 ASP B O 1
ATOM 2972 N N . ASP B 1 87 ? 48.918 19.676 60.802 1.00 28.60 112 ASP B N 1
ATOM 2973 C CA . ASP B 1 87 ? 47.977 20.533 61.510 1.00 30.53 112 ASP B CA 1
ATOM 2974 C C . ASP B 1 87 ? 47.548 21.716 60.645 1.00 29.53 112 ASP B C 1
ATOM 2975 O O . ASP B 1 87 ? 46.493 22.268 60.865 1.00 30.07 112 ASP B O 1
ATOM 2980 N N . ALA B 1 88 ? 48.376 22.115 59.688 1.00 28.02 113 ALA B N 1
ATOM 2981 C CA . ALA B 1 88 ? 47.998 23.137 58.699 1.00 27.42 113 ALA B CA 1
ATOM 2982 C C . ALA B 1 88 ? 47.136 22.606 57.551 1.00 26.87 113 ALA B C 1
ATOM 2983 O O . ALA B 1 88 ? 46.730 23.382 56.702 1.00 27.10 113 ALA B O 1
ATOM 2985 N N . GLY B 1 89 ? 46.851 21.306 57.521 1.00 26.98 114 GLY B N 1
ATOM 2986 C CA . GLY B 1 89 ? 46.087 20.684 56.407 1.00 26.90 114 GLY B CA 1
ATOM 2987 C C . GLY B 1 89 ? 46.918 20.374 55.169 1.00 25.42 114 GLY B C 1
ATOM 2988 O O . GLY B 1 89 ? 46.390 20.314 54.050 1.00 26.21 114 GLY B O 1
ATOM 2989 N N . LEU B 1 90 ? 48.236 20.240 55.333 1.00 24.04 115 LEU B N 1
ATOM 2990 C CA . LEU B 1 90 ? 49.112 19.854 54.252 1.00 23.35 115 LEU B CA 1
ATOM 2991 C C . LEU B 1 90 ? 49.799 18.555 54.587 1.00 22.82 115 LEU B C 1
ATOM 2992 O O . LEU B 1 90 ? 49.681 18.036 55.692 1.00 22.36 115 LEU B O 1
ATOM 2997 N N . ARG B 1 91 ? 50.561 18.038 53.627 1.00 20.89 116 ARG B N 1
ATOM 2998 C CA . ARG B 1 91 ? 51.317 16.836 53.840 1.00 20.93 116 ARG B CA 1
ATOM 2999 C C . ARG B 1 91 ? 52.732 17.048 53.273 1.00 19.71 116 ARG B C 1
ATOM 3000 O O . ARG B 1 91 ? 52.876 17.473 52.138 1.00 18.14 116 ARG B O 1
ATOM 3008 N N . ILE B 1 92 ? 53.750 16.707 54.053 1.00 18.98 117 ILE B N 1
ATOM 3009 C CA . ILE B 1 92 ? 55.129 16.609 53.520 1.00 18.39 117 ILE B CA 1
ATOM 3010 C C . ILE B 1 92 ? 55.247 15.280 52.760 1.00 17.99 117 ILE B C 1
ATOM 3011 O O . ILE B 1 92 ? 55.249 14.205 53.390 1.00 18.84 117 ILE B O 1
ATOM 3016 N N . SER B 1 93 ? 55.241 15.342 51.436 1.00 18.12 118 SER B N 1
ATOM 3017 C CA . SER B 1 93 ? 55.219 14.147 50.624 1.00 16.97 118 SER B CA 1
ATOM 3018 C C . SER B 1 93 ? 56.539 13.854 49.929 1.00 16.31 118 SER B C 1
ATOM 3019 O O . SER B 1 93 ? 56.733 12.740 49.477 1.00 16.04 118 SER B O 1
ATOM 3022 N N . SER B 1 94 ? 57.459 14.823 49.908 1.00 16.74 119 SER B N 1
ATOM 3023 C CA . SER B 1 94 ? 58.791 14.610 49.313 1.00 15.32 119 SER B CA 1
ATOM 3024 C C . SER B 1 94 ? 59.810 15.506 50.021 1.00 15.51 119 SER B C 1
ATOM 3025 O O . SER B 1 94 ? 59.486 16.390 50.844 1.00 15.49 119 SER B O 1
ATOM 3028 N N . SER B 1 95 ? 61.068 15.204 49.744 1.00 15.65 120 SER B N 1
ATOM 3029 C CA . SER B 1 95 ? 62.159 15.889 50.369 1.00 16.11 120 SER B CA 1
ATOM 3030 C C . SER B 1 95 ? 63.350 15.836 49.420 1.00 16.47 120 SER B C 1
ATOM 3031 O O . SER B 1 95 ? 63.591 14.812 48.773 1.00 17.81 120 SER B O 1
ATOM 3034 N N . HIS B 1 96 ? 64.030 16.976 49.330 1.00 14.94 121 HIS B N 1
ATOM 3035 C CA . HIS B 1 96 ? 65.278 17.105 48.573 1.00 14.57 121 HIS B CA 1
ATOM 3036 C C . HIS B 1 96 ? 66.466 16.967 49.512 1.00 15.01 121 HIS B C 1
ATOM 3037 O O . HIS B 1 96 ? 66.562 17.710 50.516 1.00 15.87 121 HIS B O 1
ATOM 3044 N N . LEU B 1 97 ? 67.416 16.085 49.172 1.00 15.32 122 LEU B N 1
ATOM 3045 C CA . LEU B 1 97 ? 68.586 15.964 49.971 1.00 16.48 122 LEU B CA 1
ATOM 3046 C C . LEU B 1 97 ? 69.730 15.424 49.164 1.00 15.57 122 LEU B C 1
ATOM 3047 O O . LEU B 1 97 ? 69.517 14.658 48.242 1.00 16.08 122 LEU B O 1
ATOM 3052 N N . THR B 1 98 ? 70.937 15.828 49.546 1.00 16.38 123 THR B N 1
ATOM 3053 C CA . THR B 1 98 ? 72.160 15.423 48.871 1.00 16.32 123 THR B CA 1
ATOM 3054 C C . THR B 1 98 ? 73.200 15.037 49.891 1.00 16.78 123 THR B C 1
ATOM 3055 O O . THR B 1 98 ? 73.406 15.796 50.858 1.00 16.70 123 THR B O 1
ATOM 3059 N N . PRO B 1 99 ? 73.899 13.893 49.686 1.00 16.98 124 PRO B N 1
ATOM 3060 C CA . PRO B 1 99 ? 74.986 13.527 50.606 1.00 18.03 124 PRO B CA 1
ATOM 3061 C C . PRO B 1 99 ? 76.061 14.566 50.686 1.00 18.97 124 PRO B C 1
ATOM 3062 O O . PRO B 1 99 ? 76.391 15.202 49.688 1.00 18.14 124 PRO B O 1
ATOM 3066 N N . SER B 1 100 ? 76.637 14.730 51.859 1.00 19.13 125 SER B N 1
ATOM 3067 C CA . SER B 1 100 ? 77.812 15.602 51.951 1.00 20.45 125 SER B CA 1
ATOM 3068 C C . SER B 1 100 ? 79.012 15.004 51.220 1.00 20.60 125 SER B C 1
ATOM 3069 O O . SER B 1 100 ? 79.905 15.729 50.798 1.00 21.73 125 SER B O 1
ATOM 3072 N N . LEU B 1 101 ? 79.048 13.686 51.113 1.00 19.52 126 LEU B N 1
ATOM 3073 C CA . LEU B 1 101 ? 80.156 13.013 50.426 1.00 19.25 126 LEU B CA 1
ATOM 3074 C C . LEU B 1 101 ? 80.020 13.289 48.929 1.00 18.12 126 LEU B C 1
ATOM 3075 O O . LEU B 1 101 ? 78.963 13.005 48.345 1.00 16.96 126 LEU B O 1
ATOM 3080 N N . ARG B 1 102 ? 81.065 13.886 48.343 1.00 17.98 127 ARG B N 1
ATOM 3081 C CA . ARG B 1 102 ? 80.987 14.316 46.939 1.00 17.78 127 ARG B CA 1
ATOM 3082 C C . ARG B 1 102 ? 81.762 13.450 45.950 1.00 18.31 127 ARG B C 1
ATOM 3083 O O . ARG B 1 102 ? 81.639 13.672 44.739 1.00 17.67 127 ARG B O 1
ATOM 3091 N N . GLU B 1 103 ? 82.497 12.465 46.437 1.00 19.39 128 GLU B N 1
ATOM 3092 C CA . GLU B 1 103 ? 83.289 11.582 45.566 1.00 20.03 128 GLU B CA 1
ATOM 3093 C C . GLU B 1 103 ? 82.484 10.305 45.241 1.00 18.86 128 GLU B C 1
ATOM 3094 O O . GLU B 1 103 ? 82.382 9.401 46.069 1.00 20.68 128 GLU B O 1
ATOM 3100 N N . TYR B 1 104 ? 81.955 10.252 44.021 1.00 17.45 129 TYR B N 1
ATOM 3101 C CA . TYR B 1 104 ? 81.078 9.173 43.564 1.00 18.50 129 TYR B CA 1
ATOM 3102 C C . TYR B 1 104 ? 81.941 8.078 42.955 1.00 19.69 129 TYR B C 1
ATOM 3103 O O . TYR B 1 104 ? 82.187 8.045 41.738 1.00 20.47 129 TYR B O 1
ATOM 3112 N N . THR B 1 105 ? 82.462 7.230 43.829 1.00 19.69 130 THR B N 1
ATOM 3113 C CA . THR B 1 105 ? 83.443 6.209 43.455 1.00 20.44 130 THR B CA 1
ATOM 3114 C C . THR B 1 105 ? 82.927 4.882 43.978 1.00 21.23 130 THR B C 1
ATOM 3115 O O . THR B 1 105 ? 82.141 4.842 44.944 1.00 21.54 130 THR B O 1
ATOM 3119 N N . LYS B 1 106 ? 83.357 3.781 43.354 1.00 22.93 131 LYS B N 1
ATOM 3120 C CA . LYS B 1 106 ? 82.923 2.466 43.855 1.00 24.32 131 LYS B CA 1
ATOM 3121 C C . LYS B 1 106 ? 83.372 2.237 45.306 1.00 23.83 131 LYS B C 1
ATOM 3122 O O . LYS B 1 106 ? 82.616 1.710 46.126 1.00 23.41 131 LYS B O 1
ATOM 3128 N N . GLU B 1 107 ? 84.552 2.735 45.650 1.00 23.61 132 GLU B N 1
ATOM 3129 C CA . GLU B 1 107 ? 85.058 2.570 47.000 1.00 24.83 132 GLU B CA 1
ATOM 3130 C C . GLU B 1 107 ? 84.141 3.203 48.054 1.00 23.77 132 GLU B C 1
ATOM 3131 O O . GLU B 1 107 ? 84.090 2.725 49.186 1.00 23.16 132 GLU B O 1
ATOM 3137 N N . ASN B 1 108 ? 83.471 4.299 47.691 1.00 22.08 133 ASN B N 1
ATOM 3138 C CA . ASN B 1 108 ? 82.608 5.045 48.597 1.00 21.76 133 ASN B CA 1
ATOM 3139 C C . ASN B 1 108 ? 81.168 4.530 48.635 1.00 21.31 133 ASN B C 1
ATOM 3140 O O . ASN B 1 108 ? 80.349 5.065 49.365 1.00 21.21 133 ASN B O 1
ATOM 3153 N N . PRO B 1 110 ? 79.719 1.973 50.045 1.00 23.22 135 PRO B N 1
ATOM 3154 C CA . PRO B 1 110 ? 79.203 1.704 51.383 1.00 24.87 135 PRO B CA 1
ATOM 315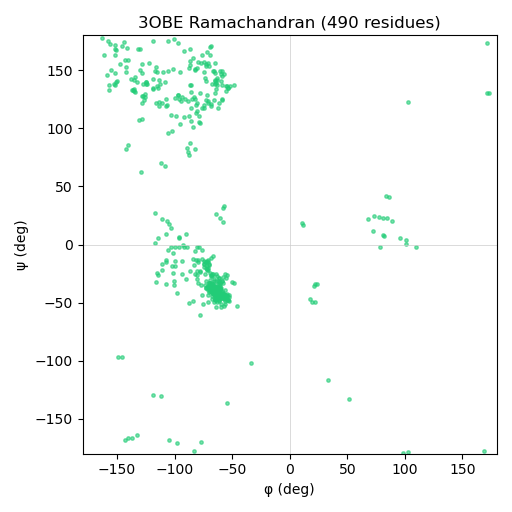5 C C . PRO B 1 110 ? 78.884 2.958 52.185 1.00 24.60 135 PRO B C 1
ATOM 3156 O O . PRO B 1 110 ? 77.940 2.953 52.965 1.00 25.39 135 PRO B O 1
ATOM 3160 N N . LYS B 1 111 ? 79.651 4.018 51.995 1.00 23.61 136 LYS B N 1
ATOM 3161 C CA . LYS B 1 111 ? 79.374 5.270 52.677 1.00 24.31 136 LYS B CA 1
ATOM 3162 C C . LYS B 1 111 ? 78.098 5.922 52.173 1.00 22.15 136 LYS B C 1
ATOM 3163 O O . LYS B 1 111 ? 77.359 6.482 52.948 1.00 21.92 136 LYS B O 1
ATOM 3169 N N . PHE B 1 112 ? 77.818 5.837 50.871 1.00 20.39 137 PHE B N 1
ATOM 3170 C CA . PHE B 1 112 ? 76.587 6.398 50.338 1.00 18.87 137 PHE B CA 1
ATOM 3171 C C . PHE B 1 112 ? 75.441 5.593 50.892 1.00 20.58 137 PHE B C 1
ATOM 3172 O O . PHE B 1 112 ? 74.384 6.166 51.320 1.00 18.41 137 PHE B O 1
ATOM 3180 N N . ASP B 1 113 ? 75.635 4.265 50.959 1.00 21.13 138 ASP B N 1
ATOM 3181 C CA . ASP B 1 113 ? 74.605 3.419 51.577 1.00 22.57 138 ASP B CA 1
ATOM 3182 C C . ASP B 1 113 ? 74.271 3.881 53.000 1.00 22.39 138 ASP B C 1
ATOM 3183 O O . ASP B 1 113 ? 73.072 3.987 53.345 1.00 22.16 138 ASP B O 1
ATOM 3188 N N A GLU B 1 114 ? 75.304 4.171 53.791 0.50 22.73 139 GLU B N 1
ATOM 3189 N N B GLU B 1 114 ? 75.276 4.178 53.815 0.50 22.76 139 GLU B N 1
ATOM 3190 C CA A GLU B 1 114 ? 75.143 4.672 55.171 0.50 23.88 139 GLU B CA 1
ATOM 3191 C CA B GLU B 1 114 ? 74.993 4.597 55.198 0.50 23.87 139 GLU B CA 1
ATOM 3192 C C A GLU B 1 114 ? 74.242 5.904 55.193 0.50 22.74 139 GLU B C 1
ATOM 3193 C C B GLU B 1 114 ? 74.252 5.940 55.246 0.50 22.84 139 GLU B C 1
ATOM 3194 O O A GLU B 1 114 ? 73.297 5.999 55.995 0.50 23.41 139 GLU B O 1
ATOM 3195 O O B GLU B 1 114 ? 73.421 6.150 56.149 0.50 23.71 139 GLU B O 1
ATOM 3206 N N . PHE B 1 115 ? 74.545 6.842 54.302 1.00 22.07 140 PHE B N 1
ATOM 3207 C CA . PHE B 1 115 ? 73.820 8.110 54.247 1.00 20.08 140 PHE B CA 1
ATOM 3208 C C . PHE B 1 115 ? 72.374 7.816 53.994 1.00 19.62 140 PHE B C 1
ATOM 3209 O O . PHE B 1 115 ? 71.477 8.324 54.680 1.00 20.28 140 PHE B O 1
ATOM 3217 N N . TRP B 1 116 ? 72.123 7.022 52.959 1.00 19.01 141 TRP B N 1
ATOM 3218 C CA . TRP B 1 116 ? 70.751 6.795 52.530 1.00 18.67 141 TRP B CA 1
ATOM 3219 C C . TRP B 1 116 ? 69.942 5.953 53.530 1.00 20.12 141 TRP B C 1
ATOM 3220 O O . TRP B 1 116 ? 68.730 6.118 53.657 1.00 20.43 141 TRP B O 1
ATOM 3231 N N . LYS B 1 117 ? 70.588 5.001 54.189 1.00 21.52 142 LYS B N 1
ATOM 3232 C CA . LYS B 1 117 ? 69.919 4.237 55.263 1.00 23.46 142 LYS B CA 1
ATOM 3233 C C . LYS B 1 117 ? 69.451 5.123 56.392 1.00 23.59 142 LYS B C 1
ATOM 3234 O O . LYS B 1 117 ? 68.297 5.039 56.790 1.00 23.12 142 LYS B O 1
ATOM 3240 N N . LYS B 1 118 ? 70.340 5.965 56.910 1.00 23.26 143 LYS B N 1
ATOM 3241 C CA . LYS B 1 118 ? 69.973 6.844 58.013 1.00 25.17 143 LYS B CA 1
ATOM 3242 C C . LYS B 1 118 ? 68.901 7.800 57.549 1.00 22.99 143 LYS B C 1
ATOM 3243 O O . LYS B 1 118 ? 67.917 7.986 58.235 1.00 23.91 143 LYS B O 1
ATOM 3249 N N . ALA B 1 119 ? 69.090 8.403 56.370 1.00 21.52 144 ALA B N 1
ATOM 3250 C CA . ALA B 1 119 ? 68.100 9.348 55.847 1.00 19.85 144 ALA B CA 1
ATOM 3251 C C . ALA B 1 119 ? 66.741 8.679 55.666 1.00 19.61 144 ALA B C 1
ATOM 3252 O O . ALA B 1 119 ? 65.713 9.300 55.932 1.00 20.15 144 ALA B O 1
ATOM 3254 N N . THR B 1 120 ? 66.731 7.412 55.244 1.00 20.00 145 THR B N 1
ATOM 3255 C CA . THR B 1 120 ? 65.447 6.719 55.018 1.00 20.09 145 THR B CA 1
ATOM 3256 C C . THR B 1 120 ? 64.702 6.528 56.336 1.00 21.82 145 THR B C 1
ATOM 3257 O O . THR B 1 120 ? 63.492 6.751 56.423 1.00 22.44 145 THR B O 1
ATOM 3261 N N . ASP B 1 121 ? 65.412 6.166 57.381 1.00 23.13 146 ASP B N 1
ATOM 3262 C CA . ASP B 1 121 ? 64.729 6.006 58.693 1.00 24.39 146 ASP B CA 1
ATOM 3263 C C . ASP B 1 121 ? 64.119 7.332 59.154 1.00 23.39 146 ASP B C 1
ATOM 3264 O O . ASP B 1 121 ? 63.009 7.380 59.646 1.00 22.94 146 ASP B O 1
ATOM 3269 N N . ILE B 1 122 ? 64.858 8.419 58.981 1.00 22.44 147 ILE B N 1
ATOM 3270 C CA . ILE B 1 122 ? 64.360 9.753 59.366 1.00 21.25 147 ILE B CA 1
ATOM 3271 C C . ILE B 1 122 ? 63.155 10.179 58.518 1.00 20.68 147 ILE B C 1
ATOM 3272 O O . ILE B 1 122 ? 62.190 10.761 58.998 1.00 19.86 147 ILE B O 1
ATOM 3277 N N . HIS B 1 123 ? 63.228 9.926 57.218 1.00 18.81 148 HIS B N 1
ATOM 3278 C CA . HIS B 1 123 ? 62.149 10.312 56.330 1.00 18.81 148 HIS B CA 1
ATOM 3279 C C . HIS B 1 123 ? 60.900 9.422 56.459 1.00 19.85 148 HIS B C 1
ATOM 3280 O O . HIS B 1 123 ? 59.784 9.859 56.166 1.00 20.77 148 HIS B O 1
ATOM 3287 N N . ALA B 1 124 ? 61.081 8.183 56.911 1.00 20.18 149 ALA B N 1
ATOM 3288 C CA . ALA B 1 124 ? 59.971 7.332 57.290 1.00 21.78 149 ALA B CA 1
ATOM 3289 C C . ALA B 1 124 ? 59.201 7.948 58.448 1.00 23.41 149 ALA B C 1
ATOM 3290 O O . ALA B 1 124 ? 57.969 7.919 58.441 1.00 24.23 149 ALA B O 1
ATOM 3292 N N A GLU B 1 125 ? 59.903 8.514 59.413 0.50 24.08 150 GLU B N 1
ATOM 3293 N N B GLU B 1 125 ? 59.914 8.475 59.461 0.50 24.47 150 GLU B N 1
ATOM 3294 C CA A GLU B 1 125 ? 59.221 9.220 60.487 0.50 24.99 150 GLU B CA 1
ATOM 3295 C CA B GLU B 1 125 ? 59.249 9.217 60.574 0.50 25.64 150 GLU B CA 1
ATOM 3296 C C A GLU B 1 125 ? 58.556 10.489 59.997 0.50 25.08 150 GLU B C 1
ATOM 3297 C C B GLU B 1 125 ? 58.579 10.495 60.030 0.50 25.42 150 GLU B C 1
ATOM 3298 O O A GLU B 1 125 ? 57.493 10.875 60.489 0.50 25.91 150 GLU B O 1
ATOM 3299 O O B GLU B 1 125 ? 57.515 10.885 60.517 0.50 26.20 150 GLU B O 1
ATOM 3310 N N . LEU B 1 126 ? 59.192 11.127 59.024 1.00 23.74 151 LEU B N 1
ATOM 3311 C CA . LEU B 1 126 ? 58.650 12.325 58.392 1.00 23.92 151 LEU B CA 1
ATOM 3312 C C . LEU B 1 126 ? 57.361 12.030 57.596 1.00 22.98 151 LEU B C 1
ATOM 3313 O O . LEU B 1 126 ? 56.515 12.916 57.467 1.00 23.94 151 LEU B O 1
ATOM 3318 N N . GLY B 1 127 ? 57.219 10.798 57.110 1.00 22.16 152 GLY B N 1
ATOM 3319 C CA . GLY B 1 127 ? 55.986 10.361 56.443 1.00 21.88 152 GLY B CA 1
ATOM 3320 C C . GLY B 1 127 ? 55.927 10.618 54.949 1.00 21.44 152 GLY B C 1
ATOM 3321 O O . GLY B 1 127 ? 54.825 10.607 54.366 1.00 22.18 152 GLY B O 1
ATOM 3322 N N . VAL B 1 128 ? 57.094 10.817 54.329 1.00 19.75 153 VAL B N 1
ATOM 3323 C CA . VAL B 1 128 ? 57.170 11.157 52.888 1.00 18.08 153 VAL B CA 1
ATOM 3324 C C . VAL B 1 128 ? 56.879 9.944 52.018 1.00 19.00 153 VAL B C 1
ATOM 3325 O O . VAL B 1 128 ? 57.056 8.782 52.465 1.00 19.62 153 VAL B O 1
ATOM 3329 N N . SER B 1 129 ? 56.465 10.216 50.784 1.00 17.70 154 SER B N 1
ATOM 3330 C CA . SER B 1 129 ? 56.335 9.178 49.756 1.00 18.76 154 SER B CA 1
ATOM 3331 C C . SER B 1 129 ? 57.596 9.089 48.934 1.00 18.42 154 SER B C 1
ATOM 3332 O O . SER B 1 129 ? 57.856 8.027 48.357 1.00 18.91 154 SER B O 1
ATOM 3335 N N . CYS B 1 130 ? 58.345 10.195 48.863 1.00 16.91 155 CYS B N 1
ATOM 3336 C CA . CYS B 1 130 ? 59.521 10.313 48.005 1.00 16.66 155 CYS B CA 1
ATOM 3337 C C . CYS B 1 130 ? 60.694 10.990 48.662 1.00 16.81 155 CYS B C 1
ATOM 3338 O O . CYS B 1 130 ? 60.515 11.903 49.471 1.00 16.95 155 CYS B O 1
ATOM 3349 N N . VAL B 1 132 ? 64.404 12.657 47.113 1.00 12.67 157 VAL B N 1
ATOM 3350 C CA . VAL B 1 132 ? 64.938 13.069 45.815 1.00 13.83 157 VAL B CA 1
ATOM 3351 C C . VAL B 1 132 ? 66.273 13.786 45.992 1.00 14.42 157 VAL B C 1
ATOM 3352 O O . VAL B 1 132 ? 66.417 14.690 46.834 1.00 15.14 157 VAL B O 1
ATOM 3356 N N . GLN B 1 133 ? 67.255 13.366 45.223 1.00 12.27 158 GLN B N 1
ATOM 3357 C CA . GLN B 1 133 ? 68.525 14.057 45.163 1.00 13.56 158 GLN B CA 1
ATOM 3358 C C . GLN B 1 133 ? 68.490 15.024 43.980 1.00 13.57 158 GLN B C 1
ATOM 3359 O O . GLN B 1 133 ? 68.225 14.611 42.861 1.00 14.63 158 GLN B O 1
ATOM 3365 N N . PRO B 1 134 ? 68.737 16.314 44.233 1.00 14.14 159 PRO B N 1
ATOM 3366 C CA . PRO B 1 134 ? 68.665 17.358 43.185 1.00 13.55 159 PRO B CA 1
ATOM 3367 C C . PRO B 1 134 ? 70.016 17.879 42.722 1.00 14.56 159 PRO B C 1
ATOM 3368 O O . PRO B 1 134 ? 70.080 18.960 42.184 1.00 14.63 159 PRO B O 1
ATOM 3372 N N . SER B 1 135 ? 71.097 17.120 42.944 1.00 13.67 160 SER B N 1
ATOM 3373 C CA . SER B 1 135 ? 72.433 17.581 42.759 1.00 14.25 160 SER B CA 1
ATOM 3374 C C . SER B 1 135 ? 73.183 16.638 41.851 1.00 13.75 160 SER B C 1
ATOM 3375 O O . SER B 1 135 ? 73.286 15.443 42.122 1.00 14.09 160 SER B O 1
ATOM 3378 N N . LEU B 1 136 ? 73.718 17.191 40.783 1.00 14.14 161 LEU B N 1
ATOM 3379 C CA . LEU B 1 136 ? 74.506 16.449 39.786 1.00 13.51 161 LEU B CA 1
ATOM 3380 C C . LEU B 1 136 ? 75.967 16.227 40.204 1.00 13.84 161 LEU B C 1
ATOM 3381 O O . LEU B 1 136 ? 76.727 17.187 40.375 1.00 12.66 161 LEU B O 1
ATOM 3386 N N . PRO B 1 137 ? 76.398 14.951 40.308 1.00 15.34 162 PRO B N 1
ATOM 3387 C CA . PRO B 1 137 ? 77.807 14.688 40.521 1.00 15.81 162 PRO B CA 1
ATOM 3388 C C . PRO B 1 137 ? 78.629 15.047 39.291 1.00 16.82 162 PRO B C 1
ATOM 3389 O O . PRO B 1 137 ? 78.089 15.340 38.215 1.00 15.48 162 PRO B O 1
ATOM 3393 N N . ARG B 1 138 ? 79.952 15.039 39.447 1.00 16.33 163 ARG B N 1
ATOM 3394 C CA . ARG B 1 138 ? 80.851 15.263 38.334 1.00 19.13 163 ARG B CA 1
ATOM 3395 C C . ARG B 1 138 ? 80.690 14.104 37.372 1.00 18.13 163 ARG B C 1
ATOM 3396 O O . ARG B 1 138 ? 80.856 12.959 37.749 1.00 18.96 163 ARG B O 1
ATOM 3404 N N . ILE B 1 139 ? 80.387 14.414 36.120 1.00 20.18 164 ILE B N 1
ATOM 3405 C CA . ILE B 1 139 ? 80.248 13.388 35.077 1.00 19.87 164 ILE B CA 1
ATOM 3406 C C . ILE B 1 139 ? 81.058 13.807 33.854 1.00 20.88 164 ILE B C 1
ATOM 3407 O O . ILE B 1 139 ? 80.694 14.736 33.170 1.00 21.75 164 ILE B O 1
ATOM 3412 N N . GLU B 1 140 ? 82.177 13.136 33.621 1.00 22.50 165 GLU B N 1
ATOM 3413 C CA . GLU B 1 140 ? 83.039 13.448 32.486 1.00 23.84 165 GLU B CA 1
ATOM 3414 C C . GLU B 1 140 ? 82.891 12.468 31.329 1.00 22.44 165 GLU B C 1
ATOM 3415 O O . GLU B 1 140 ? 83.314 12.793 30.235 1.00 23.06 165 GLU B O 1
ATOM 3421 N N . ASN B 1 141 ? 82.325 11.270 31.555 1.00 19.72 166 ASN B N 1
ATOM 3422 C CA . ASN B 1 141 ? 82.206 10.257 30.533 1.00 18.82 166 ASN B CA 1
ATOM 3423 C C . ASN B 1 141 ? 81.171 9.224 30.992 1.00 17.93 166 ASN B C 1
ATOM 3424 O O . ASN B 1 141 ? 80.628 9.310 32.119 1.00 16.90 166 ASN B O 1
ATOM 3429 N N . GLU B 1 142 ? 80.889 8.227 30.161 1.00 18.58 167 GLU B N 1
ATOM 3430 C CA . GLU B 1 142 ? 79.842 7.285 30.511 1.00 18.82 167 GLU B CA 1
ATOM 3431 C C . GLU B 1 142 ? 80.185 6.447 31.729 1.00 19.57 167 GLU B C 1
ATOM 3432 O O . GLU B 1 142 ? 79.269 6.058 32.445 1.00 19.88 167 GLU B O 1
ATOM 3438 N N . ASP B 1 143 ? 81.464 6.169 31.987 1.00 19.68 168 ASP B N 1
ATOM 3439 C CA . ASP B 1 143 ? 81.798 5.414 33.191 1.00 20.49 168 ASP B CA 1
ATOM 3440 C C . ASP B 1 143 ? 81.387 6.154 34.458 1.00 20.02 168 ASP B C 1
ATOM 3441 O O . ASP B 1 143 ? 80.830 5.564 35.367 1.00 19.60 168 ASP B O 1
ATOM 3446 N N . ASP B 1 144 ? 81.658 7.457 34.526 1.00 19.43 169 ASP B N 1
ATOM 3447 C CA . ASP B 1 144 ? 81.274 8.222 35.679 1.00 19.01 169 ASP B CA 1
ATOM 3448 C C . ASP B 1 144 ? 79.746 8.141 35.845 1.00 17.59 169 ASP B C 1
ATOM 3449 O O . ASP B 1 144 ? 79.231 8.020 36.959 1.00 17.52 169 ASP B O 1
ATOM 3454 N N . ALA B 1 145 ? 79.018 8.246 34.733 1.00 16.75 170 ALA B N 1
ATOM 3455 C CA . ALA B 1 145 ? 77.547 8.169 34.769 1.00 16.39 170 ALA B CA 1
ATOM 3456 C C . ALA B 1 145 ? 77.076 6.786 35.285 1.00 16.55 170 ALA B C 1
ATOM 3457 O O . ALA B 1 145 ? 76.095 6.696 36.029 1.00 15.75 170 ALA B O 1
ATOM 3459 N N . LYS B 1 146 ? 77.767 5.723 34.891 1.00 16.77 171 LYS B N 1
ATOM 3460 C CA . LYS B 1 146 ? 77.400 4.353 35.325 1.00 17.67 171 LYS B CA 1
ATOM 3461 C C . LYS B 1 146 ? 77.676 4.141 36.819 1.00 17.74 171 LYS B C 1
ATOM 3462 O O . LYS B 1 146 ? 76.868 3.531 37.496 1.00 17.46 171 LYS B O 1
ATOM 3468 N N . VAL B 1 147 ? 78.774 4.697 37.340 1.00 16.16 172 VAL B N 1
ATOM 3469 C CA . VAL B 1 147 ? 79.056 4.617 38.782 1.00 16.61 172 VAL B CA 1
ATOM 3470 C C . VAL B 1 147 ? 78.008 5.370 39.597 1.00 16.82 172 VAL B C 1
ATOM 3471 O O . VAL B 1 147 ? 77.446 4.859 40.583 1.00 16.89 172 VAL B O 1
ATOM 3475 N N . VAL B 1 148 ? 77.714 6.570 39.160 1.00 15.17 173 VAL B N 1
ATOM 3476 C CA . VAL B 1 148 ? 76.660 7.360 39.780 1.00 15.08 173 VAL B CA 1
ATOM 3477 C C . VAL B 1 148 ? 75.325 6.604 39.744 1.00 15.86 173 VAL B C 1
ATOM 3478 O O . VAL B 1 148 ? 74.639 6.498 40.764 1.00 16.51 173 VAL B O 1
ATOM 3482 N N . SER B 1 149 ? 74.979 6.052 38.590 1.00 16.26 174 SER B N 1
ATOM 3483 C CA . SER B 1 149 ? 73.715 5.341 38.468 1.00 15.54 174 SER B CA 1
ATOM 3484 C C . SER B 1 149 ? 73.621 4.186 39.443 1.00 16.14 174 SER B C 1
ATOM 3485 O O . SER B 1 149 ? 72.562 3.918 39.980 1.00 17.66 174 SER B O 1
ATOM 3488 N N . GLU B 1 150 ? 74.705 3.466 39.629 1.00 17.31 175 GLU B N 1
ATOM 3489 C CA . GLU B 1 150 ? 74.707 2.346 40.568 1.00 18.81 175 GLU B CA 1
ATOM 3490 C C . GLU B 1 150 ? 74.561 2.819 42.026 1.00 18.34 175 GLU B C 1
ATOM 3491 O O . GLU B 1 150 ? 73.889 2.172 42.799 1.00 18.43 175 GLU B O 1
ATOM 3497 N N . ILE B 1 151 ? 75.140 3.978 42.372 1.00 17.37 176 ILE B N 1
ATOM 3498 C CA . ILE B 1 151 ? 75.001 4.514 43.712 1.00 16.63 176 ILE B CA 1
ATOM 3499 C C . ILE B 1 151 ? 73.535 4.879 43.897 1.00 16.42 176 ILE B C 1
ATOM 3500 O O . ILE B 1 151 ? 72.955 4.594 44.937 1.00 17.87 176 ILE B O 1
ATOM 3505 N N . PHE B 1 152 ? 72.928 5.470 42.872 1.00 15.82 177 PHE B N 1
ATOM 3506 C CA . PHE B 1 152 ? 71.515 5.793 42.870 1.00 16.21 177 PHE B CA 1
ATOM 3507 C C . PHE B 1 152 ? 70.623 4.527 43.003 1.00 16.72 177 PHE B C 1
ATOM 3508 O O . PHE B 1 152 ? 69.615 4.525 43.731 1.00 17.79 177 PHE B O 1
ATOM 3516 N N . ASN B 1 153 ? 70.941 3.466 42.265 1.00 17.27 178 ASN B N 1
ATOM 3517 C CA . ASN B 1 153 ? 70.221 2.192 42.416 1.00 18.07 178 ASN B CA 1
ATOM 3518 C C . ASN B 1 153 ? 70.268 1.670 43.831 1.00 18.44 178 ASN B C 1
ATOM 3519 O O . ASN B 1 153 ? 69.270 1.255 44.375 1.00 19.42 178 ASN B O 1
ATOM 3524 N N . ARG B 1 154 ? 71.440 1.734 44.443 1.00 18.96 179 ARG B N 1
ATOM 3525 C CA . ARG B 1 154 ? 71.608 1.284 45.828 1.00 19.48 179 ARG B CA 1
ATOM 3526 C C . ARG B 1 154 ? 70.762 2.167 46.769 1.00 19.84 179 ARG B C 1
ATOM 3527 O O . ARG B 1 154 ? 70.105 1.669 47.680 1.00 20.07 179 ARG B O 1
ATOM 3535 N N . ALA B 1 155 ? 70.786 3.478 46.572 1.00 18.21 180 ALA B N 1
ATOM 3536 C CA . ALA B 1 155 ? 69.950 4.384 47.360 1.00 18.34 180 ALA B CA 1
ATOM 3537 C C . ALA B 1 155 ? 68.481 4.005 47.252 1.00 17.87 180 ALA B C 1
ATOM 3538 O O . ALA B 1 155 ? 67.791 3.931 48.239 1.00 18.35 180 ALA B O 1
ATOM 3540 N N . GLY B 1 156 ? 67.992 3.744 46.044 1.00 17.80 181 GLY B N 1
ATOM 3541 C CA . GLY B 1 156 ? 66.571 3.454 45.850 1.00 16.92 181 GLY B CA 1
ATOM 3542 C C . GLY B 1 156 ? 66.181 2.087 46.429 1.00 17.71 181 GLY B C 1
ATOM 3543 O O . GLY B 1 156 ? 65.069 1.914 46.900 1.00 18.83 181 GLY B O 1
ATOM 3544 N N . GLU B 1 157 ? 67.097 1.122 46.392 1.00 19.97 182 GLU B N 1
ATOM 3545 C CA A GLU B 1 157 ? 66.795 -0.167 47.018 0.50 21.32 182 GLU B CA 1
ATOM 3546 C CA B GLU B 1 157 ? 66.912 -0.194 47.024 0.50 21.66 182 GLU B CA 1
ATOM 3547 C C . GLU B 1 157 ? 66.660 0.018 48.533 1.00 21.74 182 GLU B C 1
ATOM 3548 O O . GLU B 1 157 ? 65.773 -0.606 49.161 1.00 23.56 182 GLU B O 1
ATOM 3559 N N . ILE B 1 158 ? 67.467 0.904 49.105 1.00 20.78 183 ILE B N 1
ATOM 3560 C CA . ILE B 1 158 ? 67.370 1.266 50.520 1.00 21.28 183 ILE B CA 1
ATOM 3561 C C . ILE B 1 158 ? 66.046 1.969 50.856 1.00 20.61 183 ILE B C 1
ATOM 3562 O O . ILE B 1 158 ? 65.372 1.615 51.835 1.00 21.91 183 ILE B O 1
ATOM 3567 N N . THR B 1 159 ? 65.658 2.962 50.068 1.00 20.10 184 THR B N 1
ATOM 3568 C CA . THR B 1 159 ? 64.444 3.691 50.392 1.00 20.00 184 THR B CA 1
ATOM 3569 C C . THR B 1 159 ? 63.206 2.819 50.216 1.00 21.27 184 THR B C 1
ATOM 3570 O O . THR B 1 159 ? 62.249 2.977 50.963 1.00 20.43 184 THR B O 1
ATOM 3574 N N . LYS B 1 160 ? 63.241 1.942 49.218 1.00 22.38 185 LYS B N 1
ATOM 3575 C CA . LYS B 1 160 ? 62.125 1.043 48.872 1.00 24.54 185 LYS B CA 1
ATOM 3576 C C . LYS B 1 160 ? 61.756 0.146 50.076 1.00 25.44 185 LYS B C 1
ATOM 3577 O O . LYS B 1 160 ? 60.580 -0.184 50.275 1.00 25.17 185 LYS B O 1
ATOM 3583 N N . LYS B 1 161 ? 62.745 -0.187 50.898 1.00 25.79 186 LYS B N 1
ATOM 3584 C CA . LYS B 1 161 ? 62.499 -1.011 52.106 1.00 27.99 186 LYS B CA 1
ATOM 3585 C C . LYS B 1 161 ? 61.545 -0.332 53.083 1.00 28.10 186 LYS B C 1
ATOM 3586 O O . LYS B 1 161 ? 60.823 -1.031 53.821 1.00 28.29 186 LYS B O 1
ATOM 3592 N N . ALA B 1 162 ? 61.525 1.010 53.086 1.00 25.72 187 ALA B N 1
ATOM 3593 C CA . ALA B 1 162 ? 60.588 1.780 53.906 1.00 26.42 187 ALA B CA 1
ATOM 3594 C C . ALA B 1 162 ? 59.331 2.209 53.154 1.00 25.43 187 ALA B C 1
ATOM 3595 O O . ALA B 1 162 ? 58.518 2.985 53.678 1.00 25.59 187 ALA B O 1
ATOM 3597 N N . GLY B 1 163 ? 59.165 1.738 51.920 1.00 23.61 188 GLY B N 1
ATOM 3598 C CA . GLY B 1 163 ? 58.034 2.103 51.111 1.00 23.47 188 GLY B CA 1
ATOM 3599 C C . GLY B 1 163 ? 58.134 3.497 50.494 1.00 22.49 188 GLY B C 1
ATOM 3600 O O . GLY B 1 163 ? 57.130 4.054 50.117 1.00 22.09 188 GLY B O 1
ATOM 3601 N N . ILE B 1 164 ? 59.352 3.994 50.337 1.00 20.27 189 ILE B N 1
ATOM 3602 C CA . ILE B 1 164 ? 59.628 5.343 49.826 1.00 20.11 189 ILE B CA 1
ATOM 3603 C C . ILE B 1 164 ? 60.349 5.270 48.485 1.00 19.10 189 ILE B C 1
ATOM 3604 O O . ILE B 1 164 ? 61.277 4.459 48.305 1.00 18.69 189 ILE B O 1
ATOM 3609 N N . LEU B 1 165 ? 59.895 6.091 47.540 1.00 18.32 190 LEU B N 1
ATOM 3610 C CA . LEU B 1 165 ? 60.476 6.135 46.210 1.00 18.41 190 LEU B CA 1
ATOM 3611 C C . LEU B 1 165 ? 61.672 7.058 46.182 1.00 17.44 190 LEU B C 1
ATOM 3612 O O . LEU B 1 165 ? 61.539 8.241 46.503 1.00 18.50 190 LEU B O 1
ATOM 3617 N N . TRP B 1 166 ? 62.828 6.546 45.739 1.00 16.79 191 TRP B N 1
ATOM 3618 C CA . TRP B 1 166 ? 63.970 7.412 45.482 1.00 14.91 191 TRP B CA 1
ATOM 3619 C C . TRP B 1 166 ? 63.933 7.988 44.090 1.00 14.45 191 TRP B C 1
ATOM 3620 O O . TRP B 1 166 ? 63.690 7.261 43.110 1.00 15.43 191 TRP B O 1
ATOM 3631 N N . GLY B 1 167 ? 64.242 9.286 43.971 1.00 14.73 192 GLY B N 1
ATOM 3632 C CA . GLY B 1 167 ? 64.332 9.901 42.656 1.00 14.86 192 GLY B CA 1
ATOM 3633 C C . GLY B 1 167 ? 65.413 10.950 42.525 1.00 14.79 192 GLY B C 1
ATOM 3634 O O . GLY B 1 167 ? 66.051 11.347 43.511 1.00 14.21 192 GLY B O 1
ATOM 3635 N N . TYR B 1 168 ? 65.560 11.411 41.286 1.00 14.19 193 TYR B N 1
ATOM 3636 C CA . TYR B 1 168 ? 66.619 12.300 40.890 1.00 13.58 193 TYR B CA 1
ATOM 3637 C C . TYR B 1 168 ? 66.000 13.505 40.165 1.00 12.96 193 TYR B C 1
ATOM 3638 O O . TYR B 1 168 ? 65.263 13.334 39.180 1.00 13.98 193 TYR B O 1
ATOM 3647 N N . HIS B 1 169 ? 66.362 14.711 40.625 1.00 12.85 194 HIS B N 1
ATOM 3648 C CA . HIS B 1 169 ? 65.865 15.979 40.060 1.00 12.97 194 HIS B CA 1
ATOM 3649 C C . HIS B 1 169 ? 66.982 16.642 39.258 1.00 13.00 194 HIS B C 1
ATOM 3650 O O . HIS B 1 169 ? 68.069 16.980 39.771 1.00 14.59 194 HIS B O 1
ATOM 3657 N N . ASN B 1 170 ? 66.723 16.852 37.980 1.00 12.63 195 ASN B N 1
ATOM 3658 C CA . ASN B 1 170 ? 67.645 17.514 37.093 1.00 12.58 195 ASN B CA 1
ATOM 3659 C C . ASN B 1 170 ? 67.539 19.050 37.085 1.00 13.19 195 ASN B C 1
ATOM 3660 O O . ASN B 1 170 ? 66.519 19.623 37.432 1.00 13.39 195 ASN B O 1
ATOM 3665 N N . HIS B 1 171 ? 68.601 19.690 36.666 1.00 13.45 196 HIS B N 1
ATOM 3666 C CA . HIS B 1 171 ? 68.572 21.029 36.167 1.00 13.63 196 HIS B CA 1
ATOM 3667 C C . HIS B 1 171 ? 68.895 21.006 34.668 1.00 13.77 196 HIS B C 1
ATOM 3668 O O . HIS B 1 171 ? 68.248 20.237 33.951 1.00 14.10 196 HIS B O 1
ATOM 3675 N N . SER B 1 172 ? 69.824 21.830 34.178 1.00 13.66 197 SER B N 1
ATOM 3676 C CA A SER B 1 172 ? 70.112 21.857 32.734 0.80 13.35 197 SER B CA 1
ATOM 3677 C CA B SER B 1 172 ? 70.092 21.845 32.736 0.20 13.94 197 SER B CA 1
ATOM 3678 C C . SER B 1 172 ? 71.358 21.092 32.364 1.00 14.50 197 SER B C 1
ATOM 3679 O O . SER B 1 172 ? 71.527 20.685 31.219 1.00 14.33 197 SER B O 1
ATOM 3684 N N . ASN B 1 173 ? 72.259 20.916 33.301 1.00 14.08 198 ASN B N 1
ATOM 3685 C CA . ASN B 1 173 ? 73.543 20.359 32.906 1.00 16.06 198 ASN B CA 1
ATOM 3686 C C . ASN B 1 173 ? 73.471 18.850 32.604 1.00 14.34 198 ASN B C 1
ATOM 3687 O O . ASN B 1 173 ? 74.398 18.313 32.007 1.00 14.34 198 ASN B O 1
ATOM 3692 N N . GLU B 1 174 ? 72.381 18.192 32.998 1.00 14.38 199 GLU B N 1
ATOM 3693 C CA . GLU B 1 174 ? 72.104 16.838 32.601 1.00 14.67 199 GLU B CA 1
ATOM 3694 C C . GLU B 1 174 ? 71.830 16.706 31.105 1.00 15.58 199 GLU B C 1
ATOM 3695 O O . GLU B 1 174 ? 71.790 15.609 30.622 1.00 15.35 199 GLU B O 1
ATOM 3701 N N . PHE B 1 175 ? 71.671 17.824 30.401 1.00 15.87 200 PHE B N 1
ATOM 3702 C CA . PHE B 1 175 ? 71.480 17.785 28.956 1.00 15.89 200 PHE B CA 1
ATOM 3703 C C . PHE B 1 175 ? 72.713 18.203 28.179 1.00 17.83 200 PHE B C 1
ATOM 3704 O O . PHE B 1 175 ? 72.677 18.508 26.976 1.00 19.14 200 PHE B O 1
ATOM 3712 N N . LYS B 1 176 ? 73.837 18.188 28.865 1.00 16.93 201 LYS B N 1
ATOM 3713 C CA . LYS B 1 176 ? 75.133 18.112 28.229 1.00 18.26 201 LYS B CA 1
ATOM 3714 C C . LYS B 1 176 ? 75.384 16.657 27.839 1.00 17.22 201 LYS B C 1
ATOM 3715 O O . LYS B 1 176 ? 74.849 15.741 28.461 1.00 17.18 201 LYS B O 1
ATOM 3721 N N A ARG B 1 177 ? 76.209 16.470 26.816 0.50 18.32 202 ARG B N 1
ATOM 3722 N N B ARG B 1 177 ? 76.227 16.468 26.830 0.50 18.59 202 ARG B N 1
ATOM 3723 C CA A ARG B 1 177 ? 76.548 15.140 26.333 0.50 17.72 202 ARG B CA 1
ATOM 3724 C CA B ARG B 1 177 ? 76.519 15.144 26.287 0.50 18.26 202 ARG B CA 1
ATOM 3725 C C A ARG B 1 177 ? 77.932 14.761 26.795 0.50 17.79 202 ARG B C 1
ATOM 3726 C C B ARG B 1 177 ? 77.938 14.742 26.658 0.50 18.06 202 ARG B C 1
ATOM 3727 O O A ARG B 1 177 ? 78.791 15.620 27.008 0.50 16.96 202 ARG B O 1
ATOM 3728 O O B ARG B 1 177 ? 78.842 15.585 26.647 0.50 17.66 202 ARG B O 1
ATOM 3743 N N . VAL B 1 178 ? 78.127 13.465 27.019 1.00 17.48 203 VAL B N 1
ATOM 3744 C CA . VAL B 1 178 ? 79.465 12.928 27.313 1.00 17.69 203 VAL B CA 1
ATOM 3745 C C . VAL B 1 178 ? 79.705 11.691 26.457 1.00 18.99 203 VAL B C 1
ATOM 3746 O O . VAL B 1 178 ? 78.777 11.057 25.927 1.00 18.91 203 VAL B O 1
ATOM 3750 N N . LEU B 1 179 ? 80.992 11.395 26.294 1.00 18.71 204 LEU B N 1
ATOM 3751 C CA . LEU B 1 179 ? 81.464 10.298 25.506 1.00 19.91 204 LEU B CA 1
ATOM 3752 C C . LEU B 1 179 ? 81.745 9.101 26.417 1.00 20.13 204 LEU B C 1
ATOM 3753 O O . LEU B 1 179 ? 81.672 9.192 27.672 1.00 20.38 204 LEU B O 1
ATOM 3758 N N . LYS B 1 180 ? 82.059 7.974 25.798 1.00 21.46 205 LYS B N 1
ATOM 3759 C CA . LYS B 1 180 ? 82.536 6.839 26.567 1.00 21.71 205 LYS B CA 1
ATOM 3760 C C . LYS B 1 180 ? 83.933 7.130 27.095 1.00 23.10 205 LYS B C 1
ATOM 3761 O O . LYS B 1 180 ? 84.695 7.890 26.488 1.00 21.97 205 LYS B O 1
ATOM 3767 N N . ALA B 1 181 ? 84.280 6.487 28.204 1.00 23.17 206 ALA B N 1
ATOM 3768 C CA . ALA B 1 181 ? 85.624 6.568 28.731 1.00 23.92 206 ALA B CA 1
ATOM 3769 C C . ALA B 1 181 ? 86.551 6.031 27.656 1.00 25.33 206 ALA B C 1
ATOM 3770 O O . ALA B 1 181 ? 86.194 5.102 26.933 1.00 25.59 206 ALA B O 1
ATOM 3772 N N . GLY B 1 182 ? 87.700 6.640 27.478 1.00 25.00 207 GLY B N 1
ATOM 3773 C CA . GLY B 1 182 ? 88.618 6.108 26.480 1.00 27.92 207 GLY B CA 1
ATOM 3774 C C . GLY B 1 182 ? 88.505 6.740 25.109 1.00 28.93 207 GLY B C 1
ATOM 3775 O O . GLY B 1 182 ? 89.421 6.607 24.323 1.00 29.14 207 GLY B O 1
ATOM 3776 N N A GLU B 1 183 ? 87.422 7.450 24.824 0.50 28.90 208 GLU B N 1
ATOM 3777 N N B GLU B 1 183 ? 87.376 7.402 24.828 0.50 29.22 208 GLU B N 1
ATOM 3778 C CA A GLU B 1 183 ? 87.339 8.184 23.566 0.50 30.33 208 GLU B CA 1
ATOM 3779 C CA B GLU B 1 183 ? 87.212 8.264 23.646 0.50 30.76 208 GLU B CA 1
ATOM 3780 C C A GLU B 1 183 ? 87.633 9.666 23.769 0.50 32.15 208 GLU B C 1
ATOM 3781 C C B GLU B 1 183 ? 87.841 9.620 23.951 0.50 32.49 208 GLU B C 1
ATOM 3782 O O A GLU B 1 183 ? 86.971 10.333 24.568 0.50 31.48 208 GLU B O 1
ATOM 3783 O O B GLU B 1 183 ? 87.646 10.149 25.052 0.50 31.72 208 GLU B O 1
ATOM 3794 N N . LYS B 1 184 ? 88.600 10.177 23.009 1.00 35.65 209 LYS B N 1
ATOM 3795 C CA . LYS B 1 184 ? 89.068 11.571 23.138 1.00 38.76 209 LYS B CA 1
ATOM 3796 C C . LYS B 1 184 ? 88.056 12.484 22.493 1.00 41.23 209 LYS B C 1
ATOM 3797 O O . LYS B 1 184 ? 87.577 12.187 21.385 1.00 42.27 209 LYS B O 1
ATOM 3803 N N . PRO B 1 185 ? 87.711 13.593 2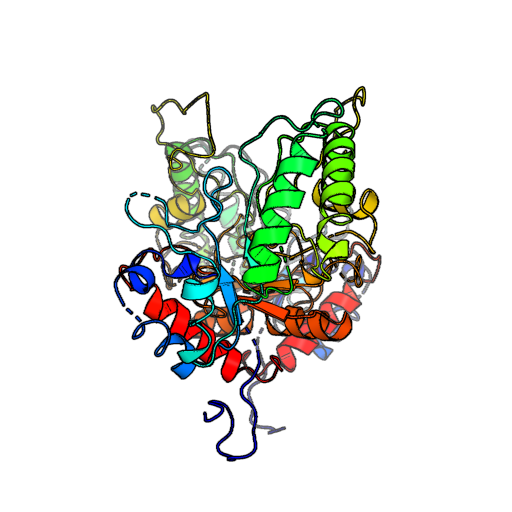3.163 1.00 43.71 210 PRO B N 1
ATOM 3804 C CA . PRO B 1 185 ? 86.727 14.500 22.554 1.00 45.87 210 PRO B CA 1
ATOM 3805 C C . PRO B 1 185 ? 87.257 15.229 21.322 1.00 48.65 210 PRO B C 1
ATOM 3806 O O . PRO B 1 185 ? 88.478 15.266 21.098 1.00 49.83 210 PRO B O 1
ATOM 3810 N N . GLU B 1 186 ? 86.347 15.791 20.529 1.00 50.68 211 GLU B N 1
ATOM 3811 C CA . GLU B 1 186 ? 86.741 16.735 19.470 1.00 53.24 211 GLU B CA 1
ATOM 3812 C C . GLU B 1 186 ? 87.257 18.005 20.162 1.00 54.03 211 GLU B C 1
ATOM 3813 O O . GLU B 1 186 ? 86.514 18.642 20.923 1.00 53.70 211 GLU B O 1
ATOM 3815 N N . GLN B 1 187 ? 88.525 18.346 19.917 1.00 56.08 212 GLN B N 1
ATOM 3816 C CA . GLN B 1 187 ? 89.118 19.600 20.432 1.00 56.95 212 GLN B CA 1
ATOM 3817 C C . GLN B 1 187 ? 88.426 20.842 19.836 1.00 57.17 212 GLN B C 1
ATOM 3818 O O . GLN B 1 187 ? 88.238 21.832 20.552 1.00 56.86 212 GLN B O 1
ATOM 3824 N N . ASN B 1 188 ? 88.031 20.751 18.555 1.00 57.56 213 ASN B N 1
ATOM 3825 C CA . ASN B 1 188 ? 87.542 21.893 17.762 1.00 58.07 213 ASN B CA 1
ATOM 3826 C C . ASN B 1 188 ? 86.049 21.858 17.389 1.00 58.37 213 ASN B C 1
ATOM 3827 O O . ASN B 1 188 ? 85.716 21.689 16.215 1.00 58.46 213 ASN B O 1
ATOM 3832 N N . PRO B 1 189 ? 85.151 22.042 18.383 1.00 58.64 214 PRO B N 1
ATOM 3833 C CA . PRO B 1 189 ? 83.697 22.051 18.090 1.00 59.19 214 PRO B CA 1
ATOM 3834 C C . PRO B 1 189 ? 83.247 23.199 17.162 1.00 60.86 214 PRO B C 1
ATOM 3835 O O . PRO B 1 189 ? 83.748 24.329 17.260 1.00 61.71 214 PRO B O 1
ATOM 3839 N N . ASN B 1 190 ? 82.316 22.883 16.267 1.00 61.77 215 ASN B N 1
ATOM 3840 C CA . ASN B 1 190 ? 81.779 23.850 15.310 1.00 63.28 215 ASN B CA 1
ATOM 3841 C C . ASN B 1 190 ? 80.275 23.671 15.131 1.00 62.85 215 ASN B C 1
ATOM 3842 O O . ASN B 1 190 ? 79.737 22.596 15.407 1.00 62.09 215 ASN B O 1
ATOM 3847 N N . PRO B 1 191 ? 79.596 24.723 14.654 1.00 63.62 216 PRO B N 1
ATOM 3848 C CA . PRO B 1 191 ? 78.141 24.683 14.557 1.00 63.19 216 PRO B CA 1
ATOM 3849 C C . PRO B 1 191 ? 77.620 23.731 13.462 1.00 63.74 216 PRO B C 1
ATOM 3850 O O . PRO B 1 191 ? 76.439 23.368 13.476 1.00 62.91 216 PRO B O 1
ATOM 3852 N N . TRP B 1 192 ? 78.488 23.330 12.532 1.00 64.95 217 TRP B N 1
ATOM 3853 C CA . TRP B 1 192 ? 78.071 22.507 11.387 1.00 66.14 217 TRP B CA 1
ATOM 3854 C C . TRP B 1 192 ? 77.876 21.033 11.745 1.00 65.11 217 TRP B C 1
ATOM 3855 O O . TRP B 1 192 ? 76.770 20.504 11.597 1.00 65.35 217 TRP B O 1
ATOM 3866 N N . ALA B 1 193 ? 78.945 20.386 12.219 1.00 64.20 218 ALA B N 1
ATOM 3867 C CA . ALA B 1 193 ? 78.942 18.935 12.500 1.00 62.93 218 ALA B CA 1
ATOM 3868 C C . ALA B 1 193 ? 77.983 18.537 13.643 1.00 60.44 218 ALA B C 1
ATOM 3869 O O . ALA B 1 193 ? 77.888 19.251 14.648 1.00 59.71 218 ALA B O 1
ATOM 3871 N N . PRO B 1 194 ? 77.274 17.390 13.489 1.00 58.93 219 PRO B N 1
ATOM 3872 C CA . PRO B 1 194 ? 76.344 16.967 14.548 1.00 56.57 219 PRO B CA 1
ATOM 3873 C C . PRO B 1 194 ? 77.080 16.625 15.866 1.00 53.93 219 PRO B C 1
ATOM 3874 O O . PRO B 1 194 ? 78.230 16.156 15.840 1.00 54.38 219 PRO B O 1
ATOM 3878 N N . PRO B 1 195 ? 76.426 16.875 17.008 1.00 50.30 220 PRO B N 1
ATOM 3879 C CA . PRO B 1 195 ? 77.052 16.713 18.335 1.00 47.69 220 PRO B CA 1
ATOM 3880 C C . PRO B 1 195 ? 77.268 15.246 18.743 1.00 44.77 220 PRO B C 1
ATOM 3881 O O . PRO B 1 195 ? 76.321 14.461 18.671 1.00 45.65 220 PRO B O 1
ATOM 3885 N N . LYS B 1 196 ? 78.490 14.882 19.158 1.00 41.40 221 LYS B N 1
ATOM 3886 C CA . LYS B 1 196 ? 78.800 13.505 19.571 1.00 37.85 221 LYS B CA 1
ATOM 3887 C C . LYS B 1 196 ? 78.493 13.308 21.067 1.00 33.71 221 LYS B C 1
ATOM 3888 O O . LYS B 1 196 ? 78.560 14.260 21.871 1.00 32.46 221 LYS B O 1
ATOM 3890 N N . GLY B 1 197 ? 78.170 12.075 21.431 1.00 29.75 222 GLY B N 1
ATOM 3891 C CA . GLY B 1 197 ? 77.986 11.704 22.830 1.00 25.99 222 GLY B CA 1
ATOM 3892 C C . GLY B 1 197 ? 76.508 11.594 23.200 1.00 22.49 222 GLY B C 1
ATOM 3893 O O . GLY B 1 197 ? 75.649 11.723 22.352 1.00 22.48 222 GLY B O 1
ATOM 3894 N N . THR B 1 198 ? 76.258 11.295 24.469 1.00 19.21 223 THR B N 1
ATOM 3895 C CA . THR B 1 198 ? 74.950 11.003 24.994 1.00 18.73 223 THR B CA 1
ATOM 3896 C C . THR B 1 198 ? 74.626 11.903 26.141 1.00 17.54 223 THR B C 1
ATOM 3897 O O . THR B 1 198 ? 75.453 12.152 27.010 1.00 17.34 223 THR B O 1
ATOM 3901 N N . TYR B 1 199 ? 73.407 12.388 26.172 1.00 16.58 224 TYR B N 1
ATOM 3902 C CA . TYR B 1 199 ? 72.945 13.167 27.278 1.00 14.02 224 TYR B CA 1
ATOM 3903 C C . TYR B 1 199 ? 73.159 12.483 28.634 1.00 14.27 224 TYR B C 1
ATOM 3904 O O . TYR B 1 199 ? 72.839 11.306 28.814 1.00 14.30 224 TYR B O 1
ATOM 3913 N N . ILE B 1 200 ? 73.627 13.232 29.610 1.00 13.95 225 ILE B N 1
ATOM 3914 C CA . ILE B 1 200 ? 73.754 12.693 30.979 1.00 13.54 225 ILE B CA 1
ATOM 3915 C C . ILE B 1 200 ? 72.442 12.135 31.499 1.00 12.92 225 ILE B C 1
ATOM 3916 O O . ILE B 1 200 ? 72.405 11.026 32.094 1.00 13.49 225 ILE B O 1
ATOM 3921 N N . GLU B 1 201 ? 71.356 12.888 31.342 1.00 12.40 226 GLU B N 1
ATOM 3922 C CA . GLU B 1 201 ? 70.040 12.426 31.800 1.00 13.43 226 GLU B CA 1
ATOM 3923 C C . GLU B 1 201 ? 69.677 11.057 31.211 1.00 14.06 226 GLU B C 1
ATOM 3924 O O . GLU B 1 201 ? 69.192 10.187 31.894 1.00 14.58 226 GLU B O 1
ATOM 3930 N N . GLU B 1 202 ? 69.950 10.885 29.932 1.00 13.86 227 GLU B N 1
ATOM 3931 C CA . GLU B 1 202 ? 69.682 9.659 29.231 1.00 15.67 227 GLU B CA 1
ATOM 3932 C C . GLU B 1 202 ? 70.520 8.515 29.805 1.00 15.25 227 GLU B C 1
ATOM 3933 O O . GLU B 1 202 ? 70.030 7.398 29.987 1.00 15.05 227 GLU B O 1
ATOM 3939 N N . LEU B 1 203 ? 71.790 8.782 30.065 1.00 16.25 228 LEU B N 1
ATOM 3940 C CA . LEU B 1 203 ? 72.647 7.788 30.742 1.00 16.15 228 LEU B CA 1
ATOM 3941 C C . LEU B 1 203 ? 72.130 7.371 32.105 1.00 15.86 228 LEU B C 1
ATOM 3942 O O . LEU B 1 203 ? 72.135 6.183 32.427 1.00 16.58 228 LEU B O 1
ATOM 3947 N N . PHE B 1 204 ? 71.663 8.333 32.903 1.00 14.49 229 PHE B N 1
ATOM 3948 C CA . PHE B 1 204 ? 71.082 8.014 34.231 1.00 14.15 229 PHE B CA 1
ATOM 3949 C C . PHE B 1 204 ? 69.828 7.135 34.043 1.00 15.36 229 PHE B C 1
ATOM 3950 O O . PHE B 1 204 ? 69.644 6.120 34.699 1.00 14.99 229 PHE B O 1
ATOM 3958 N N . LEU B 1 205 ? 68.983 7.522 33.098 1.00 14.78 230 LEU B N 1
ATOM 3959 C CA . LEU B 1 205 ? 67.753 6.735 32.845 1.00 15.24 230 LEU B CA 1
ATOM 3960 C C . LEU B 1 205 ? 68.111 5.313 32.408 1.00 16.88 230 LEU B C 1
ATOM 3961 O O . LEU B 1 205 ? 67.566 4.321 32.908 1.00 17.47 230 LEU B O 1
ATOM 3966 N N . LYS B 1 206 ? 69.020 5.201 31.437 1.00 15.57 231 LYS B N 1
ATOM 3967 C CA . LYS B 1 206 ? 69.345 3.902 30.849 1.00 16.49 231 LYS B CA 1
ATOM 3968 C C . LYS B 1 206 ? 70.180 2.983 31.742 1.00 18.46 231 LYS B C 1
ATOM 3969 O O . LYS B 1 206 ? 70.249 1.767 31.492 1.00 19.73 231 LYS B O 1
ATOM 3975 N N . ASN B 1 207 ? 70.777 3.534 32.798 1.00 17.11 232 ASN B N 1
ATOM 3976 C CA . ASN B 1 207 ? 71.574 2.716 33.695 1.00 17.66 232 ASN B CA 1
ATOM 3977 C C . ASN B 1 207 ? 71.052 2.565 35.095 1.00 18.18 232 ASN B C 1
ATOM 3978 O O . ASN B 1 207 ? 71.726 2.002 35.941 1.00 18.02 232 ASN B O 1
ATOM 3983 N N . THR B 1 208 ? 69.861 3.084 35.366 1.00 18.00 233 THR B N 1
ATOM 3984 C CA . THR B 1 208 ? 69.217 2.886 36.661 1.00 18.35 233 THR B CA 1
ATOM 3985 C C . THR B 1 208 ? 68.060 1.931 36.484 1.00 20.44 233 THR B C 1
ATOM 3986 O O . THR B 1 208 ? 67.469 1.812 35.386 1.00 20.24 233 THR B O 1
ATOM 3990 N N A ASP B 1 209 ? 67.734 1.220 37.558 0.50 20.79 234 ASP B N 1
ATOM 3991 N N B ASP B 1 209 ? 67.695 1.294 37.584 0.50 20.46 234 ASP B N 1
ATOM 3992 C CA A ASP B 1 209 ? 66.666 0.225 37.508 0.50 22.30 234 ASP B CA 1
ATOM 3993 C CA B ASP B 1 209 ? 66.667 0.272 37.571 0.50 21.86 234 ASP B CA 1
ATOM 3994 C C A ASP B 1 209 ? 65.347 0.946 37.819 0.50 21.33 234 ASP B C 1
ATOM 3995 C C B ASP B 1 209 ? 65.321 0.951 37.854 0.50 21.06 234 ASP B C 1
ATOM 3996 O O A ASP B 1 209 ? 65.237 1.575 38.847 0.50 20.78 234 ASP B O 1
ATOM 3997 O O B ASP B 1 209 ? 65.170 1.562 38.887 0.50 20.63 234 ASP B O 1
ATOM 4006 N N . PRO B 1 210 ? 64.343 0.823 36.942 1.00 21.89 235 PRO B N 1
ATOM 4007 C CA . PRO B 1 210 ? 63.045 1.464 37.161 1.00 21.62 235 PRO B CA 1
ATOM 4008 C C . PRO B 1 210 ? 62.356 1.101 38.499 1.00 22.44 235 PRO B C 1
ATOM 4009 O O . PRO B 1 210 ? 61.645 1.906 39.064 1.00 21.64 235 PRO B O 1
ATOM 4013 N N . ASP B 1 211 ? 62.548 -0.114 39.000 1.00 23.08 236 ASP B N 1
ATOM 4014 C CA . ASP B 1 211 ? 61.979 -0.458 40.301 1.00 25.25 236 ASP B CA 1
ATOM 4015 C C . ASP B 1 211 ? 62.733 0.127 41.506 1.00 23.35 236 ASP B C 1
ATOM 4016 O O . ASP B 1 211 ? 62.261 0.000 42.642 1.00 25.40 236 ASP B O 1
ATOM 4021 N N . LYS B 1 212 ? 63.860 0.786 41.292 1.00 21.21 237 LYS B N 1
ATOM 4022 C CA . LYS B 1 212 ? 64.615 1.415 42.363 1.00 20.40 237 LYS B CA 1
ATOM 4023 C C . LYS B 1 212 ? 64.721 2.938 42.257 1.00 18.17 237 LYS B C 1
ATOM 4024 O O . LYS B 1 212 ? 64.845 3.636 43.256 1.00 18.79 237 LYS B O 1
ATOM 4030 N N . VAL B 1 213 ? 64.746 3.451 41.037 1.00 17.48 238 VAL B N 1
ATOM 4031 C CA . VAL B 1 213 ? 65.011 4.881 40.802 1.00 16.35 238 VAL B CA 1
ATOM 4032 C C . VAL B 1 213 ? 63.965 5.484 39.886 1.00 16.21 238 VAL B C 1
ATOM 4033 O O . VAL B 1 213 ? 63.671 4.915 38.828 1.00 17.10 238 VAL B O 1
ATOM 4045 N N . PHE B 1 215 ? 62.519 9.603 38.388 1.00 13.36 240 PHE B N 1
ATOM 4046 C CA . PHE B 1 215 ? 63.055 10.929 38.045 1.00 13.81 240 PHE B CA 1
ATOM 4047 C C . PHE B 1 215 ? 61.999 11.990 38.297 1.00 14.04 240 PHE B C 1
ATOM 4048 O O . PHE B 1 215 ? 60.833 11.767 37.992 1.00 14.13 240 PHE B O 1
ATOM 4056 N N . GLU B 1 216 ? 62.452 13.127 38.843 1.00 14.03 241 GLU B N 1
ATOM 4057 C CA . GLU B 1 216 ? 61.622 14.306 39.078 1.00 13.71 241 GLU B CA 1
ATOM 4058 C C . GLU B 1 216 ? 62.047 15.295 38.011 1.00 13.78 241 GLU B C 1
ATOM 4059 O O . GLU B 1 216 ? 63.113 15.922 38.092 1.00 13.24 241 GLU B O 1
ATOM 4065 N N . LEU B 1 217 ? 61.294 15.314 36.921 1.00 13.91 242 LEU B N 1
ATOM 4066 C CA . LEU B 1 217 ? 61.666 16.113 35.747 1.00 12.73 242 LEU B CA 1
ATOM 4067 C C . LEU B 1 217 ? 61.411 17.561 35.986 1.00 12.63 242 LEU B C 1
ATOM 4068 O O . LEU B 1 217 ? 60.255 17.976 36.244 1.00 12.49 242 LEU B O 1
ATOM 4073 N N . ASP B 1 218 ? 62.461 18.354 35.900 1.00 12.61 243 ASP B N 1
ATOM 4074 C CA . ASP B 1 218 ? 62.304 19.800 35.939 1.00 12.27 243 ASP B CA 1
ATOM 4075 C C . ASP B 1 218 ? 62.003 20.302 34.519 1.00 13.06 243 ASP B C 1
ATOM 4076 O O . ASP B 1 218 ? 62.857 20.334 33.624 1.00 12.22 243 ASP B O 1
ATOM 4081 N N . VAL B 1 219 ? 60.745 20.671 34.308 1.00 12.89 244 VAL B N 1
ATOM 4082 C CA . VAL B 1 219 ? 60.305 21.048 32.995 1.00 13.53 244 VAL B CA 1
ATOM 4083 C C . VAL B 1 219 ? 60.982 22.349 32.569 1.00 13.06 244 VAL B C 1
ATOM 4084 O O . VAL B 1 219 ? 61.268 22.504 31.345 1.00 14.57 244 VAL B O 1
ATOM 4088 N N . TYR B 1 220 ? 61.266 23.267 33.492 1.00 12.62 245 TYR B N 1
ATOM 4089 C CA . TYR B 1 220 ? 61.847 24.540 33.133 1.00 13.89 245 TYR B CA 1
ATOM 4090 C C . TYR B 1 220 ? 63.321 24.390 32.796 1.00 14.41 245 TYR B C 1
ATOM 4091 O O . TYR B 1 220 ? 63.797 24.865 31.771 1.00 15.48 245 TYR B O 1
ATOM 4100 N N . TRP B 1 221 ? 64.068 23.745 33.682 1.00 15.15 246 TRP B N 1
ATOM 4101 C CA . TRP B 1 221 ? 65.506 23.594 33.410 1.00 14.81 246 TRP B CA 1
ATOM 4102 C C . TRP B 1 221 ? 65.763 22.693 32.191 1.00 14.61 246 TRP B C 1
ATOM 4103 O O . TRP B 1 221 ? 66.785 22.823 31.529 1.00 15.33 246 TRP B O 1
ATOM 4114 N N . ALA B 1 222 ? 64.826 21.803 31.880 1.00 13.90 247 ALA B N 1
ATOM 4115 C CA . ALA B 1 222 ? 64.864 21.098 30.584 1.00 13.56 247 ALA B CA 1
ATOM 4116 C C . ALA B 1 222 ? 64.805 22.086 29.413 1.00 14.25 247 ALA B C 1
ATOM 4117 O O . ALA B 1 222 ? 65.661 22.025 28.527 1.00 13.96 247 ALA B O 1
ATOM 4119 N N . VAL B 1 223 ? 63.788 22.967 29.404 1.00 13.09 248 VAL B N 1
ATOM 4120 C CA . VAL B 1 223 ? 63.676 24.012 28.366 1.00 13.16 248 VAL B CA 1
ATOM 4121 C C . VAL B 1 223 ? 64.924 24.896 28.321 1.00 13.83 248 VAL B C 1
ATOM 4122 O O . VAL B 1 223 ? 65.464 25.156 27.248 1.00 14.32 248 VAL B O 1
ATOM 4134 N N . GLY B 1 225 ? 67.801 23.949 28.935 1.00 13.63 250 GLY B N 1
ATOM 4135 C CA . GLY B 1 225 ? 68.819 23.106 28.344 1.00 15.08 250 GLY B CA 1
ATOM 4136 C C . GLY B 1 225 ? 68.465 22.708 26.915 1.00 15.57 250 GLY B C 1
ATOM 4137 O O . GLY B 1 225 ? 69.033 21.742 26.379 1.00 15.11 250 GLY B O 1
ATOM 4138 N N . GLN B 1 226 ? 67.526 23.478 26.319 1.00 14.36 251 GLN B N 1
ATOM 4139 C CA A GLN B 1 226 ? 67.093 23.342 24.908 0.60 15.01 251 GLN B CA 1
ATOM 4140 C CA B GLN B 1 226 ? 67.112 23.325 24.900 0.40 15.07 251 GLN B CA 1
ATOM 4141 C C . GLN B 1 226 ? 66.375 22.012 24.612 1.00 14.73 251 GLN B C 1
ATOM 4142 O O . GLN B 1 226 ? 66.376 21.548 23.470 1.00 16.43 251 GLN B O 1
ATOM 4153 N N . GLN B 1 227 ? 65.717 21.472 25.621 1.00 14.16 252 GLN B N 1
ATOM 4154 C CA . GLN B 1 227 ? 64.962 20.210 25.542 1.00 15.17 252 GLN B CA 1
ATOM 4155 C C . GLN B 1 227 ? 63.479 20.466 25.634 1.00 16.02 252 GLN B C 1
ATOM 4156 O O . GLN B 1 227 ? 63.017 21.384 26.348 1.00 17.09 252 GLN B O 1
ATOM 4162 N N . ASP B 1 228 ? 62.723 19.607 24.956 1.00 15.86 253 ASP B N 1
ATOM 4163 C CA . ASP B 1 228 ? 61.258 19.624 25.077 1.00 16.64 253 ASP B CA 1
ATOM 4164 C C . ASP B 1 228 ? 60.898 18.636 26.191 1.00 16.69 253 ASP B C 1
ATOM 4165 O O . ASP B 1 228 ? 61.074 17.431 26.014 1.00 18.25 253 ASP B O 1
ATOM 4170 N N . PRO B 1 229 ? 60.427 19.132 27.348 1.00 16.49 254 PRO B N 1
ATOM 4171 C CA . PRO B 1 229 ? 60.095 18.191 28.425 1.00 15.12 254 PRO B CA 1
ATOM 4172 C C . PRO B 1 229 ? 59.002 17.196 28.068 1.00 16.56 254 PRO B C 1
ATOM 4173 O O . PRO B 1 229 ? 59.036 16.082 28.572 1.00 15.65 254 PRO B O 1
ATOM 4177 N N . VAL B 1 230 ? 58.076 17.557 27.182 1.00 16.50 255 VAL B N 1
ATOM 4178 C CA . VAL B 1 230 ? 57.077 16.587 26.749 1.00 17.64 255 VAL B CA 1
ATOM 4179 C C . VAL B 1 230 ? 57.712 15.389 26.009 1.00 18.09 255 VAL B C 1
ATOM 4180 O O . VAL B 1 230 ? 57.268 14.249 26.167 1.00 19.25 255 VAL B O 1
ATOM 4184 N N . GLU B 1 231 ? 58.739 15.646 25.211 1.00 18.62 256 GLU B N 1
ATOM 4185 C CA . GLU B 1 231 ? 59.448 14.617 24.489 1.00 18.97 256 GLU B CA 1
ATOM 4186 C C . GLU B 1 231 ? 60.137 13.636 25.456 1.00 18.18 256 GLU B C 1
ATOM 4187 O O . GLU B 1 231 ? 60.040 12.426 25.273 1.00 18.16 256 GLU B O 1
ATOM 4193 N N . TRP B 1 232 ? 60.767 14.163 26.501 1.00 16.59 257 TRP B N 1
ATOM 4194 C CA . TRP B 1 232 ? 61.395 13.317 27.530 1.00 16.71 257 TRP B CA 1
ATOM 4195 C C . TRP B 1 232 ? 60.333 12.481 28.270 1.00 16.35 257 TRP B C 1
ATOM 4196 O O . TRP B 1 232 ? 60.491 11.283 28.474 1.00 15.39 257 TRP B O 1
ATOM 4220 N N . GLU B 1 234 ? 57.412 11.508 27.085 1.00 18.62 259 GLU B N 1
ATOM 4221 C CA . GLU B 1 234 ? 56.848 10.545 26.149 1.00 21.34 259 GLU B CA 1
ATOM 4222 C C . GLU B 1 234 ? 57.790 9.376 25.940 1.00 20.98 259 GLU B C 1
ATOM 4223 O O . GLU B 1 234 ? 57.328 8.245 25.794 1.00 20.21 259 GLU B O 1
ATOM 4229 N N . ASN B 1 235 ? 59.094 9.645 25.986 1.00 19.06 260 ASN B N 1
ATOM 4230 C CA . ASN B 1 235 ? 60.104 8.629 25.744 1.00 20.44 260 ASN B CA 1
ATOM 4231 C C . ASN B 1 235 ? 60.375 7.754 26.962 1.00 19.11 260 ASN B C 1
ATOM 4232 O O . ASN B 1 235 ? 60.751 6.596 26.818 1.00 21.05 260 ASN B O 1
ATOM 4237 N N . TYR B 1 236 ? 60.208 8.300 28.165 1.00 17.83 261 TYR B N 1
ATOM 4238 C CA . TYR B 1 236 ? 60.467 7.554 29.419 1.00 16.93 261 TYR B CA 1
ATOM 4239 C C . TYR B 1 236 ? 59.253 7.690 30.330 1.00 17.00 261 TYR B C 1
ATOM 4240 O O . TYR B 1 236 ? 59.343 8.193 31.490 1.00 17.01 261 TYR B O 1
ATOM 4249 N N . PRO B 1 237 ? 58.110 7.171 29.865 1.00 16.77 262 PRO B N 1
ATOM 4250 C CA . PRO B 1 237 ? 56.874 7.540 30.581 1.00 18.60 262 PRO B CA 1
ATOM 4251 C C . PRO B 1 237 ? 56.746 6.870 31.955 1.00 19.80 262 PRO B C 1
ATOM 4252 O O . PRO B 1 237 ? 55.993 7.329 32.796 1.00 20.30 262 PRO B O 1
ATOM 4256 N N . ASN B 1 238 ? 57.471 5.777 32.174 1.00 19.93 263 ASN B N 1
ATOM 4257 C CA . ASN B 1 238 ? 57.357 5.103 33.451 1.00 21.30 263 ASN B CA 1
ATOM 4258 C C . ASN B 1 238 ? 58.445 5.542 34.382 1.00 20.71 263 ASN B C 1
ATOM 4259 O O . ASN B 1 238 ? 58.474 5.108 35.538 1.00 22.86 263 ASN B O 1
ATOM 4264 N N . ARG B 1 239 ? 59.353 6.408 33.927 1.00 18.58 264 ARG B N 1
ATOM 4265 C CA . ARG B 1 239 ? 60.472 6.828 34.777 1.00 18.64 264 ARG B CA 1
ATOM 4266 C C . ARG B 1 239 ? 60.293 8.179 35.423 1.00 17.57 264 ARG B C 1
ATOM 4267 O O . ARG B 1 239 ? 60.756 8.428 36.544 1.00 17.55 264 ARG B O 1
ATOM 4275 N N . PHE B 1 240 ? 59.649 9.078 34.696 1.00 17.73 265 PHE B N 1
ATOM 4276 C CA . PHE B 1 240 ? 59.340 10.400 35.196 1.00 16.66 265 PHE B CA 1
ATOM 4277 C C . PHE B 1 240 ? 58.072 10.350 36.008 1.00 17.19 265 PHE B C 1
ATOM 4278 O O . PHE B 1 240 ? 56.972 10.503 35.461 1.00 19.97 265 PHE B O 1
ATOM 4286 N N A LYS B 1 241 ? 58.205 10.115 37.310 0.50 16.35 266 LYS B N 1
ATOM 4287 N N B LYS B 1 241 ? 58.210 10.113 37.310 0.50 16.40 266 LYS B N 1
ATOM 4288 C CA A LYS B 1 241 ? 57.050 9.944 38.188 0.50 15.98 266 LYS B CA 1
ATOM 4289 C CA B LYS B 1 241 ? 57.066 9.942 38.202 0.50 16.08 266 LYS B CA 1
ATOM 4290 C C A LYS B 1 241 ? 56.659 11.207 38.956 0.50 16.02 266 LYS B C 1
ATOM 4291 C C B LYS B 1 241 ? 56.652 11.216 38.929 0.50 16.07 266 LYS B C 1
ATOM 4292 O O A LYS B 1 241 ? 55.545 11.281 39.493 0.50 16.07 266 LYS B O 1
ATOM 4293 O O B LYS B 1 241 ? 55.519 11.307 39.417 0.50 16.11 266 LYS B O 1
ATOM 4304 N N . LEU B 1 242 ? 57.574 12.175 39.018 1.00 15.06 267 LEU B N 1
ATOM 4305 C CA . LEU B 1 242 ? 57.302 13.510 39.548 1.00 14.54 267 LEU B CA 1
ATOM 4306 C C . LEU B 1 242 ? 57.714 14.587 38.562 1.00 13.85 267 LEU B C 1
ATOM 4307 O O . LEU B 1 242 ? 58.599 14.378 37.750 1.00 14.89 267 LEU B O 1
ATOM 4312 N N . LEU B 1 243 ? 57.041 15.730 38.632 1.00 14.20 268 LEU B N 1
ATOM 4313 C CA . LEU B 1 243 ? 57.513 16.933 37.974 1.00 15.54 268 LEU B CA 1
ATOM 4314 C C . LEU B 1 243 ? 57.869 18.026 38.980 1.00 14.65 268 LEU B C 1
ATOM 4315 O O . LEU B 1 243 ? 57.273 18.118 40.059 1.00 15.04 268 LEU B O 1
ATOM 4320 N N . HIS B 1 244 ? 58.850 18.846 38.615 1.00 14.72 269 HIS B N 1
ATOM 4321 C CA . HIS B 1 244 ? 58.919 20.206 39.108 1.00 12.88 269 HIS B CA 1
ATOM 4322 C C . HIS B 1 244 ? 58.279 21.108 38.071 1.00 13.69 269 HIS B C 1
ATOM 4323 O O . HIS B 1 244 ? 58.694 21.106 36.935 1.00 12.91 269 HIS B O 1
ATOM 4330 N N . ILE B 1 245 ? 57.294 21.893 38.508 1.00 14.41 270 ILE B N 1
ATOM 4331 C CA . ILE B 1 245 ? 56.613 22.896 37.718 1.00 14.15 270 ILE B CA 1
ATOM 4332 C C . ILE B 1 245 ? 57.248 24.232 38.080 1.00 15.07 270 ILE B C 1
ATOM 4333 O O . ILE B 1 245 ? 57.136 24.763 39.197 1.00 15.19 270 ILE B O 1
ATOM 4338 N N . LYS B 1 246 ? 57.971 24.757 37.114 1.00 14.75 271 LYS B N 1
ATOM 4339 C CA . LYS B 1 246 ? 58.746 25.957 37.272 1.00 14.22 271 LYS B CA 1
ATOM 4340 C C . LYS B 1 246 ? 58.625 26.743 35.942 1.00 13.38 271 LYS B C 1
ATOM 4341 O O . LYS B 1 246 ? 58.397 26.152 34.859 1.00 14.42 271 LYS B O 1
ATOM 4347 N N . ASP B 1 247 ? 58.759 28.071 36.048 1.00 13.29 272 ASP B N 1
ATOM 4348 C CA . ASP B 1 247 ? 58.715 28.976 34.923 1.00 12.75 272 ASP B CA 1
ATOM 4349 C C . ASP B 1 247 ? 59.759 30.049 35.260 1.00 15.11 272 ASP B C 1
ATOM 4350 O O . ASP B 1 247 ? 60.552 29.883 36.178 1.00 15.14 272 ASP B O 1
ATOM 4355 N N . ARG B 1 248 ? 59.785 31.151 34.530 1.00 16.10 273 ARG B N 1
ATOM 4356 C CA A ARG B 1 248 ? 60.778 32.164 34.837 0.70 16.78 273 ARG B CA 1
ATOM 4357 C CA B ARG B 1 248 ? 60.731 32.224 34.825 0.30 16.50 273 ARG B CA 1
ATOM 4358 C C . ARG B 1 248 ? 60.492 32.672 36.267 1.00 17.39 273 ARG B C 1
ATOM 4359 O O . ARG B 1 248 ? 61.410 32.816 37.069 1.00 17.01 273 ARG B O 1
ATOM 4374 N N . TRP B 1 249 ? 59.227 32.944 36.579 1.00 16.99 274 TRP B N 1
ATOM 4375 C CA . TRP B 1 249 ? 58.806 33.247 37.969 1.00 16.63 274 TRP B CA 1
ATOM 4376 C C . TRP B 1 249 ? 57.401 32.702 38.233 1.00 15.87 274 TRP B C 1
ATOM 4377 O O . TRP B 1 249 ? 57.279 31.514 38.489 1.00 16.21 274 TRP B O 1
ATOM 4388 N N . ILE B 1 250 ? 56.348 33.503 38.131 1.00 15.79 275 ILE B N 1
ATOM 4389 C CA . ILE B 1 250 ? 55.031 32.963 38.334 1.00 15.94 275 ILE B CA 1
ATOM 4390 C C . ILE B 1 250 ? 54.728 31.918 37.237 1.00 15.35 275 ILE B C 1
ATOM 4391 O O . ILE B 1 250 ? 54.954 32.150 36.041 1.00 15.80 275 ILE B O 1
ATOM 4396 N N . ILE B 1 251 ? 54.206 30.776 37.659 1.00 14.66 276 ILE B N 1
ATOM 4397 C CA . ILE B 1 251 ? 53.859 29.731 36.736 1.00 13.72 276 ILE B CA 1
ATOM 4398 C C . ILE B 1 251 ? 52.831 30.241 35.719 1.00 15.35 276 ILE B C 1
ATOM 4399 O O . ILE B 1 251 ? 51.743 30.749 36.062 1.00 15.79 276 ILE B O 1
ATOM 4404 N N . GLY B 1 252 ? 53.174 30.082 34.463 1.00 15.60 277 GLY B N 1
ATOM 4405 C CA . GLY B 1 252 ? 52.293 30.485 33.368 1.00 17.21 277 GLY B CA 1
ATOM 4406 C C . GLY B 1 252 ? 52.373 31.903 32.914 1.00 17.87 277 GLY B C 1
ATOM 4407 O O . GLY B 1 252 ? 51.623 32.289 32.007 1.00 21.91 277 GLY B O 1
ATOM 4408 N N A ASP B 1 253 ? 53.277 32.691 33.491 0.50 17.41 278 ASP B N 1
ATOM 4409 N N B ASP B 1 253 ? 53.267 32.680 33.527 0.50 17.91 278 ASP B N 1
ATOM 4410 C CA A ASP B 1 253 ? 53.326 34.133 33.259 0.50 18.34 278 ASP B CA 1
ATOM 4411 C CA B ASP B 1 253 ? 53.365 34.110 33.292 0.50 19.18 278 ASP B CA 1
ATOM 4412 C C A ASP B 1 253 ? 54.252 34.523 32.078 0.50 18.31 278 ASP B C 1
ATOM 4413 C C B ASP B 1 253 ? 54.577 34.524 32.468 0.50 19.04 278 ASP B C 1
ATOM 4414 O O A ASP B 1 253 ? 54.133 35.618 31.528 0.50 18.87 278 ASP B O 1
ATOM 4415 O O B ASP B 1 253 ? 55.074 35.633 32.696 0.50 20.07 278 ASP B O 1
ATOM 4424 N N . SER B 1 254 ? 55.143 33.631 31.659 1.00 18.22 279 SER B N 1
ATOM 4425 C CA . SER B 1 254 ? 56.160 33.994 30.675 1.00 18.87 279 SER B CA 1
ATOM 4426 C C . SER B 1 254 ? 55.763 33.533 29.268 1.00 18.78 279 SER B C 1
ATOM 4427 O O . SER B 1 254 ? 54.721 32.912 29.082 1.00 18.60 279 SER B O 1
ATOM 4430 N N . GLY B 1 255 ? 56.610 33.824 28.283 1.00 18.49 280 GLY B N 1
ATOM 4431 C CA . GLY B 1 255 ? 56.386 33.300 26.937 1.00 18.06 280 GLY B CA 1
ATOM 4432 C C . GLY B 1 255 ? 56.981 31.920 26.747 1.00 17.24 280 GLY B C 1
ATOM 4433 O O . GLY B 1 255 ? 56.935 31.374 25.636 1.00 17.62 280 GLY B O 1
ATOM 4458 N N . ASN B 1 258 ? 54.785 25.497 27.814 1.00 16.08 283 ASN B N 1
ATOM 4459 C CA . ASN B 1 258 ? 53.438 25.105 27.424 1.00 16.51 283 ASN B CA 1
ATOM 4460 C C . ASN B 1 258 ? 52.871 24.195 28.501 1.00 16.29 283 ASN B C 1
ATOM 4461 O O . ASN B 1 258 ? 52.987 22.971 28.443 1.00 15.98 283 ASN B O 1
ATOM 4466 N N . PHE B 1 259 ? 52.299 24.808 29.524 1.00 17.32 284 PHE B N 1
ATOM 4467 C CA . PHE B 1 259 ? 51.769 24.019 30.644 1.00 16.64 284 PHE B CA 1
ATOM 4468 C C . PHE B 1 259 ? 50.552 23.186 30.246 1.00 16.67 284 PHE B C 1
ATOM 4469 O O . PHE B 1 259 ? 50.446 22.060 30.731 1.00 17.36 284 PHE B O 1
ATOM 4477 N N . PRO B 1 260 ? 49.691 23.686 29.349 1.00 17.58 285 PRO B N 1
ATOM 4478 C CA . PRO B 1 260 ? 48.622 22.788 28.889 1.00 16.83 285 PRO B CA 1
ATOM 4479 C C . PRO B 1 260 ? 49.145 21.450 28.372 1.00 17.25 285 PRO B C 1
ATOM 4480 O O . PRO B 1 260 ? 48.621 20.376 28.721 1.00 15.76 285 PRO B O 1
ATOM 4484 N N . ASN B 1 261 ? 50.191 21.470 27.558 1.00 15.99 286 ASN B N 1
ATOM 4485 C CA . ASN B 1 261 ? 50.774 20.228 27.061 1.00 15.88 286 ASN B CA 1
ATOM 4486 C C . ASN B 1 261 ? 51.573 19.440 28.057 1.00 16.41 286 ASN B C 1
ATOM 4487 O O . ASN B 1 261 ? 51.561 18.201 28.043 1.00 15.70 286 ASN B O 1
ATOM 4492 N N . ILE B 1 262 ? 52.265 20.126 28.945 1.00 14.71 287 ILE B N 1
ATOM 4493 C CA . ILE B 1 262 ? 52.981 19.427 30.003 1.00 15.46 287 ILE B CA 1
ATOM 4494 C C . ILE B 1 262 ? 52.014 18.639 30.888 1.00 15.78 287 ILE B C 1
ATOM 4495 O O . ILE B 1 262 ? 52.219 17.455 31.147 1.00 15.37 287 ILE B O 1
ATOM 4500 N N . PHE B 1 263 ? 50.918 19.267 31.272 1.00 14.98 288 PHE B N 1
ATOM 4501 C CA . PHE B 1 263 ? 49.977 18.571 32.139 1.00 15.71 288 PHE B CA 1
ATOM 4502 C C . PHE B 1 263 ? 49.227 17.493 31.414 1.00 16.05 288 PHE B C 1
ATOM 4503 O O . PHE B 1 263 ? 48.988 16.411 31.977 1.00 17.45 288 PHE B O 1
ATOM 4511 N N . LYS B 1 264 ? 48.890 17.734 30.153 1.00 15.88 289 LYS B N 1
ATOM 4512 C CA . LYS B 1 264 ? 48.224 16.696 29.371 1.00 18.25 289 LYS B CA 1
ATOM 4513 C C . LYS B 1 264 ? 49.072 15.448 29.312 1.00 17.23 289 LYS B C 1
ATOM 4514 O O . LYS B 1 264 ? 48.582 14.313 29.530 1.00 17.63 289 LYS B O 1
AT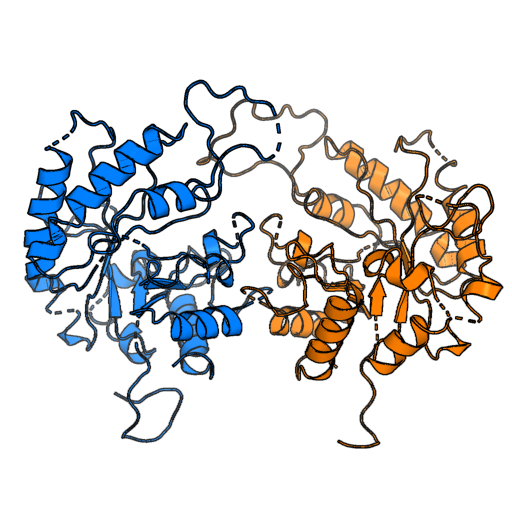OM 4519 N N . LYS B 1 265 ? 50.356 15.639 29.043 1.00 16.33 290 LYS B N 1
ATOM 4520 C CA . LYS B 1 265 ? 51.256 14.493 28.993 1.00 16.46 290 LYS B CA 1
ATOM 4521 C C . LYS B 1 265 ? 51.479 13.828 30.335 1.00 16.42 290 LYS B C 1
ATOM 4522 O O . LYS B 1 265 ? 51.537 12.584 30.417 1.00 16.93 290 LYS B O 1
ATOM 4528 N N . ALA B 1 266 ? 51.573 14.646 31.375 1.00 16.40 291 ALA B N 1
ATOM 4529 C CA . ALA B 1 266 ? 51.713 14.162 32.756 1.00 16.31 291 ALA B CA 1
ATOM 4530 C C . ALA B 1 266 ? 50.623 13.202 33.087 1.00 16.36 291 ALA B C 1
ATOM 4531 O O . ALA B 1 266 ? 50.893 12.190 33.677 1.00 17.97 291 ALA B O 1
ATOM 4533 N N . TYR B 1 267 ? 49.369 13.542 32.780 1.00 17.06 292 TYR B N 1
ATOM 4534 C CA . TYR B 1 267 ? 48.272 12.650 33.102 1.00 18.42 292 TYR B CA 1
ATOM 4535 C C . TYR B 1 267 ? 48.310 11.405 32.230 1.00 19.60 292 TYR B C 1
ATOM 4536 O O . TYR B 1 267 ? 48.001 10.309 32.712 1.00 20.95 292 TYR B O 1
ATOM 4545 N N . GLU B 1 268 ? 48.668 11.542 30.958 1.00 20.56 293 GLU B N 1
ATOM 4546 C CA . GLU B 1 268 ? 48.759 10.390 30.074 1.00 21.74 293 GLU B CA 1
ATOM 4547 C C . GLU B 1 268 ? 49.805 9.394 30.590 1.00 21.06 293 GLU B C 1
ATOM 4548 O O . GLU B 1 268 ? 49.570 8.196 30.586 1.00 22.63 293 GLU B O 1
ATOM 4554 N N . ILE B 1 269 ? 50.953 9.874 31.031 1.00 20.33 294 ILE B N 1
ATOM 4555 C CA . ILE B 1 269 ? 51.989 8.980 31.522 1.00 20.35 294 ILE B CA 1
ATOM 4556 C C . ILE B 1 269 ? 51.771 8.537 32.967 1.00 20.45 294 ILE B C 1
ATOM 4557 O O . ILE B 1 269 ? 52.434 7.626 33.409 1.00 23.69 294 ILE B O 1
ATOM 4562 N N . GLY B 1 270 ? 50.876 9.191 33.694 1.00 20.28 295 GLY B N 1
ATOM 4563 C CA . GLY B 1 270 ? 50.556 8.744 35.068 1.00 20.44 295 GLY B CA 1
ATOM 4564 C C . GLY B 1 270 ? 51.511 9.256 36.127 1.00 19.52 295 GLY B C 1
ATOM 4565 O O . GLY B 1 270 ? 51.860 8.537 37.074 1.00 19.94 295 GLY B O 1
ATOM 4566 N N . ILE B 1 271 ? 51.897 10.524 36.042 1.00 18.54 296 ILE B N 1
ATOM 4567 C CA . ILE B 1 271 ? 52.774 11.105 37.067 1.00 18.72 296 ILE B CA 1
ATOM 4568 C C . ILE B 1 271 ? 52.06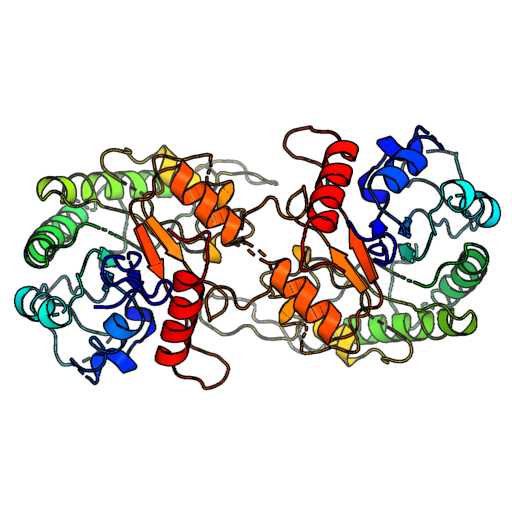7 11.005 38.413 1.00 18.22 296 ILE B C 1
ATOM 4569 O O . ILE B 1 271 ? 50.837 11.035 38.498 1.00 19.90 296 ILE B O 1
ATOM 4574 N N . LEU B 1 272 ? 52.840 10.815 39.454 1.00 17.50 297 LEU B N 1
ATOM 4575 C CA . LEU B 1 272 ? 52.284 10.677 40.789 1.00 18.47 297 LEU B CA 1
ATOM 4576 C C . LEU B 1 272 ? 51.959 12.039 41.400 1.00 18.36 297 LEU B C 1
ATOM 4577 O O . LEU B 1 272 ? 51.105 12.142 42.304 1.00 18.43 297 LEU B O 1
ATOM 4582 N N . GLY B 1 273 ? 52.669 13.075 40.960 1.00 17.23 298 GLY B N 1
ATOM 4583 C CA . GLY B 1 273 ? 52.496 14.420 41.552 1.00 17.36 298 GLY B CA 1
ATOM 4584 C C . GLY B 1 273 ? 53.513 15.417 41.073 1.00 16.22 298 GLY B C 1
ATOM 4585 O O . GLY B 1 273 ? 54.459 15.068 40.342 1.00 15.15 298 GLY B O 1
ATOM 4586 N N . TYR B 1 274 ? 53.332 16.672 41.452 1.00 15.63 299 TYR B N 1
ATOM 4587 C CA . TYR B 1 274 ? 54.320 17.691 41.062 1.00 14.39 299 TYR B CA 1
ATOM 4588 C C . TYR B 1 274 ? 54.496 18.667 42.163 1.00 15.09 299 TYR B C 1
ATOM 4589 O O . TYR B 1 274 ? 53.613 18.827 43.003 1.00 15.49 299 TYR B O 1
ATOM 4598 N N . TYR B 1 275 ? 55.632 19.352 42.143 1.00 15.13 300 TYR B N 1
ATOM 4599 C CA . TYR B 1 275 ? 55.920 20.433 43.049 1.00 14.19 300 TYR B CA 1
ATOM 4600 C C . TYR B 1 275 ? 56.302 21.693 42.296 1.00 14.68 300 TYR B C 1
ATOM 4601 O O . TYR B 1 275 ? 57.167 21.687 41.398 1.00 14.37 300 TYR B O 1
ATOM 4610 N N . VAL B 1 276 ? 55.591 22.753 42.630 1.00 15.07 301 VAL B N 1
ATOM 4611 C CA . VAL B 1 276 ? 55.952 24.094 42.151 1.00 14.24 301 VAL B CA 1
ATOM 4612 C C . VAL B 1 276 ? 57.287 24.568 42.771 1.00 14.74 301 VAL B C 1
ATOM 4613 O O . VAL B 1 276 ? 57.508 24.385 43.973 1.00 15.10 301 VAL B O 1
ATOM 4617 N N . GLU B 1 277 ? 58.139 25.194 41.968 1.00 14.10 302 GLU B N 1
ATOM 4618 C CA . GLU B 1 277 ? 59.278 25.949 42.491 1.00 13.95 302 GLU B CA 1
ATOM 4619 C C . GLU B 1 277 ? 59.430 27.281 41.793 1.00 15.32 302 GLU B C 1
ATOM 4620 O O . GLU B 1 277 ? 59.203 27.362 40.558 1.00 15.37 302 GLU B O 1
ATOM 4626 N N . LEU B 1 278 ? 59.795 28.310 42.566 1.00 14.86 303 LEU B N 1
ATOM 4627 C CA . LEU B 1 278 ? 60.171 29.610 42.028 1.00 15.20 303 LEU B CA 1
ATOM 4628 C C . LEU B 1 278 ? 61.554 29.964 42.529 1.00 16.83 303 LEU B C 1
ATOM 4629 O O . LEU B 1 278 ? 61.867 29.757 43.717 1.00 16.59 303 LEU B O 1
ATOM 4634 N N . GLU B 1 279 ? 62.360 30.508 41.646 1.00 18.11 304 GLU B N 1
ATOM 4635 C CA . GLU B 1 279 ? 63.599 31.191 42.067 1.00 19.02 304 GLU B CA 1
ATOM 4636 C C . GLU B 1 279 ? 63.259 32.612 42.467 1.00 21.59 304 GLU B C 1
ATOM 4637 O O . GLU B 1 279 ? 62.093 32.999 42.454 1.00 20.03 304 GLU B O 1
ATOM 4643 N N . GLY B 1 280 ? 64.272 33.394 42.840 1.00 22.87 305 GLY B N 1
ATOM 4644 C CA . GLY B 1 280 ? 64.067 34.794 43.214 1.00 26.36 305 GLY B CA 1
ATOM 4645 C C . GLY B 1 280 ? 63.605 35.633 42.035 1.00 27.76 305 GLY B C 1
ATOM 4646 O O . GLY B 1 280 ? 63.870 35.294 40.854 1.00 29.35 305 GLY B O 1
ATOM 4647 N N . ASP B 1 281 ? 62.824 36.659 42.334 1.00 29.18 306 ASP B N 1
ATOM 4648 C CA . ASP B 1 281 ? 62.277 37.545 41.317 1.00 30.15 306 ASP B CA 1
ATOM 4649 C C . ASP B 1 281 ? 63.280 38.653 40.994 1.00 31.54 306 ASP B C 1
ATOM 4650 O O . ASP B 1 281 ? 63.803 39.305 41.901 1.00 33.31 306 ASP B O 1
ATOM 4655 N N . LYS B 1 282 ? 63.537 38.887 39.716 1.00 32.58 307 LYS B N 1
ATOM 4656 C CA . LYS B 1 282 ? 64.501 39.941 39.337 1.00 34.31 307 LYS B CA 1
ATOM 4657 C C . LYS B 1 282 ? 63.910 41.321 39.666 1.00 35.10 307 LYS B C 1
ATOM 4658 O O . LYS B 1 282 ? 64.648 42.279 39.890 1.00 35.19 307 LYS B O 1
ATOM 4661 N N . LYS B 1 283 ? 62.576 41.394 39.716 1.00 34.68 308 LYS B N 1
ATOM 4662 C CA . LYS B 1 283 ? 61.852 42.633 40.007 1.00 35.56 308 LYS B CA 1
ATOM 4663 C C . LYS B 1 283 ? 61.549 42.897 41.495 1.00 34.73 308 LYS B C 1
ATOM 4664 O O . LYS B 1 283 ? 60.800 43.792 41.829 1.00 35.04 308 LYS B O 1
ATOM 4670 N N . GLY B 1 284 ? 62.114 42.105 42.381 1.00 33.15 309 GLY B N 1
ATOM 4671 C CA . GLY B 1 284 ? 62.025 42.338 43.820 1.00 33.49 309 GLY B CA 1
ATOM 4672 C C . GLY B 1 284 ? 60.669 42.176 44.513 1.00 32.06 309 GLY B C 1
ATOM 4673 O O . GLY B 1 284 ? 60.459 42.737 45.575 1.00 32.74 309 GLY B O 1
ATOM 4674 N N . ARG B 1 285 ? 59.757 41.432 43.906 1.00 29.79 310 ARG B N 1
ATOM 4675 C CA . ARG B 1 285 ? 58.525 41.039 44.585 1.00 28.73 310 ARG B CA 1
ATOM 4676 C C . ARG B 1 285 ? 58.800 39.918 45.583 1.00 27.08 310 ARG B C 1
ATOM 4677 O O . ARG B 1 285 ? 59.853 39.289 45.530 1.00 26.97 310 ARG B O 1
ATOM 4685 N N . THR B 1 286 ? 57.868 39.684 46.509 1.00 25.61 311 THR B 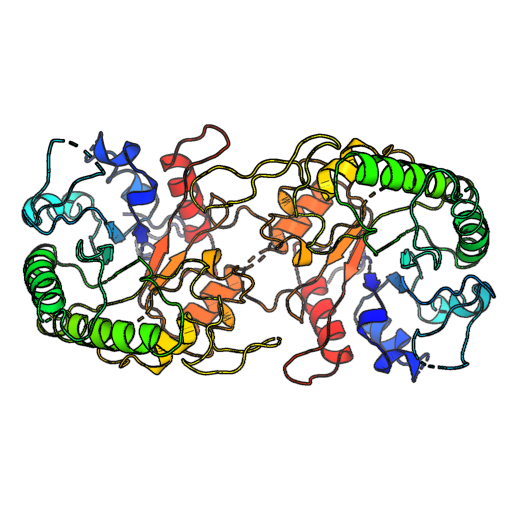N 1
ATOM 4686 C CA . THR B 1 286 ? 58.022 38.592 47.486 1.00 24.23 311 THR B CA 1
ATOM 4687 C C . THR B 1 286 ? 5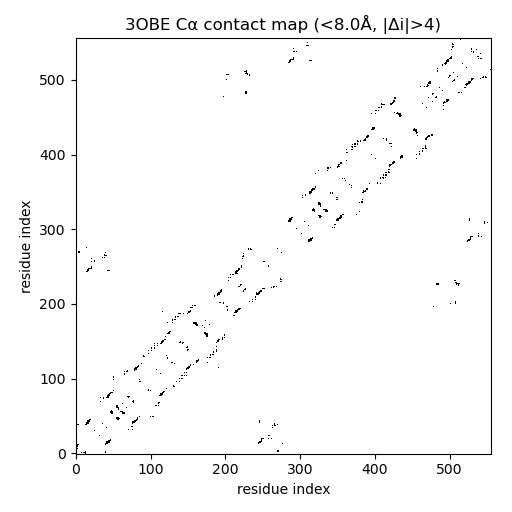7.777 37.229 46.840 1.00 22.62 311 THR B C 1
ATOM 4688 O O . THR B 1 286 ? 57.000 37.096 45.892 1.00 20.87 311 THR B O 1
ATOM 4692 N N . GLN B 1 287 ? 58.486 36.222 47.358 1.00 22.15 312 GLN B N 1
ATOM 4693 C CA . GLN B 1 287 ? 58.254 34.860 46.974 1.00 19.94 312 GLN B CA 1
ATOM 4694 C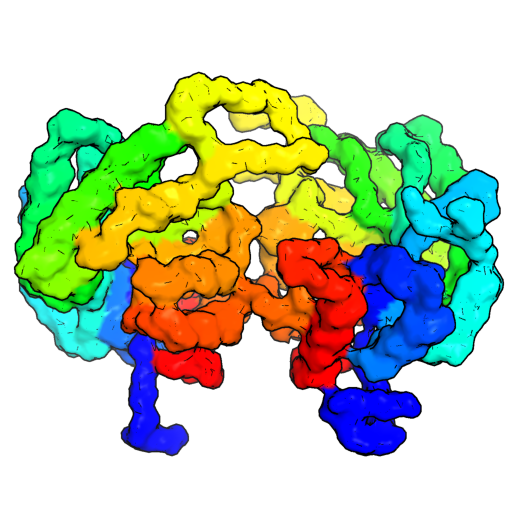 C . GLN B 1 287 ? 56.827 34.430 47.305 1.00 20.10 312 GLN B C 1
ATOM 4695 O O . GLN B 1 287 ? 56.245 33.696 46.542 1.00 19.97 312 GLN B O 1
ATOM 4701 N N . PHE B 1 288 ? 56.280 34.868 48.437 1.00 21.08 313 PHE B N 1
ATOM 4702 C CA . PHE B 1 288 ? 54.883 34.577 48.709 1.00 21.28 313 PHE B CA 1
ATOM 4703 C C . PHE B 1 288 ? 53.952 35.023 47.590 1.00 20.76 313 PHE B C 1
ATOM 4704 O O . PHE B 1 288 ? 53.072 34.249 47.210 1.00 20.63 313 PHE B O 1
ATOM 4712 N N . GLU B 1 289 ? 54.127 36.230 47.044 1.00 21.09 314 GLU B N 1
ATOM 4713 C CA . GLU B 1 289 ? 53.251 36.647 45.954 1.00 21.63 314 GLU B CA 1
ATOM 4714 C C . GLU B 1 289 ? 53.374 35.705 44.743 1.00 19.84 314 GLU B C 1
ATOM 4715 O O . GLU B 1 289 ? 52.388 35.298 44.139 1.00 19.78 314 GLU B O 1
ATOM 4721 N N . GLY B 1 290 ? 54.604 35.328 44.416 1.00 19.55 315 GLY B N 1
ATOM 4722 C CA . GLY B 1 290 ? 54.848 34.495 43.264 1.00 18.23 315 GLY B CA 1
ATOM 4723 C C . GLY B 1 290 ? 54.215 33.119 43.478 1.00 18.04 315 GLY B C 1
ATOM 4724 O O . GLY B 1 290 ? 53.654 32.568 42.566 1.00 16.48 315 GLY B O 1
ATOM 4725 N N . VAL B 1 291 ? 54.306 32.615 44.699 1.00 17.07 316 VAL B N 1
ATOM 4726 C CA . VAL B 1 291 ? 53.828 31.272 45.055 1.00 17.44 316 VAL B CA 1
ATOM 4727 C C . VAL B 1 291 ? 52.272 31.257 45.048 1.00 16.98 316 VAL B C 1
ATOM 4728 O O . VAL B 1 291 ? 51.663 30.313 44.549 1.00 18.14 316 VAL B O 1
ATOM 4732 N N . GLU B 1 292 ? 51.660 32.329 45.519 1.00 18.89 317 GLU B N 1
ATOM 4733 C CA . GLU B 1 292 ? 50.195 32.450 45.559 1.00 20.23 317 GLU B CA 1
ATOM 4734 C C . GLU B 1 292 ? 49.614 32.625 44.174 1.00 20.33 317 GLU B C 1
ATOM 4735 O O . GLU B 1 292 ? 48.575 32.016 43.848 1.00 20.17 317 GLU B O 1
ATOM 4741 N N . LYS B 1 293 ? 50.254 33.465 43.359 1.00 20.06 318 LYS B N 1
ATOM 4742 C CA . LYS B 1 293 ? 49.803 33.657 41.986 1.00 20.08 318 LYS B CA 1
ATOM 4743 C C . LYS B 1 293 ? 49.972 32.404 41.118 1.00 18.22 318 LYS B C 1
ATOM 4744 O O . LYS B 1 293 ? 49.145 32.127 40.247 1.00 18.96 318 LYS B O 1
ATOM 4750 N N . SER B 1 294 ? 51.043 31.669 41.367 1.00 17.01 319 SER B N 1
ATOM 4751 C CA . SER B 1 294 ? 51.257 30.392 40.716 1.00 16.25 319 SER B CA 1
ATOM 4752 C C . SER B 1 294 ? 50.142 29.425 41.061 1.00 16.28 319 SER B C 1
ATOM 4753 O O . SER B 1 294 ? 49.587 28.804 40.154 1.00 17.23 319 SER B O 1
ATOM 4756 N N . ALA B 1 295 ? 49.798 29.311 42.337 1.00 17.21 320 ALA B N 1
ATOM 4757 C CA . ALA B 1 295 ? 48.640 28.471 42.769 1.00 17.19 320 ALA B CA 1
ATOM 4758 C C . ALA B 1 295 ? 47.331 28.893 42.109 1.00 17.21 320 ALA B C 1
ATOM 4759 O O . ALA B 1 295 ? 46.557 28.037 41.653 1.00 18.15 320 ALA B O 1
ATOM 4761 N N . ALA B 1 296 ? 47.104 30.207 42.006 1.00 17.64 321 ALA B N 1
ATOM 4762 C CA . ALA B 1 296 ? 45.889 30.715 41.409 1.00 19.16 321 ALA B CA 1
ATOM 4763 C C . ALA B 1 296 ? 45.790 30.299 39.936 1.00 18.24 321 ALA B C 1
ATOM 4764 O O . ALA B 1 296 ? 44.726 29.902 39.472 1.00 19.47 321 ALA B O 1
ATOM 4766 N N . TYR B 1 297 ? 46.907 30.334 39.232 1.00 17.54 322 TYR B N 1
ATOM 4767 C CA . TYR B 1 297 ? 46.932 29.906 37.824 1.00 17.41 322 TYR B CA 1
ATOM 4768 C C . TYR B 1 297 ? 46.598 28.443 37.693 1.00 17.42 322 TYR B C 1
ATOM 4769 O O . TYR B 1 297 ? 45.789 28.068 36.886 1.00 17.92 322 TYR B O 1
ATOM 4778 N N . LEU B 1 298 ? 47.231 27.618 38.505 1.00 16.81 323 LEU B N 1
ATOM 4779 C CA . LEU B 1 298 ? 46.975 26.173 38.462 1.00 16.69 323 LEU B CA 1
ATOM 4780 C C . LEU B 1 298 ? 45.560 25.783 38.910 1.00 17.94 323 LEU B C 1
ATOM 4781 O O . LEU B 1 298 ? 44.980 24.859 38.345 1.00 18.66 323 LEU B O 1
ATOM 4786 N N . GLN B 1 299 ? 45.043 26.467 39.929 1.00 19.57 324 GLN B N 1
ATOM 4787 C CA . GLN B 1 299 ? 43.679 26.234 40.415 1.00 20.25 324 GLN B CA 1
ATOM 4788 C C . GLN B 1 299 ? 42.637 26.587 39.371 1.00 20.70 324 GLN B C 1
ATOM 4789 O O . GLN B 1 299 ? 41.625 25.874 39.232 1.00 22.12 324 GLN B O 1
ATOM 4795 N N . ALA B 1 300 ? 42.900 27.643 38.604 1.00 20.52 325 ALA B N 1
ATOM 4796 C CA . ALA B 1 300 ? 41.992 28.070 37.524 1.00 21.28 325 ALA B CA 1
ATOM 4797 C C . ALA B 1 300 ? 42.117 27.275 36.226 1.00 22.08 325 ALA B C 1
ATOM 4798 O O . ALA B 1 300 ? 41.167 27.252 35.430 1.00 23.19 325 ALA B O 1
ATOM 4800 N N . ALA B 1 301 ? 43.274 26.635 36.005 1.00 20.28 326 ALA B N 1
ATOM 4801 C CA . ALA B 1 301 ? 43.593 26.032 34.717 1.00 20.46 326 ALA B CA 1
ATOM 4802 C C . ALA B 1 301 ? 42.765 24.787 34.521 1.00 22.03 326 ALA B C 1
ATOM 4803 O O . ALA B 1 301 ? 42.805 23.881 35.363 1.00 21.04 326 ALA B O 1
ATOM 4805 N N . PRO B 1 302 ? 42.013 24.725 33.411 1.00 23.16 327 PRO B N 1
ATOM 4806 C CA . PRO B 1 302 ? 41.186 23.539 33.190 1.00 24.88 327 PRO B CA 1
ATOM 4807 C C . PRO B 1 302 ? 41.984 22.298 32.851 1.00 23.69 327 PRO B C 1
ATOM 4808 O O . PRO B 1 302 ? 41.466 21.188 32.960 1.00 25.14 327 PRO B O 1
ATOM 4812 N N . PHE B 1 303 ? 43.251 22.474 32.491 1.00 21.65 328 PHE B N 1
ATOM 4813 C CA . PHE B 1 303 ? 44.123 21.365 32.139 1.00 21.03 328 PHE B CA 1
ATOM 4814 C C . PHE B 1 303 ? 44.863 20.788 33.341 1.00 19.28 328 PHE B C 1
ATOM 4815 O O . PHE B 1 303 ? 45.600 19.808 33.215 1.00 19.04 328 PHE B O 1
ATOM 4823 N N . VAL B 1 304 ? 44.658 21.388 34.516 1.00 18.42 329 VAL B N 1
ATOM 4824 C CA . VAL B 1 304 ? 45.200 20.853 35.764 1.00 19.30 329 VAL B CA 1
ATOM 4825 C C . VAL B 1 304 ? 44.052 20.273 36.543 1.00 20.36 329 VAL B C 1
ATOM 4826 O O . VAL B 1 304 ? 43.007 20.926 36.712 1.00 20.43 329 VAL B O 1
ATOM 4830 N N . LYS B 1 305 ? 44.195 19.003 36.910 1.00 23.19 330 LYS B N 1
ATOM 4831 C CA . LYS B 1 305 ? 43.195 18.308 37.754 1.00 27.72 330 LYS B CA 1
ATOM 4832 C C . LYS B 1 305 ? 43.863 17.981 39.095 1.00 28.66 330 LYS B C 1
ATOM 4833 O O . LYS B 1 305 ? 45.010 18.334 39.414 1.00 31.64 330 LYS B O 1
#